Protein 5ZLR (pdb70)

Structure (mmCIF, N/CA/C/O backbone):
data_5ZLR
#
_entry.id   5ZLR
#
_cell.length_a   86.527
_cell.length_b   148.706
_cell.length_c   125.723
_cell.angle_alpha   90.00
_cell.angle_beta   90.00
_cell.angle_gamma   90.00
#
_symmetry.space_group_name_H-M   'C 2 2 21'
#
loop_
_entity.id
_entity.type
_entity.pdbx_description
1 polymer "GDP/UDP-N,N'-diacetylbacillosamine 2-epimerase (Hydrolyzing)"
2 non-polymer 'SULFATE ION'
3 non-polymer 'LITHIUM ION'
4 water water
#
loop_
_atom_site.group_PDB
_atom_site.id
_atom_site.type_symbol
_atom_site.label_atom_id
_atom_site.label_alt_id
_atom_site.label_comp_id
_atom_site.label_asym_id
_atom_site.label_entity_id
_atom_site.label_seq_id
_atom_site.pdbx_PDB_ins_code
_atom_site.Cartn_x
_atom_site.Cartn_y
_atom_site.Cartn_z
_atom_site.occupancy
_atom_site.B_iso_or_equiv
_atom_site.auth_seq_id
_atom_site.auth_comp_id
_atom_site.auth_asym_id
_atom_site.auth_atom_id
_atom_site.pdbx_PDB_model_num
ATOM 1 N N . MET A 1 1 ? 46.661 13.842 52.699 1.00 61.77 1 MET A N 1
ATOM 2 C CA . MET A 1 1 ? 45.834 12.656 52.490 1.00 63.19 1 MET A CA 1
ATOM 3 C C . MET A 1 1 ? 44.338 12.984 52.581 1.00 57.19 1 MET A C 1
ATOM 4 O O . MET A 1 1 ? 43.899 13.726 53.463 1.00 65.36 1 MET A O 1
ATOM 9 N N . LYS A 1 2 ? 43.557 12.428 51.661 1.00 49.63 2 LYS A N 1
ATOM 10 C CA . LYS A 1 2 ? 42.133 12.700 51.585 1.00 40.55 2 LYS A CA 1
ATOM 11 C C . LYS A 1 2 ? 41.393 11.376 51.476 1.00 35.02 2 LYS A C 1
ATOM 12 O O . LYS A 1 2 ? 41.747 10.524 50.656 1.00 34.05 2 LYS A O 1
ATOM 18 N N . LYS A 1 3 ? 40.368 11.209 52.293 1.00 26.70 3 LYS A N 1
ATOM 19 C CA . LYS A 1 3 ? 39.629 9.958 52.359 1.00 29.49 3 LYS A CA 1
ATOM 20 C C . LYS A 1 3 ? 38.441 10.053 51.415 1.00 24.25 3 LYS A C 1
ATOM 21 O O . LYS A 1 3 ? 37.503 10.824 51.661 1.00 27.40 3 LYS A O 1
ATOM 27 N N . ILE A 1 4 ? 38.482 9.274 50.342 1.00 27.20 4 ILE A N 1
ATOM 28 C CA . ILE A 1 4 ? 37.393 9.197 49.372 1.00 26.75 4 ILE A CA 1
ATOM 29 C C . ILE A 1 4 ? 36.654 7.888 49.620 1.00 26.74 4 ILE A C 1
ATOM 30 O O . ILE A 1 4 ? 37.190 6.812 49.339 1.00 24.53 4 ILE A O 1
ATOM 35 N N . ALA A 1 5 ? 35.427 7.964 50.130 1.00 22.84 5 ALA A N 1
ATOM 36 C CA . ALA A 1 5 ? 34.601 6.781 50.325 1.00 24.31 5 ALA A CA 1
ATOM 37 C C . ALA A 1 5 ? 33.742 6.569 49.082 1.00 25.04 5 ALA A C 1
ATOM 38 O O . ALA A 1 5 ? 33.102 7.508 48.597 1.00 27.28 5 ALA A O 1
ATOM 40 N N . VAL A 1 6 ? 33.726 5.344 48.565 1.00 23.90 6 VAL A N 1
ATOM 41 C CA . VAL A 1 6 ? 32.858 4.991 47.444 1.00 20.55 6 VAL A CA 1
ATOM 42 C C . VAL A 1 6 ? 31.734 4.109 47.975 1.00 25.21 6 VAL A C 1
ATOM 43 O O . VAL A 1 6 ? 31.982 3.133 48.692 1.00 26.82 6 VAL A O 1
ATOM 47 N N . PHE A 1 7 ? 30.504 4.469 47.635 1.00 23.68 7 PHE A N 1
ATOM 48 C CA . PHE A 1 7 ? 29.305 3.749 48.049 1.00 22.73 7 PHE A CA 1
ATOM 49 C C . PHE A 1 7 ? 28.910 2.804 46.933 1.00 25.49 7 PHE A C 1
ATOM 50 O O . PHE A 1 7 ? 28.959 3.186 45.764 1.00 23.47 7 PHE A O 1
ATOM 58 N N . THR A 1 8 ? 28.543 1.568 47.279 1.00 21.48 8 THR A N 1
ATOM 59 C CA . THR A 1 8 ? 28.044 0.668 46.250 1.00 26.00 8 THR A CA 1
ATOM 60 C C . THR A 1 8 ? 26.992 -0.263 46.827 1.00 23.84 8 THR A C 1
ATOM 61 O O . THR A 1 8 ? 27.181 -0.854 47.896 1.00 22.87 8 THR A O 1
ATOM 65 N N . GLY A 1 9 ? 25.892 -0.394 46.102 1.00 23.03 9 GLY A N 1
ATOM 66 C CA . GLY A 1 9 ? 24.794 -1.212 46.544 1.00 21.47 9 GLY A CA 1
ATOM 67 C C . GLY A 1 9 ? 24.464 -2.350 45.598 1.00 27.35 9 GLY A C 1
ATOM 68 O O . GLY A 1 9 ? 23.605 -3.178 45.919 1.00 26.96 9 GLY A O 1
ATOM 69 N N . THR A 1 10 ? 25.087 -2.397 44.420 1.00 24.68 10 THR A N 1
ATOM 70 C CA . THR A 1 10 ? 24.781 -3.476 43.485 1.00 22.71 10 THR A CA 1
ATOM 71 C C . THR A 1 10 ? 26.033 -3.834 42.703 1.00 27.57 10 THR A C 1
ATOM 72 O O . THR A 1 10 ? 26.928 -3.014 42.504 1.00 23.86 10 THR A O 1
ATOM 76 N N . ARG A 1 11 ? 26.060 -5.080 42.248 1.00 28.62 11 ARG A N 1
ATOM 77 C CA . ARG A 1 11 ? 27.162 -5.557 41.428 1.00 31.26 11 ARG A CA 1
ATOM 78 C C . ARG A 1 11 ? 27.324 -4.718 40.164 1.00 24.68 11 ARG A C 1
ATOM 79 O O . ARG A 1 11 ? 28.451 -4.413 39.741 1.00 28.02 11 ARG A O 1
ATOM 87 N N . ALA A 1 12 ? 26.210 -4.349 39.533 1.00 28.38 12 ALA A N 1
ATOM 88 C CA . ALA A 1 12 ? 26.301 -3.578 38.301 1.00 34.77 12 ALA A CA 1
ATOM 89 C C . ALA A 1 12 ? 26.894 -2.206 38.569 1.00 34.50 12 ALA A C 1
ATOM 90 O O . ALA A 1 12 ? 27.734 -1.718 37.801 1.00 30.15 12 ALA A O 1
ATOM 92 N N . GLU A 1 13 ? 26.488 -1.571 39.664 1.00 25.12 13 GLU A N 1
ATOM 93 C CA . GLU A 1 13 ? 26.997 -0.236 39.918 1.00 24.94 13 GLU A CA 1
ATOM 94 C C . GLU A 1 13 ? 28.436 -0.292 40.414 1.00 23.88 13 GLU A C 1
ATOM 95 O O . GLU A 1 13 ? 29.238 0.599 40.101 1.00 25.78 13 GLU A O 1
ATOM 101 N N . TYR A 1 14 ? 28.800 -1.362 41.121 1.00 26.22 14 TYR A N 1
ATOM 102 C CA . TYR A 1 14 ? 30.213 -1.606 41.407 1.00 25.38 14 TYR A CA 1
ATOM 103 C C . TYR A 1 14 ? 31.035 -1.685 40.110 1.00 28.90 14 TYR A C 1
ATOM 104 O O . TYR A 1 14 ? 32.110 -1.078 40.005 1.00 30.12 14 TYR A O 1
ATOM 113 N N . GLY A 1 15 ? 30.533 -2.397 39.102 1.00 28.45 15 GLY A N 1
ATOM 114 C CA . GLY A 1 15 ? 31.265 -2.489 37.837 1.00 28.70 15 GLY A CA 1
ATOM 115 C C . GLY A 1 15 ? 31.466 -1.135 37.182 1.00 27.29 15 GLY A C 1
ATOM 116 O O . GLY A 1 15 ? 32.537 -0.846 36.646 1.00 29.16 15 GLY A O 1
ATOM 117 N N . LEU A 1 16 ? 30.443 -0.278 37.236 1.00 23.33 16 LEU A N 1
ATOM 118 C CA . LEU A 1 16 ? 30.580 1.074 36.712 1.00 26.51 16 LEU A CA 1
ATOM 119 C C . LEU A 1 16 ? 31.632 1.854 37.474 1.00 33.56 16 LEU A C 1
ATOM 120 O O . LEU A 1 16 ? 32.378 2.635 36.873 1.00 31.47 16 LEU A O 1
ATOM 125 N N . LEU A 1 17 ? 31.691 1.675 38.814 1.00 27.74 17 LEU A N 1
ATOM 126 C CA . LEU A 1 17 ? 32.601 2.438 39.667 1.00 24.31 17 LEU A CA 1
ATOM 127 C C . LEU A 1 17 ? 34.017 1.885 39.663 1.00 25.24 17 LEU A C 1
ATOM 128 O O . LEU A 1 17 ? 34.923 2.555 40.168 1.00 27.56 17 LEU A O 1
ATOM 133 N N . TYR A 1 18 ? 34.208 0.682 39.118 1.00 22.49 18 TYR A N 1
ATOM 134 C CA . TYR A 1 18 ? 35.433 -0.095 39.340 1.00 24.99 18 TYR A CA 1
ATOM 135 C C . TYR A 1 18 ? 36.707 0.716 39.102 1.00 25.77 18 TYR A C 1
ATOM 136 O O . TYR A 1 18 ? 37.626 0.708 39.930 1.00 28.13 18 TYR A O 1
ATOM 145 N N . TRP A 1 19 ? 36.808 1.392 37.954 1.00 23.83 19 TRP A N 1
ATOM 146 C CA . TRP A 1 19 ? 38.095 2.016 37.648 1.00 27.55 19 TRP A CA 1
ATOM 147 C C . TRP A 1 19 ? 38.339 3.290 38.445 1.00 29.04 19 TRP A C 1
ATOM 148 O O . TRP A 1 19 ? 39.498 3.629 38.711 1.00 28.95 19 TRP A O 1
ATOM 159 N N . LEU A 1 20 ? 37.291 4.015 38.832 1.00 24.69 20 LEU A N 1
ATOM 160 C CA . LEU A 1 20 ? 37.506 5.080 39.811 1.00 23.70 20 LEU A CA 1
ATOM 161 C C . LEU A 1 20 ? 38.091 4.514 41.107 1.00 22.86 20 LEU A C 1
ATOM 162 O O . LEU A 1 20 ? 39.037 5.077 41.671 1.00 25.59 20 LEU A O 1
ATOM 167 N N . MET A 1 21 ? 37.551 3.383 41.582 1.00 26.71 21 MET A N 1
ATOM 168 C CA . MET A 1 21 ? 38.071 2.766 42.807 1.00 25.36 21 MET A CA 1
ATOM 169 C C . MET A 1 21 ? 39.524 2.334 42.635 1.00 25.66 21 MET A C 1
ATOM 170 O O . MET A 1 21 ? 40.355 2.555 43.524 1.00 24.27 21 MET A O 1
ATOM 175 N N . ARG A 1 22 ? 39.854 1.720 41.493 1.00 25.42 22 ARG A N 1
ATOM 176 C CA . ARG A 1 22 ? 41.240 1.331 41.233 1.00 25.39 22 ARG A CA 1
ATOM 177 C C . ARG A 1 22 ? 42.170 2.542 41.276 1.00 27.05 22 ARG A C 1
ATOM 178 O O . ARG A 1 22 ? 43.268 2.480 41.844 1.00 29.75 22 ARG A O 1
ATOM 186 N N . ASP A 1 23 ? 41.760 3.644 40.646 1.00 28.47 23 ASP A N 1
ATOM 187 C CA . ASP A 1 23 ? 42.614 4.823 40.588 1.00 32.83 23 ASP A CA 1
ATOM 188 C C . ASP A 1 23 ? 42.787 5.467 41.960 1.00 25.78 23 ASP A C 1
ATOM 189 O O . ASP A 1 23 ? 43.876 5.948 42.283 1.00 27.73 23 ASP A O 1
ATOM 194 N N . ILE A 1 24 ? 41.729 5.515 42.773 1.00 27.33 24 ILE A N 1
ATOM 195 C CA . ILE A 1 24 ? 41.876 6.053 44.129 1.00 23.01 24 ILE A CA 1
ATOM 196 C C . ILE A 1 24 ? 42.828 5.173 44.936 1.00 23.48 24 ILE A C 1
ATOM 197 O O . ILE A 1 24 ? 43.703 5.663 45.663 1.00 27.49 24 ILE A O 1
ATOM 202 N N . GLN A 1 25 ? 42.658 3.858 44.824 1.00 25.84 25 GLN A N 1
ATOM 203 C CA . GLN A 1 25 ? 43.535 2.920 45.512 1.00 29.81 25 GLN A CA 1
ATOM 204 C C . GLN A 1 25 ? 44.980 3.090 45.061 1.00 34.33 25 GLN A C 1
ATOM 205 O O . GLN A 1 25 ? 45.905 3.072 45.882 1.00 61.21 25 GLN A O 1
ATOM 211 N N . GLN A 1 26 ? 45.185 3.256 43.752 1.00 30.12 26 GLN A N 1
ATOM 212 C CA . GLN A 1 26 ? 46.543 3.404 43.229 1.00 30.65 26 GLN A CA 1
ATOM 213 C C . GLN A 1 26 ? 47.171 4.717 43.684 1.00 32.63 26 GLN A C 1
ATOM 214 O O . GLN A 1 26 ? 48.380 4.768 43.936 1.00 36.91 26 GLN A O 1
ATOM 220 N N . ASP A 1 27 ? 46.367 5.772 43.830 1.00 36.40 27 ASP A N 1
ATOM 221 C CA . ASP A 1 27 ? 46.886 7.130 44.100 1.00 32.35 27 ASP A CA 1
ATOM 222 C C . ASP A 1 27 ? 47.375 7.237 45.539 1.00 42.33 27 ASP A C 1
ATOM 223 O O . ASP A 1 27 ? 46.578 7.062 46.473 1.00 40.32 27 ASP A O 1
ATOM 228 N N . PRO A 1 28 ? 48.651 7.553 45.771 1.00 45.71 28 PRO A N 1
ATOM 229 C CA . PRO A 1 28 ? 49.147 7.601 47.151 1.00 44.22 28 PRO A CA 1
ATOM 230 C C . PRO A 1 28 ? 48.608 8.769 47.967 1.00 37.76 28 PRO A C 1
ATOM 231 O O . PRO A 1 28 ? 48.701 8.722 49.193 1.00 40.31 28 PRO A O 1
ATOM 235 N N . GLU A 1 29 ? 48.067 9.819 47.347 1.00 38.62 29 GLU A N 1
ATOM 236 C CA . GLU A 1 29 ? 47.512 10.913 48.139 1.00 44.82 29 GLU A CA 1
ATOM 237 C C . GLU A 1 29 ? 46.011 10.757 48.378 1.00 42.04 29 GLU A C 1
ATOM 238 O O . GLU A 1 29 ? 45.398 11.644 48.977 1.00 33.77 29 GLU A O 1
ATOM 244 N N . LEU A 1 30 ? 45.401 9.655 47.935 1.00 36.25 30 LEU A N 1
ATOM 245 C CA . LEU A 1 30 ? 43.982 9.403 48.171 1.00 30.08 30 LEU A CA 1
ATOM 246 C C . LEU A 1 30 ? 43.810 8.068 48.872 1.00 28.52 30 LEU A C 1
ATOM 247 O O . LEU A 1 30 ? 44.342 7.046 48.422 1.00 32.18 30 LEU A O 1
ATOM 252 N N . GLU A 1 31 ? 43.077 8.074 49.967 1.00 29.63 31 GLU A N 1
ATOM 253 C CA . GLU A 1 31 ? 42.773 6.843 50.687 1.00 30.91 31 GLU A CA 1
ATOM 254 C C . GLU A 1 31 ? 41.366 6.386 50.309 1.00 28.14 31 GLU A C 1
ATOM 255 O O . GLU A 1 31 ? 40.389 7.092 50.587 1.00 28.44 31 GLU A O 1
ATOM 261 N N . LEU A 1 32 ? 41.268 5.209 49.685 1.00 25.54 32 LEU A N 1
ATOM 262 C CA . LEU A 1 32 ? 39.976 4.650 49.304 1.00 25.73 32 LEU A CA 1
ATOM 263 C C . LEU A 1 32 ? 39.280 4.081 50.536 1.00 28.72 32 LEU A C 1
ATOM 264 O O . LEU A 1 32 ? 39.888 3.347 51.317 1.00 26.61 32 LEU A O 1
ATOM 269 N N . GLN A 1 33 ? 38.018 4.428 50.720 1.00 23.47 33 GLN A N 1
ATOM 270 C CA . GLN A 1 33 ? 37.149 3.686 51.628 1.00 25.14 33 GLN A CA 1
ATOM 271 C C . GLN A 1 33 ? 35.992 3.145 50.801 1.00 25.37 33 GLN A C 1
ATOM 272 O O . GLN A 1 33 ? 35.648 3.702 49.761 1.00 26.76 33 GLN A O 1
ATOM 278 N N . ILE A 1 34 ? 35.403 2.049 51.247 1.00 21.32 34 ILE A N 1
ATOM 279 C CA . ILE A 1 34 ? 34.282 1.453 50.536 1.00 22.48 34 ILE A CA 1
ATOM 280 C C . ILE A 1 34 ? 33.165 1.167 51.531 1.00 26.06 34 ILE A C 1
ATOM 281 O O . ILE A 1 34 ? 33.399 0.520 52.557 1.00 22.31 34 ILE A O 1
ATOM 286 N N . LEU A 1 35 ? 31.959 1.649 51.227 1.00 20.86 35 LEU A N 1
ATOM 287 C CA . LEU A 1 35 ? 30.747 1.312 51.979 1.00 20.52 35 LEU A CA 1
ATOM 288 C C . LEU A 1 35 ? 29.872 0.461 51.067 1.00 23.37 35 LEU A C 1
ATOM 289 O O . LEU A 1 35 ? 29.305 0.960 50.088 1.00 22.62 35 LEU A O 1
ATOM 294 N N . ALA A 1 36 ? 29.802 -0.832 51.353 1.00 21.06 36 ALA A N 1
ATOM 295 C CA . ALA A 1 36 ? 29.046 -1.745 50.514 1.00 24.35 36 ALA A CA 1
ATOM 296 C C . ALA A 1 36 ? 27.775 -2.149 51.241 1.00 24.93 36 ALA A C 1
ATOM 297 O O . ALA A 1 36 ? 27.783 -2.328 52.463 1.00 21.26 36 ALA A O 1
ATOM 299 N N . THR A 1 37 ? 26.686 -2.319 50.495 1.00 20.57 37 THR A N 1
ATOM 300 C CA . THR A 1 37 ? 25.404 -2.503 51.163 1.00 16.96 37 THR A CA 1
ATOM 301 C C . THR A 1 37 ? 24.395 -3.109 50.180 1.00 23.46 37 THR A C 1
ATOM 302 O O . THR A 1 37 ? 24.752 -3.557 49.083 1.00 21.73 37 THR A O 1
ATOM 306 N N . ALA A 1 38 ? 23.125 -3.114 50.595 1.00 18.13 38 ALA A N 1
ATOM 307 C CA . ALA A 1 38 ? 21.980 -3.498 49.770 1.00 22.77 38 ALA A CA 1
ATOM 308 C C . ALA A 1 38 ? 22.224 -4.817 49.052 1.00 24.96 38 ALA A C 1
ATOM 309 O O . ALA A 1 38 ? 22.419 -5.854 49.702 1.00 23.57 38 ALA A O 1
ATOM 311 N N . MET A 1 39 ? 22.234 -4.802 47.714 1.00 20.99 39 MET A N 1
ATOM 312 C CA . MET A 1 39 ? 22.208 -6.065 46.984 1.00 22.49 39 MET A CA 1
ATOM 313 C C . MET A 1 39 ? 23.513 -6.853 47.073 1.00 25.62 39 MET A C 1
ATOM 314 O O . MET A 1 39 ? 23.512 -8.045 46.747 1.00 25.95 39 MET A O 1
ATOM 319 N N . HIS A 1 40 ? 24.614 -6.238 47.513 1.00 25.75 40 HIS A N 1
ATOM 320 C CA . HIS A 1 40 ? 25.841 -7.017 47.710 1.00 21.60 40 HIS A CA 1
ATOM 321 C C . HIS A 1 40 ? 25.719 -8.082 48.795 1.00 24.92 40 HIS A C 1
ATOM 322 O O . HIS A 1 40 ? 26.571 -8.981 48.849 1.00 23.16 40 HIS A O 1
ATOM 329 N N . TYR A 1 41 ? 24.720 -7.989 49.684 1.00 20.19 41 TYR A N 1
ATOM 330 C CA . TYR A 1 41 ? 24.530 -8.976 50.739 1.00 26.00 41 TYR A CA 1
ATOM 331 C C . TYR A 1 41 ? 23.290 -9.834 50.506 1.00 30.50 41 TYR A C 1
ATOM 332 O O . TYR A 1 41 ? 22.798 -10.461 51.436 1.00 39.63 41 TYR A O 1
ATOM 341 N N . SER A 1 42 ? 22.777 -9.884 49.255 1.00 28.48 42 SER A N 1
ATOM 342 C CA . SER A 1 42 ? 21.575 -10.663 48.962 1.00 29.89 42 SER A CA 1
ATOM 343 C C . SER A 1 42 ? 21.957 -12.045 48.450 1.00 30.04 42 SER A C 1
ATOM 344 O O . SER A 1 42 ? 22.748 -12.147 47.506 1.00 31.01 42 SER A O 1
ATOM 347 N N . PRO A 1 43 ? 21.410 -13.120 49.023 1.00 31.79 43 PRO A N 1
ATOM 348 C CA . PRO A 1 43 ? 21.770 -14.461 48.531 1.00 36.36 43 PRO A CA 1
ATOM 349 C C . PRO A 1 43 ? 21.311 -14.719 47.109 1.00 38.16 43 PRO A C 1
ATOM 350 O O . PRO A 1 43 ? 21.991 -15.441 46.377 1.00 38.85 43 PRO A O 1
ATOM 354 N N . GLU A 1 44 ? 20.179 -14.153 46.690 1.00 30.62 44 GLU A N 1
ATOM 355 C CA . GLU A 1 44 ? 19.697 -14.400 45.338 1.00 44.97 44 GLU A CA 1
ATOM 356 C C . GLU A 1 44 ? 20.652 -13.881 44.273 1.00 46.79 44 GLU A C 1
ATOM 357 O O . GLU A 1 44 ? 20.550 -14.304 43.117 1.00 49.17 44 GLU A O 1
ATOM 363 N N . HIS A 1 45 ? 21.574 -12.982 44.622 1.00 45.82 45 HIS A N 1
ATOM 364 C CA . HIS A 1 45 ? 22.565 -12.501 43.671 1.00 40.89 45 HIS A CA 1
ATOM 365 C C . HIS A 1 45 ? 23.952 -13.060 43.935 1.00 40.16 45 HIS A C 1
ATOM 366 O O . HIS A 1 45 ? 24.913 -12.653 43.277 1.00 42.53 45 HIS A O 1
ATOM 373 N N . GLY A 1 46 ? 24.074 -13.987 44.875 1.00 37.35 46 GLY A N 1
ATOM 374 C CA . GLY A 1 46 ? 25.322 -14.687 45.097 1.00 43.86 46 GLY A CA 1
ATOM 375 C C . GLY A 1 46 ? 26.312 -13.973 45.983 1.00 45.81 46 GLY A C 1
ATOM 376 O O . GLY A 1 46 ? 27.512 -14.249 45.891 1.00 39.94 46 GLY A O 1
ATOM 377 N N . GLU A 1 47 ? 25.848 -13.067 46.845 1.00 40.65 47 GLU A N 1
ATOM 378 C CA . GLU A 1 47 ? 26.710 -12.317 47.754 1.00 31.13 47 GLU A CA 1
ATOM 379 C C . GLU A 1 47 ? 27.857 -11.646 46.992 1.00 24.52 47 GLU A C 1
ATOM 380 O O . GLU A 1 47 ? 29.030 -11.966 47.175 1.00 26.03 47 GLU A O 1
ATOM 386 N N . THR A 1 48 ? 27.493 -10.671 46.151 1.00 24.09 48 THR A N 1
ATOM 387 C CA . THR A 1 48 ? 28.523 -10.058 45.304 1.00 31.50 48 THR A CA 1
ATOM 388 C C . THR A 1 48 ? 29.501 -9.167 46.072 1.00 29.55 48 THR A C 1
ATOM 389 O O . THR A 1 48 ? 30.455 -8.656 45.459 1.00 22.89 48 THR A O 1
ATOM 393 N N . TRP A 1 49 ? 29.321 -8.967 47.385 1.00 28.21 49 TRP A N 1
ATOM 394 C CA . TRP A 1 49 ? 30.390 -8.322 48.142 1.00 21.06 49 TRP A CA 1
ATOM 395 C C . TRP A 1 49 ? 31.699 -9.098 48.023 1.00 27.58 49 TRP A C 1
ATOM 396 O O . TRP A 1 49 ? 32.776 -8.504 48.010 1.00 24.78 49 TRP A O 1
ATOM 407 N N . LYS A 1 50 ? 31.625 -10.424 47.904 1.00 24.13 50 LYS A N 1
ATOM 408 C CA . LYS A 1 50 ? 32.838 -11.219 47.760 1.00 26.98 50 LYS A CA 1
ATOM 409 C C . LYS A 1 50 ? 33.610 -10.863 46.495 1.00 29.53 50 LYS A C 1
ATOM 410 O O . LYS A 1 50 ? 34.845 -10.921 46.496 1.00 29.70 50 LYS A O 1
ATOM 416 N N . THR A 1 51 ? 32.912 -10.483 45.417 1.00 27.72 51 THR A N 1
ATOM 417 C CA . THR A 1 51 ? 33.608 -10.051 44.201 1.00 28.17 51 THR A CA 1
ATOM 418 C C . THR A 1 51 ? 34.479 -8.827 44.459 1.00 32.95 51 THR A C 1
ATOM 419 O O . THR A 1 51 ? 35.577 -8.693 43.887 1.00 28.65 51 THR A O 1
ATOM 423 N N . ILE A 1 52 ? 33.983 -7.898 45.284 1.00 27.97 52 ILE A N 1
ATOM 424 C CA . ILE A 1 52 ? 34.740 -6.693 45.607 1.00 27.51 52 ILE A CA 1
ATOM 425 C C . ILE A 1 52 ? 36.045 -7.072 46.287 1.00 28.16 52 ILE A C 1
ATOM 426 O O . ILE A 1 52 ? 37.127 -6.576 45.947 1.00 24.74 52 ILE A O 1
ATOM 431 N N . VAL A 1 53 ? 35.958 -7.972 47.259 1.00 26.82 53 VAL A N 1
ATOM 432 C CA . VAL A 1 53 ? 37.146 -8.394 47.982 1.00 25.74 53 VAL A CA 1
ATOM 433 C C . VAL A 1 53 ? 38.081 -9.172 47.061 1.00 34.39 53 VAL A C 1
ATOM 434 O O . VAL A 1 53 ? 39.304 -8.980 47.091 1.00 35.08 53 VAL A O 1
ATOM 438 N N . LYS A 1 54 ? 37.531 -10.044 46.212 1.00 32.54 54 LYS A N 1
ATOM 439 C CA . LYS A 1 54 ? 38.410 -10.819 45.328 1.00 32.93 54 LYS A CA 1
ATOM 440 C C . LYS A 1 54 ? 39.075 -9.939 44.283 1.00 33.22 54 LYS A C 1
ATOM 441 O O . LYS A 1 54 ? 40.204 -10.223 43.867 1.00 35.64 54 LYS A O 1
ATOM 447 N N . ASP A 1 55 ? 38.408 -8.866 43.859 1.00 29.16 55 ASP A N 1
ATOM 448 C CA . ASP A 1 55 ? 39.027 -7.915 42.947 1.00 30.63 55 ASP A CA 1
ATOM 449 C C . ASP A 1 55 ? 40.132 -7.112 43.605 1.00 30.18 55 ASP A C 1
ATOM 450 O O . ASP A 1 55 ? 40.731 -6.253 42.944 1.00 34.92 55 ASP A O 1
ATOM 455 N N . GLY A 1 56 ? 40.414 -7.359 44.876 1.00 30.04 56 GLY A N 1
ATOM 456 C CA . GLY A 1 56 ? 41.524 -6.724 45.544 1.00 30.68 56 GLY A CA 1
ATOM 457 C C . GLY A 1 56 ? 41.185 -5.501 46.365 1.00 31.63 56 GLY A C 1
ATOM 458 O O . GLY A 1 56 ? 42.101 -4.751 46.717 1.00 34.51 56 GLY A O 1
ATOM 459 N N . PHE A 1 57 ? 39.913 -5.271 46.680 1.00 28.68 57 PHE A N 1
ATOM 460 C CA . PHE A 1 57 ? 39.530 -4.132 47.499 1.00 28.63 57 PHE A CA 1
ATOM 461 C C . PHE A 1 57 ? 39.226 -4.570 48.935 1.00 34.85 57 PHE A C 1
ATOM 462 O O . PHE A 1 57 ? 38.871 -5.716 49.192 1.00 28.07 57 PHE A O 1
ATOM 470 N N . GLU A 1 58 ? 39.337 -3.625 49.866 1.00 27.86 58 GLU A N 1
ATOM 471 C CA . GLU A 1 58 ? 38.921 -3.839 51.246 1.00 31.62 58 GLU A CA 1
ATOM 472 C C . GLU A 1 58 ? 37.608 -3.112 51.507 1.00 27.83 58 GLU A C 1
ATOM 473 O O . GLU A 1 58 ? 37.484 -1.913 51.242 1.00 29.75 58 GLU A O 1
ATOM 479 N N . ILE A 1 59 ? 36.615 -3.843 51.991 1.00 25.83 59 ILE A N 1
ATOM 480 C CA . ILE A 1 59 ? 35.346 -3.211 52.319 1.00 26.75 59 ILE A CA 1
ATOM 481 C C . ILE A 1 59 ? 35.505 -2.584 53.700 1.00 30.04 59 ILE A C 1
ATOM 482 O O . ILE A 1 59 ? 35.660 -3.293 54.690 1.00 26.26 59 ILE A O 1
ATOM 487 N N . THR A 1 60 ? 35.518 -1.250 53.754 1.00 24.88 60 THR A N 1
ATOM 488 C CA . THR A 1 60 ? 35.694 -0.538 55.021 1.00 25.61 60 THR A CA 1
ATOM 489 C C . THR A 1 60 ? 34.520 -0.745 55.963 1.00 28.72 60 THR A C 1
ATOM 490 O O . THR A 1 60 ? 34.705 -0.948 57.168 1.00 25.93 60 THR A O 1
ATOM 494 N N . GLU A 1 61 ? 33.304 -0.629 55.445 1.00 21.91 61 GLU A N 1
ATOM 495 C CA . GLU A 1 61 ? 32.091 -0.794 56.237 1.00 26.36 61 GLU A CA 1
ATOM 496 C C . GLU A 1 61 ? 31.081 -1.546 55.391 1.00 26.39 61 GLU A C 1
ATOM 497 O O . GLU A 1 61 ? 30.926 -1.253 54.203 1.00 22.45 61 GLU A O 1
ATOM 503 N N . SER A 1 62 ? 30.388 -2.498 55.993 1.00 22.74 62 SER A N 1
ATOM 504 C CA . SER A 1 62 ? 29.331 -3.208 55.289 1.00 30.68 62 SER A CA 1
ATOM 505 C C . SER A 1 62 ? 28.048 -3.042 56.074 1.00 27.29 62 SER A C 1
ATOM 506 O O . SER A 1 62 ? 28.066 -3.061 57.312 1.00 26.29 62 SER A O 1
ATOM 509 N N . VAL A 1 63 ? 26.942 -2.848 55.361 1.00 21.15 63 VAL A N 1
ATOM 510 C CA . VAL A 1 63 ? 25.636 -2.693 55.995 1.00 25.80 63 VAL A CA 1
ATOM 511 C C . VAL A 1 63 ? 24.630 -3.588 55.286 1.00 26.72 63 VAL A C 1
ATOM 512 O O . VAL A 1 63 ? 24.206 -3.283 54.163 1.00 20.96 63 VAL A O 1
ATOM 516 N N . GLU A 1 64 ? 24.230 -4.677 55.943 1.00 21.54 64 GLU A N 1
ATOM 517 C CA . GLU A 1 64 ? 23.097 -5.472 55.470 1.00 23.26 64 GLU A CA 1
ATOM 518 C C . GLU A 1 64 ? 21.820 -4.700 55.733 1.00 22.30 64 GLU A C 1
ATOM 519 O O . GLU A 1 64 ? 21.653 -4.149 56.821 1.00 19.90 64 GLU A O 1
ATOM 525 N N . MET A 1 65 ? 20.917 -4.640 54.745 1.00 20.44 65 MET A N 1
ATOM 526 C CA . MET A 1 65 ? 19.713 -3.834 54.947 1.00 17.70 65 MET A CA 1
ATOM 527 C C . MET A 1 65 ? 18.464 -4.385 54.272 1.00 19.87 65 MET A C 1
ATOM 528 O O . MET A 1 65 ? 17.357 -4.049 54.688 1.00 21.41 65 MET A O 1
ATOM 533 N N . LEU A 1 66 ? 18.599 -5.190 53.219 1.00 25.19 66 LEU A N 1
ATOM 534 C CA . LEU A 1 66 ? 17.428 -5.519 52.407 1.00 22.54 66 LEU A CA 1
ATOM 535 C C . LEU A 1 66 ? 16.577 -6.571 53.100 1.00 24.21 66 LEU A C 1
ATOM 536 O O . LEU A 1 66 ? 17.080 -7.630 53.492 1.00 21.71 66 LEU A O 1
ATOM 541 N N . LEU A 1 67 ? 15.281 -6.293 53.230 1.00 19.12 67 LEU A N 1
ATOM 542 C CA . LEU A 1 67 ? 14.336 -7.301 53.709 1.00 22.24 67 LEU A CA 1
ATOM 543 C C . LEU A 1 67 ? 13.974 -8.301 52.614 1.00 27.69 67 LEU A C 1
ATOM 544 O O . LEU A 1 67 ? 13.951 -7.979 51.425 1.00 25.97 67 LEU A O 1
ATOM 549 N N . SER A 1 68 ? 13.663 -9.522 53.044 1.00 21.92 68 SER A N 1
ATOM 550 C CA . SER A 1 68 ? 13.253 -10.623 52.172 1.00 28.51 68 SER A CA 1
ATOM 551 C C . SER A 1 68 ? 11.756 -10.482 51.929 1.00 31.00 68 SER A C 1
ATOM 552 O O . SER A 1 68 ? 10.930 -10.989 52.682 1.00 32.95 68 SER A O 1
ATOM 555 N N . SER A 1 69 ? 11.399 -9.810 50.848 1.00 30.88 69 SER A N 1
ATOM 556 C CA . SER A 1 69 ? 10.011 -9.435 50.600 1.00 41.70 69 SER A CA 1
ATOM 557 C C . SER A 1 69 ? 9.985 -8.701 49.277 1.00 39.25 69 SER A C 1
ATOM 558 O O . SER A 1 69 ? 10.986 -8.115 48.855 1.00 32.28 69 SER A O 1
ATOM 561 N N . ASP A 1 70 ? 8.833 -8.731 48.627 1.00 32.63 70 ASP A N 1
ATOM 562 C CA . ASP A 1 70 ? 8.665 -7.976 47.400 1.00 32.32 70 ASP A CA 1
ATOM 563 C C . ASP A 1 70 ? 7.801 -6.735 47.588 1.00 33.33 70 ASP A C 1
ATOM 564 O O . ASP A 1 70 ? 7.495 -6.060 46.604 1.00 37.63 70 ASP A O 1
ATOM 569 N N . THR A 1 71 ? 7.396 -6.407 48.809 1.00 27.56 71 THR A N 1
ATOM 570 C CA . THR A 1 71 ? 6.440 -5.309 48.959 1.00 25.86 71 THR A CA 1
ATOM 571 C C . THR A 1 71 ? 7.137 -3.952 48.972 1.00 27.93 71 THR A C 1
ATOM 572 O O . THR A 1 71 ? 8.322 -3.824 49.310 1.00 24.37 71 THR A O 1
ATOM 576 N N . SER A 1 72 ? 6.385 -2.919 48.596 1.00 23.37 72 SER A N 1
ATOM 577 C CA . SER A 1 72 ? 6.942 -1.578 48.681 1.00 26.85 72 SER A CA 1
ATOM 578 C C . SER A 1 72 ? 7.126 -1.155 50.136 1.00 22.85 72 SER A C 1
ATOM 579 O O . SER A 1 72 ? 8.079 -0.443 50.452 1.00 25.12 72 SER A O 1
ATOM 582 N N . SER A 1 73 ? 6.231 -1.582 51.030 1.00 22.77 73 SER A N 1
ATOM 583 C CA . SER A 1 73 ? 6.433 -1.342 52.459 1.00 26.14 73 SER A CA 1
ATOM 584 C C . SER A 1 73 ? 7.794 -1.860 52.923 1.00 25.54 73 SER A C 1
ATOM 585 O O . SER A 1 73 ? 8.522 -1.176 53.665 1.00 21.56 73 SER A O 1
ATOM 588 N N . ALA A 1 74 ? 8.167 -3.063 52.480 1.00 18.26 74 ALA A N 1
ATOM 589 C CA . ALA A 1 74 ? 9.447 -3.629 52.903 1.00 20.21 74 ALA A CA 1
ATOM 590 C C . ALA A 1 74 ? 10.637 -2.885 52.304 1.00 23.32 74 ALA A C 1
ATOM 591 O O . ALA A 1 74 ? 11.716 -2.863 52.917 1.00 24.85 74 ALA A O 1
ATOM 593 N N . VAL A 1 75 ? 10.481 -2.311 51.101 1.00 22.06 75 VAL A N 1
ATOM 594 C CA . VAL A 1 75 ? 11.515 -1.418 50.570 1.00 19.20 75 VAL A CA 1
ATOM 595 C C . VAL A 1 75 ? 11.745 -0.244 51.510 1.00 22.32 75 VAL A C 1
ATOM 596 O O . VAL A 1 75 ? 12.897 0.167 51.740 1.00 20.91 75 VAL A O 1
ATOM 600 N N . VAL A 1 76 ? 10.655 0.373 52.000 1.00 18.65 76 VAL A N 1
ATOM 601 C CA . VAL A 1 76 ? 10.794 1.495 52.948 1.00 16.62 76 VAL A CA 1
ATOM 602 C C . VAL A 1 76 ? 11.476 1.025 54.236 1.00 19.59 76 VAL A C 1
ATOM 603 O O . VAL A 1 76 ? 12.353 1.715 54.794 1.00 20.38 76 VAL A O 1
ATOM 607 N N . LYS A 1 77 ? 11.101 -0.162 54.726 1.00 17.73 77 LYS A N 1
ATOM 608 C CA . LYS A 1 77 ? 11.781 -0.692 55.912 1.00 19.83 77 LYS A CA 1
ATOM 609 C C . LYS A 1 77 ? 13.252 -0.916 55.633 1.00 21.61 77 LYS A C 1
ATOM 610 O O . LYS A 1 77 ? 14.109 -0.603 56.475 1.00 21.06 77 LYS A O 1
ATOM 616 N N . SER A 1 78 ? 13.568 -1.470 54.462 1.00 17.36 78 SER A N 1
ATOM 617 C CA . SER A 1 78 ? 14.966 -1.684 54.119 1.00 22.90 78 SER A CA 1
ATOM 618 C C . SER A 1 78 ? 15.724 -0.373 54.170 1.00 21.03 78 SER A C 1
ATOM 619 O O . SER A 1 78 ? 16.847 -0.303 54.685 1.00 19.95 78 SER A O 1
ATOM 622 N N . MET A 1 79 ? 15.103 0.687 53.672 1.00 19.20 79 MET A N 1
ATOM 623 C CA . MET A 1 79 ? 15.759 1.981 53.633 1.00 20.45 79 MET A CA 1
ATOM 624 C C . MET A 1 79 ? 16.018 2.489 55.043 1.00 21.06 79 MET A C 1
ATOM 625 O O . MET A 1 79 ? 17.068 3.078 55.307 1.00 19.60 79 MET A O 1
ATOM 630 N N . GLY A 1 80 ? 15.072 2.252 55.956 1.00 18.93 80 GLY A N 1
ATOM 631 C CA . GLY A 1 80 ? 15.279 2.603 57.362 1.00 18.20 80 GLY A CA 1
ATOM 632 C C . GLY A 1 80 ? 16.415 1.830 58.022 1.00 21.39 80 GLY A C 1
ATOM 633 O O . GLY A 1 80 ? 17.201 2.398 58.787 1.00 17.62 80 GLY A O 1
ATOM 634 N N . VAL A 1 81 ? 16.514 0.526 57.747 1.00 16.00 81 VAL A N 1
ATOM 635 C CA . VAL A 1 81 ? 17.664 -0.249 58.230 1.00 19.94 81 VAL A CA 1
ATOM 636 C C . VAL A 1 81 ? 18.953 0.313 57.663 1.00 27.04 81 VAL A C 1
ATOM 637 O O . VAL A 1 81 ? 19.968 0.412 58.369 1.00 24.49 81 VAL A O 1
ATOM 641 N N . GLY A 1 82 ? 18.936 0.668 56.374 1.00 20.36 82 GLY A N 1
ATOM 642 C CA . GLY A 1 82 ? 20.088 1.315 55.768 1.00 17.57 82 GLY A CA 1
ATOM 643 C C . GLY A 1 82 ? 20.514 2.573 56.513 1.00 21.68 82 GLY A C 1
ATOM 644 O O . GLY A 1 82 ? 21.686 2.721 56.885 1.00 22.56 82 GLY A O 1
ATOM 645 N N . LEU A 1 83 ? 19.567 3.501 56.729 1.00 19.76 83 LEU A N 1
ATOM 646 C CA . LEU A 1 83 ? 19.889 4.746 57.438 1.00 20.93 83 LEU A CA 1
ATOM 647 C C . LEU A 1 83 ? 20.485 4.468 58.811 1.00 21.83 83 LEU A C 1
ATOM 648 O O . LEU A 1 83 ? 21.445 5.130 59.225 1.00 20.84 83 LEU A O 1
ATOM 653 N N . LEU A 1 84 ? 19.888 3.525 59.565 1.00 18.69 84 LEU A N 1
ATOM 654 C CA . LEU A 1 84 ? 20.431 3.202 60.884 1.00 25.30 84 LEU A CA 1
ATOM 655 C C . LEU A 1 84 ? 21.875 2.721 60.790 1.00 26.77 84 LEU A C 1
ATOM 656 O O . LEU A 1 84 ? 22.717 3.080 61.630 1.00 22.42 84 LEU A O 1
ATOM 661 N N . GLY A 1 85 ? 22.188 1.913 59.777 1.00 19.82 85 GLY A N 1
ATOM 662 C CA . GLY A 1 85 ? 23.548 1.422 59.617 1.00 23.92 85 GLY A CA 1
ATOM 663 C C . GLY A 1 85 ? 24.485 2.469 59.042 1.00 22.03 85 GLY A C 1
ATOM 664 O O . GLY A 1 85 ? 25.666 2.540 59.415 1.00 21.77 85 GLY A O 1
ATOM 665 N N . PHE A 1 86 ? 23.972 3.291 58.124 1.00 18.50 86 PHE A N 1
ATOM 666 C CA . PHE A 1 86 ? 24.816 4.323 57.529 1.00 19.71 86 PHE A CA 1
ATOM 667 C C . PHE A 1 86 ? 25.201 5.364 58.556 1.00 21.24 86 PHE A C 1
ATOM 668 O O . PHE A 1 86 ? 26.289 5.947 58.462 1.00 23.49 86 PHE A O 1
ATOM 676 N N . ALA A 1 87 ? 24.315 5.639 59.523 1.00 19.75 87 ALA A N 1
ATOM 677 C CA . ALA A 1 87 ? 24.657 6.588 60.582 1.00 24.15 87 ALA A CA 1
ATOM 678 C C . ALA A 1 87 ? 25.935 6.169 61.301 1.00 25.48 87 ALA A C 1
ATOM 679 O O . ALA A 1 87 ? 26.854 6.980 61.485 1.00 28.24 87 ALA A O 1
ATOM 681 N N . ASP A 1 88 ? 26.002 4.910 61.746 1.00 22.91 88 ASP A N 1
ATOM 682 C CA . ASP A 1 88 ? 27.205 4.440 62.431 1.00 17.88 88 ASP A CA 1
ATOM 683 C C . ASP A 1 88 ? 28.364 4.213 61.458 1.00 21.26 88 ASP A C 1
ATOM 684 O O . ASP A 1 88 ? 29.526 4.382 61.842 1.00 25.59 88 ASP A O 1
ATOM 689 N N . ALA A 1 89 ? 28.096 3.834 60.205 1.00 19.42 89 ALA A N 1
ATOM 690 C CA . ALA A 1 89 ? 29.219 3.611 59.288 1.00 23.71 89 ALA A CA 1
ATOM 691 C C . ALA A 1 89 ? 29.923 4.928 58.962 1.00 27.16 89 ALA A C 1
ATOM 692 O O . ALA A 1 89 ? 31.158 5.020 59.012 1.00 21.48 89 ALA A O 1
ATOM 694 N N . LEU A 1 90 ? 29.145 5.970 58.652 1.00 20.88 90 LEU A N 1
ATOM 695 C CA . LEU A 1 90 ? 29.736 7.260 58.313 1.00 22.39 90 LEU A CA 1
ATOM 696 C C . LEU A 1 90 ? 30.403 7.877 59.527 1.00 25.93 90 LEU A C 1
ATOM 697 O O . LEU A 1 90 ? 31.438 8.537 59.400 1.00 24.57 90 LEU A O 1
ATOM 702 N N . LYS A 1 91 ? 29.816 7.664 60.703 1.00 24.50 91 LYS A N 1
ATOM 703 C CA . LYS A 1 91 ? 30.413 8.116 61.951 1.00 24.14 91 LYS A CA 1
ATOM 704 C C . LYS A 1 91 ? 31.809 7.534 62.135 1.00 30.54 91 LYS A C 1
ATOM 705 O O . LYS A 1 91 ? 32.741 8.256 62.504 1.00 26.10 91 LYS A O 1
ATOM 711 N N . ARG A 1 92 ? 31.978 6.240 61.857 1.00 25.34 92 ARG A N 1
ATOM 712 C CA . ARG A 1 92 ? 33.295 5.615 61.992 1.00 25.88 92 ARG A CA 1
ATOM 713 C C . ARG A 1 92 ? 34.241 6.004 60.858 1.00 30.25 92 ARG A C 1
ATOM 714 O O . ARG A 1 92 ? 35.436 6.241 61.094 1.00 28.81 92 ARG A O 1
ATOM 722 N N . MET A 1 93 ? 33.760 5.996 59.615 1.00 24.03 93 MET A N 1
ATOM 723 C CA . MET A 1 93 ? 34.605 6.366 58.489 1.00 24.19 93 MET A CA 1
ATOM 724 C C . MET A 1 93 ? 34.732 7.873 58.522 1.00 36.51 93 MET A C 1
ATOM 725 O O . MET A 1 93 ? 33.767 8.576 58.800 1.00 50.32 93 MET A O 1
ATOM 730 N N . GLN A 1 94 ? 35.871 8.388 58.292 1.00 40.30 94 GLN A N 1
ATOM 731 C CA . GLN A 1 94 ? 35.467 9.791 58.483 1.00 54.02 94 GLN A CA 1
ATOM 732 C C . GLN A 1 94 ? 35.637 10.462 57.146 1.00 17.46 94 GLN A C 1
ATOM 733 O O . GLN A 1 94 ? 36.576 11.238 57.017 1.00 32.01 94 GLN A O 1
ATOM 739 N N . PRO A 1 95 ? 34.821 10.132 56.119 1.00 24.44 95 PRO A N 1
ATOM 740 C CA . PRO A 1 95 ? 35.255 10.446 54.750 1.00 22.91 95 PRO A CA 1
ATOM 741 C C . PRO A 1 95 ? 35.279 11.939 54.528 1.00 27.16 95 PRO A C 1
ATOM 742 O O . PRO A 1 95 ? 34.447 12.678 55.063 1.00 31.59 95 PRO A O 1
ATOM 746 N N . ASP A 1 96 ? 36.238 12.374 53.717 1.00 26.10 96 ASP A N 1
ATOM 747 C CA . ASP A 1 96 ? 36.239 13.737 53.225 1.00 27.11 96 ASP A CA 1
ATOM 748 C C . ASP A 1 96 ? 35.271 13.897 52.063 1.00 25.14 96 ASP A C 1
ATOM 749 O O . ASP A 1 96 ? 34.778 15.003 51.825 1.00 27.00 96 ASP A O 1
ATOM 754 N N . VAL A 1 97 ? 34.983 12.810 51.350 1.00 22.17 97 VAL A N 1
ATOM 755 C CA . VAL A 1 97 ? 34.060 12.808 50.217 1.00 27.89 97 VAL A CA 1
ATOM 756 C C . VAL A 1 97 ? 33.377 11.457 50.193 1.00 28.19 97 VAL A C 1
ATOM 757 O O . VAL A 1 97 ? 34.022 10.434 50.424 1.00 25.32 97 VAL A O 1
ATOM 761 N N . LEU A 1 98 ? 32.080 11.452 49.905 1.00 25.84 98 LEU A N 1
ATOM 762 C CA . LEU A 1 98 ? 31.347 10.228 49.590 1.00 26.80 98 LEU A CA 1
ATOM 763 C C . LEU A 1 98 ? 30.935 10.266 48.123 1.00 25.03 98 LEU A C 1
ATOM 764 O O . LEU A 1 98 ? 30.205 11.175 47.712 1.00 22.49 98 LEU A O 1
ATOM 769 N N . VAL A 1 99 ? 31.378 9.263 47.353 1.00 19.11 99 VAL A N 1
ATOM 770 C CA . VAL A 1 99 ? 31.013 9.111 45.953 1.00 22.50 99 VAL A CA 1
ATOM 771 C C . VAL A 1 99 ? 29.785 8.219 45.870 1.00 22.38 99 VAL A C 1
ATOM 772 O O . VAL A 1 99 ? 29.795 7.091 46.375 1.00 23.03 99 VAL A O 1
ATOM 776 N N . VAL A 1 100 ? 28.744 8.705 45.197 1.00 21.51 100 VAL A N 1
ATOM 777 C CA . VAL A 1 100 ? 27.459 8.022 45.090 1.00 21.37 100 VAL A CA 1
ATOM 778 C C . VAL A 1 100 ? 27.054 8.033 43.621 1.00 26.97 100 VAL A C 1
ATOM 779 O O . VAL A 1 100 ? 27.076 9.090 42.986 1.00 27.58 100 VAL A O 1
ATOM 783 N N . LEU A 1 101 ? 26.686 6.877 43.075 1.00 22.08 101 LEU A N 1
ATOM 784 C CA . LEU A 1 101 ? 26.328 6.783 41.664 1.00 23.88 101 LEU A CA 1
ATOM 785 C C . LEU A 1 101 ? 24.856 6.414 41.506 1.00 23.82 101 LEU A C 1
ATOM 786 O O . LEU A 1 101 ? 24.377 5.483 42.164 1.00 29.87 101 LEU A O 1
ATOM 791 N N . GLY A 1 102 ? 24.153 7.110 40.607 1.00 26.89 102 GLY A N 1
ATOM 792 C CA . GLY A 1 102 ? 22.846 6.648 40.142 1.00 24.16 102 GLY A CA 1
ATOM 793 C C . GLY A 1 102 ? 21.616 7.040 40.957 1.00 24.94 102 GLY A C 1
ATOM 794 O O . GLY A 1 102 ? 21.535 8.153 41.470 1.00 27.84 102 GLY A O 1
ATOM 795 N N . ASP A 1 103 ? 20.637 6.136 41.068 1.00 25.11 103 ASP A N 1
ATOM 796 C CA . ASP A 1 103 ? 19.330 6.543 41.573 1.00 27.67 103 ASP A CA 1
ATOM 797 C C . ASP A 1 103 ? 18.612 5.462 42.383 1.00 27.81 103 ASP A C 1
ATOM 798 O O . ASP A 1 103 ? 17.386 5.524 42.496 1.00 29.86 103 ASP A O 1
ATOM 803 N N . ARG A 1 104 ? 19.312 4.484 42.947 1.00 26.99 104 ARG A N 1
ATOM 804 C CA . ARG A 1 104 ? 18.604 3.473 43.733 1.00 22.27 104 ARG A CA 1
ATOM 805 C C . ARG A 1 104 ? 18.241 4.025 45.107 1.00 23.29 104 ARG A C 1
ATOM 806 O O . ARG A 1 104 ? 18.821 5.010 45.585 1.00 25.70 104 ARG A O 1
ATOM 814 N N . PHE A 1 105 ? 17.241 3.401 45.746 1.00 22.40 105 PHE A N 1
ATOM 815 C CA . PHE A 1 105 ? 16.778 3.965 47.008 1.00 21.50 105 PHE A CA 1
ATOM 816 C C . PHE A 1 105 ? 17.851 3.934 48.078 1.00 21.19 105 PHE A C 1
ATOM 817 O O . PHE A 1 105 ? 17.846 4.809 48.947 1.00 24.18 105 PHE A O 1
ATOM 825 N N . GLU A 1 106 ? 18.772 2.946 48.059 1.00 19.50 106 GLU A N 1
ATOM 826 C CA . GLU A 1 106 ? 19.812 2.970 49.094 1.00 22.68 106 GLU A CA 1
ATOM 827 C C . GLU A 1 106 ? 20.780 4.128 48.871 1.00 21.16 106 GLU A C 1
ATOM 828 O O . GLU A 1 106 ? 21.374 4.642 49.832 1.00 21.72 106 GLU A O 1
ATOM 834 N N . ALA A 1 107 ? 20.907 4.582 47.622 1.00 20.55 107 ALA A N 1
ATOM 835 C CA . ALA A 1 107 ? 21.758 5.728 47.333 1.00 21.45 107 ALA A CA 1
ATOM 836 C C . ALA A 1 107 ? 21.112 7.019 47.826 1.00 24.28 107 ALA A C 1
ATOM 837 O O . ALA A 1 107 ? 21.796 7.913 48.338 1.00 23.97 107 ALA A O 1
ATOM 839 N N . LEU A 1 108 ? 19.789 7.117 47.701 1.00 21.28 108 LEU A N 1
ATOM 840 C CA . LEU A 1 108 ? 19.049 8.213 48.321 1.00 21.31 108 LEU A CA 1
ATOM 841 C C . LEU A 1 108 ? 19.256 8.229 49.834 1.00 25.29 108 LEU A C 1
ATOM 842 O O . LEU A 1 108 ? 19.434 9.298 50.445 1.00 19.53 108 LEU A O 1
ATOM 847 N N . ALA A 1 109 ? 19.187 7.057 50.463 1.00 20.30 109 ALA A N 1
ATOM 848 C CA . ALA A 1 109 ? 19.370 7.001 51.917 1.00 19.78 109 ALA A CA 1
ATOM 849 C C . ALA A 1 109 ? 20.775 7.447 52.327 1.00 19.02 109 ALA A C 1
ATOM 850 O O . ALA A 1 109 ? 20.938 8.273 53.237 1.00 20.63 109 ALA A O 1
ATOM 852 N N . VAL A 1 110 ? 21.815 6.920 51.678 1.00 17.29 110 VAL A N 1
ATOM 853 C CA . VAL A 1 110 ? 23.145 7.298 52.164 1.00 17.98 110 VAL A CA 1
ATOM 854 C C . VAL A 1 110 ? 23.422 8.774 51.889 1.00 17.91 110 VAL A C 1
ATOM 855 O O . VAL A 1 110 ? 24.167 9.414 52.621 1.00 19.39 110 VAL A O 1
ATOM 859 N N . THR A 1 111 ? 22.826 9.338 50.836 1.00 19.97 111 THR A N 1
ATOM 860 C CA . THR A 1 111 ? 23.081 10.736 50.512 1.00 22.35 111 THR A CA 1
ATOM 861 C C . THR A 1 111 ? 22.488 11.655 51.573 1.00 22.55 111 THR A C 1
ATOM 862 O O . THR A 1 111 ? 23.133 12.618 52.001 1.00 23.48 111 THR A O 1
ATOM 866 N N . GLN A 1 112 ? 21.255 11.378 52.015 1.00 19.48 112 GLN A N 1
ATOM 867 C CA . GLN A 1 112 ? 20.684 12.217 53.060 1.00 22.54 112 GLN A CA 1
ATOM 868 C C . GLN A 1 112 ? 21.390 11.999 54.397 1.00 21.04 112 GLN A C 1
ATOM 869 O O . GLN A 1 112 ? 21.501 12.931 55.195 1.00 18.96 112 GLN A O 1
ATOM 875 N N . ALA A 1 113 ? 21.886 10.793 54.659 1.00 19.28 113 ALA A N 1
ATOM 876 C CA . ALA A 1 113 ? 22.693 10.603 55.857 1.00 20.72 113 ALA A CA 1
ATOM 877 C C . ALA A 1 113 ? 23.939 11.470 55.800 1.00 19.71 113 ALA A C 1
ATOM 878 O O . ALA A 1 113 ? 24.312 12.106 56.787 1.00 20.11 113 ALA A O 1
ATOM 880 N N . ALA A 1 114 ? 24.613 11.489 54.642 1.00 18.38 114 ALA A N 1
ATOM 881 C CA . ALA A 1 114 ? 25.826 12.295 54.501 1.00 20.05 114 ALA A CA 1
ATOM 882 C C . ALA A 1 114 ? 25.510 13.795 54.593 1.00 21.38 114 ALA A C 1
ATOM 883 O O . ALA A 1 114 ? 26.255 14.564 55.218 1.00 22.18 114 ALA A O 1
ATOM 885 N N . LEU A 1 115 ? 24.392 14.225 54.004 1.00 21.04 115 LEU A N 1
ATOM 886 C CA . LEU A 1 115 ? 23.959 15.617 54.143 1.00 21.01 115 LEU A CA 1
ATOM 887 C C . LEU A 1 115 ? 23.831 16.019 55.611 1.00 21.61 115 LEU A C 1
ATOM 888 O O . LEU A 1 115 ? 24.353 17.057 56.039 1.00 24.39 115 LEU A O 1
ATOM 893 N N . ILE A 1 116 ? 23.073 15.238 56.378 1.00 20.22 116 ILE A N 1
ATOM 894 C CA . ILE A 1 116 ? 22.830 15.556 57.785 1.00 20.52 116 ILE A CA 1
ATOM 895 C C . ILE A 1 116 ? 24.137 15.552 58.550 1.00 21.57 116 ILE A C 1
ATOM 896 O O . ILE A 1 116 ? 24.337 16.332 59.486 1.00 19.59 116 ILE A O 1
ATOM 901 N N . MET A 1 117 ? 25.036 14.647 58.184 1.00 18.48 117 MET A N 1
ATOM 902 C CA . MET A 1 117 ? 26.283 14.500 58.918 1.00 22.05 117 MET A CA 1
ATOM 903 C C . MET A 1 117 ? 27.429 15.302 58.301 1.00 25.69 117 MET A C 1
ATOM 904 O O . MET A 1 117 ? 28.565 15.168 58.756 1.00 20.48 117 MET A O 1
ATOM 909 N N . HIS A 1 118 ? 27.149 16.139 57.293 1.00 16.57 118 HIS A N 1
ATOM 910 C CA . HIS A 1 118 ? 28.151 17.043 56.694 1.00 25.81 118 HIS A CA 1
ATOM 911 C C . HIS A 1 118 ? 29.319 16.311 56.023 1.00 27.38 118 HIS A C 1
ATOM 912 O O . HIS A 1 118 ? 30.462 16.780 56.038 1.00 26.66 118 HIS A O 1
ATOM 919 N N . VAL A 1 119 ? 29.033 15.169 55.412 1.00 23.86 119 VAL A N 1
ATOM 920 C CA . VAL A 1 119 ? 29.978 14.487 54.530 1.00 21.09 119 VAL A CA 1
ATOM 921 C C . VAL A 1 119 ? 29.658 14.929 53.109 1.00 25.53 119 VAL A C 1
ATOM 922 O O . VAL A 1 119 ? 28.540 14.685 52.639 1.00 24.18 119 VAL A O 1
ATOM 926 N N . PRO A 1 120 ? 30.578 15.587 52.401 1.00 27.58 120 PRO A N 1
ATOM 927 C CA . PRO A 1 120 ? 30.243 16.087 51.057 1.00 27.13 120 PRO A CA 1
ATOM 928 C C . PRO A 1 120 ? 30.020 14.921 50.107 1.00 29.27 120 PRO A C 1
ATOM 929 O O . PRO A 1 120 ? 30.780 13.951 50.110 1.00 23.63 120 PRO A O 1
ATOM 933 N N . VAL A 1 121 ? 28.955 15.004 49.315 1.00 21.39 121 VAL A N 1
ATOM 934 C CA . VAL A 1 121 ? 28.601 13.952 48.366 1.00 22.63 121 VAL A CA 1
ATOM 935 C C . VAL A 1 121 ? 28.955 14.398 46.956 1.00 23.96 121 VAL A C 1
ATOM 936 O O . VAL A 1 121 ? 28.590 15.505 46.541 1.00 22.59 121 VAL A O 1
ATOM 940 N N . ALA A 1 122 ? 29.668 13.537 46.233 1.00 20.96 122 ALA A N 1
ATOM 941 C CA . ALA A 1 122 ? 29.893 13.657 44.797 1.00 23.05 122 ALA A CA 1
ATOM 942 C C . ALA A 1 122 ? 28.994 12.649 44.090 1.00 24.25 122 ALA A C 1
ATOM 943 O O . ALA A 1 122 ? 29.153 11.430 44.272 1.00 26.22 122 ALA A O 1
ATOM 945 N N . HIS A 1 123 ? 28.062 13.151 43.280 1.00 25.81 123 HIS A N 1
ATOM 946 C CA . HIS A 1 123 ? 27.038 12.327 42.650 1.00 23.24 123 HIS A CA 1
ATOM 947 C C . HIS A 1 123 ? 27.395 12.097 41.189 1.00 29.65 123 HIS A C 1
ATOM 948 O O . HIS A 1 123 ? 27.684 13.055 40.457 1.00 26.90 123 HIS A O 1
ATOM 955 N N . LEU A 1 124 ? 27.362 10.837 40.763 1.00 26.83 124 LEU A N 1
ATOM 956 C CA . LEU A 1 124 ? 27.609 10.479 39.366 1.00 29.46 124 LEU A CA 1
ATOM 957 C C . LEU A 1 124 ? 26.301 10.112 38.674 1.00 26.22 124 LEU A C 1
ATOM 958 O O . LEU A 1 124 ? 25.480 9.381 39.240 1.00 28.12 124 LEU A O 1
ATOM 963 N N . HIS A 1 125 ? 26.128 10.614 37.448 1.00 25.31 125 HIS A N 1
ATOM 964 C CA . HIS A 1 125 ? 25.005 10.324 36.552 1.00 23.08 125 HIS A CA 1
ATOM 965 C C . HIS A 1 125 ? 23.727 11.072 36.906 1.00 25.96 125 HIS A C 1
ATOM 966 O O . HIS A 1 125 ? 22.633 10.567 36.641 1.00 30.09 125 HIS A O 1
ATOM 973 N N . GLY A 1 126 ? 23.848 12.261 37.495 1.00 26.73 126 GLY A N 1
ATOM 974 C CA . GLY A 1 126 ? 22.692 13.109 37.694 1.00 26.38 126 GLY A CA 1
ATOM 975 C C . GLY A 1 126 ? 22.180 13.649 36.367 1.00 31.62 126 GLY A C 1
ATOM 976 O O . GLY A 1 126 ? 22.829 13.537 35.326 1.00 32.33 126 GLY A O 1
ATOM 977 N N . GLY A 1 127 ? 20.975 14.221 36.405 1.00 28.59 127 GLY A N 1
ATOM 978 C CA . GLY A 1 127 ? 20.441 14.931 35.247 1.00 31.39 127 GLY A CA 1
ATOM 979 C C . GLY A 1 127 ? 19.901 14.052 34.139 1.00 30.58 127 GLY A C 1
ATOM 980 O O . GLY A 1 127 ? 19.522 14.571 33.076 1.00 30.48 127 GLY A O 1
ATOM 981 N N . GLU A 1 128 ? 19.850 12.745 34.348 1.00 31.19 128 GLU A N 1
ATOM 982 C CA . GLU A 1 128 ? 19.381 11.835 33.319 1.00 33.98 128 GLU A CA 1
ATOM 983 C C . GLU A 1 128 ? 17.898 11.550 33.515 1.00 34.92 128 GLU A C 1
ATOM 984 O O . GLU A 1 128 ? 17.326 11.786 34.586 1.00 30.39 128 GLU A O 1
ATOM 990 N N . ILE A 1 129 ? 17.282 11.055 32.447 1.00 37.00 129 ILE A N 1
ATOM 991 C CA . ILE A 1 129 ? 15.849 10.809 32.359 1.00 46.66 129 ILE A CA 1
ATOM 992 C C . ILE A 1 129 ? 15.642 9.346 31.999 1.00 50.30 129 ILE A C 1
ATOM 993 O O . ILE A 1 129 ? 16.188 8.872 30.996 1.00 56.28 129 ILE A O 1
ATOM 998 N N . THR A 1 130 ? 14.849 8.643 32.808 1.00 52.70 130 THR A N 1
ATOM 999 C CA . THR A 1 130 ? 14.520 7.230 32.604 1.00 68.42 130 THR A CA 1
ATOM 1000 C C . THR A 1 130 ? 13.322 6.955 33.497 1.00 92.74 130 THR A C 1
ATOM 1001 O O . THR A 1 130 ? 13.479 6.860 34.719 1.00 97.21 130 THR A O 1
ATOM 1005 N N . GLU A 1 131 ? 12.139 6.833 32.902 1.00 80.56 131 GLU A N 1
ATOM 1006 C CA . GLU A 1 131 ? 10.917 6.687 33.690 1.00 88.71 131 GLU A CA 1
ATOM 1007 C C . GLU A 1 131 ? 10.772 5.233 34.127 1.00 83.69 131 GLU A C 1
ATOM 1008 O O . GLU A 1 131 ? 10.424 4.356 33.330 1.00 85.77 131 GLU A O 1
ATOM 1014 N N . GLY A 1 132 ? 11.078 4.978 35.394 1.00 97.58 132 GLY A N 1
ATOM 1015 C CA . GLY A 1 132 ? 10.630 3.799 36.088 1.00 80.16 132 GLY A CA 1
ATOM 1016 C C . GLY A 1 132 ? 9.472 4.128 37.007 1.00 70.85 132 GLY A C 1
ATOM 1017 O O . GLY A 1 132 ? 8.751 5.114 36.815 1.00 66.08 132 GLY A O 1
ATOM 1018 N N . ALA A 1 133 ? 9.299 3.292 38.033 1.00 70.29 133 ALA A N 1
ATOM 1019 C CA . ALA A 1 133 ? 8.256 3.544 39.026 1.00 70.74 133 ALA A CA 1
ATOM 1020 C C . ALA A 1 133 ? 8.420 4.925 39.656 1.00 65.07 133 ALA A C 1
ATOM 1021 O O . ALA A 1 133 ? 7.454 5.692 39.772 1.00 57.11 133 ALA A O 1
ATOM 1023 N N . TYR A 1 134 ? 9.650 5.263 40.051 1.00 65.32 134 TYR A N 1
ATOM 1024 C CA . TYR A 1 134 ? 9.954 6.529 40.710 1.00 54.46 134 TYR A CA 1
ATOM 1025 C C . TYR A 1 134 ? 11.446 6.816 40.636 1.00 53.24 134 TYR A C 1
ATOM 1026 O O . TYR A 1 134 ? 11.949 7.696 41.342 1.00 56.39 134 TYR A O 1
ATOM 1035 N N . ASP A 1 135 ? 12.160 6.061 39.796 1.00 54.07 135 ASP A N 1
ATOM 1036 C CA . ASP A 1 135 ? 13.616 6.172 39.741 1.00 57.15 135 ASP A CA 1
ATOM 1037 C C . ASP A 1 135 ? 14.048 7.583 39.351 1.00 53.96 135 ASP A C 1
ATOM 1038 O O . ASP A 1 135 ? 15.064 8.103 39.839 1.00 31.92 135 ASP A O 1
ATOM 1043 N N . GLU A 1 136 ? 13.281 8.212 38.465 1.00 50.63 136 GLU A N 1
ATOM 1044 C CA . GLU A 1 136 ? 13.584 9.567 38.029 1.00 43.16 136 GLU A CA 1
ATOM 1045 C C . GLU A 1 136 ? 13.561 10.551 39.198 1.00 42.53 136 GLU A C 1
ATOM 1046 O O . GLU A 1 136 ? 14.528 11.298 39.419 1.00 41.67 136 GLU A O 1
ATOM 1052 N N . SER A 1 137 ? 12.455 10.581 39.946 1.00 34.83 137 SER A N 1
ATOM 1053 C CA . SER A 1 137 ? 12.361 11.502 41.073 1.00 32.88 137 SER A CA 1
ATOM 1054 C C . SER A 1 137 ? 13.510 11.302 42.041 1.00 27.81 137 SER A C 1
ATOM 1055 O O . SER A 1 137 ? 14.099 12.279 42.530 1.00 30.19 137 SER A O 1
ATOM 1058 N N . ILE A 1 138 ? 13.834 10.043 42.342 1.00 23.95 138 ILE A N 1
ATOM 1059 C CA . ILE A 1 138 ? 14.906 9.763 43.303 1.00 27.31 138 ILE A CA 1
ATOM 1060 C C . ILE A 1 138 ? 16.233 10.336 42.814 1.00 24.34 138 ILE A C 1
ATOM 1061 O O . ILE A 1 138 ? 16.980 10.965 43.582 1.00 23.98 138 ILE A O 1
ATOM 1066 N N . ARG A 1 139 ? 16.543 10.131 41.530 1.00 23.11 139 ARG A N 1
ATOM 1067 C CA . ARG A 1 139 ? 17.788 10.649 40.973 1.00 27.70 139 ARG A CA 1
ATOM 1068 C C . ARG A 1 139 ? 17.908 12.145 41.213 1.00 27.76 139 ARG A C 1
ATOM 1069 O O . ARG A 1 139 ? 18.966 12.632 41.608 1.00 23.39 139 ARG A O 1
ATOM 1077 N N . HIS A 1 140 ? 16.827 12.891 40.983 1.00 23.04 140 HIS A N 1
ATOM 1078 C CA . HIS A 1 140 ? 16.896 14.337 41.145 1.00 24.81 140 HIS A CA 1
ATOM 1079 C C . HIS A 1 140 ? 16.915 14.748 42.612 1.00 26.21 140 HIS A C 1
ATOM 1080 O O . HIS A 1 140 ? 17.502 15.781 42.952 1.00 26.23 140 HIS A O 1
ATOM 1087 N N . ALA A 1 141 ? 16.257 13.982 43.487 1.00 22.51 141 ALA A N 1
ATOM 1088 C CA . ALA A 1 141 ? 16.394 14.265 44.913 1.00 23.75 141 ALA A CA 1
ATOM 1089 C C . ALA A 1 141 ? 17.844 14.112 45.334 1.00 23.89 141 ALA A C 1
ATOM 1090 O O . ALA A 1 141 ? 18.368 14.915 46.117 1.00 23.57 141 ALA A O 1
ATOM 1092 N N . ILE A 1 142 ? 18.508 13.071 44.832 1.00 23.49 142 ILE A N 1
ATOM 1093 C CA . ILE A 1 142 ? 19.914 12.864 45.170 1.00 24.54 142 ILE A CA 1
ATOM 1094 C C . ILE A 1 142 ? 20.753 14.051 44.700 1.00 23.11 142 ILE A C 1
ATOM 1095 O O . ILE A 1 142 ? 21.582 14.574 45.453 1.00 20.33 142 ILE A O 1
ATOM 1100 N N . THR A 1 143 ? 20.535 14.508 43.451 1.00 21.08 143 THR A N 1
ATOM 1101 C CA . THR A 1 143 ? 21.219 15.719 42.973 1.00 20.38 143 THR A CA 1
ATOM 1102 C C . THR A 1 143 ? 21.075 16.873 43.972 1.00 21.48 143 THR A C 1
ATOM 1103 O O . THR A 1 143 ? 22.061 17.519 44.346 1.00 26.30 143 THR A O 1
ATOM 1107 N N . LYS A 1 144 ? 19.843 17.148 44.411 1.00 22.81 144 LYS A N 1
ATOM 1108 C CA . LYS A 1 144 ? 19.611 18.288 45.304 1.00 23.33 144 LYS A CA 1
ATOM 1109 C C . LYS A 1 144 ? 20.306 18.144 46.657 1.00 21.57 144 LYS A C 1
ATOM 1110 O O . LYS A 1 144 ? 20.514 19.148 47.354 1.00 23.59 144 LYS A O 1
ATOM 1116 N N . MET A 1 145 ? 20.678 16.934 47.049 1.00 22.38 145 MET A N 1
ATOM 1117 C CA . MET A 1 145 ? 21.382 16.755 48.312 1.00 21.16 145 MET A CA 1
ATOM 1118 C C . MET A 1 145 ? 22.871 16.500 48.127 1.00 27.53 145 MET A C 1
ATOM 1119 O O . MET A 1 145 ? 23.547 16.191 49.102 1.00 23.50 145 MET A O 1
ATOM 1124 N N . SER A 1 146 ? 23.414 16.715 46.922 1.00 22.14 146 SER A N 1
ATOM 1125 C CA . SER A 1 146 ? 24.825 16.481 46.637 1.00 26.86 146 SER A CA 1
ATOM 1126 C C . SER A 1 146 ? 25.542 17.812 46.446 1.00 26.52 146 SER A C 1
ATOM 1127 O O . SER A 1 146 ? 24.928 18.807 46.057 1.00 25.60 146 SER A O 1
ATOM 1130 N N . ASN A 1 147 ? 26.852 17.827 46.732 1.00 24.26 147 ASN A N 1
ATOM 1131 C CA . ASN A 1 147 ? 27.636 19.068 46.668 1.00 21.89 147 ASN A CA 1
ATOM 1132 C C . ASN A 1 147 ? 28.348 19.281 45.337 1.00 22.81 147 ASN A C 1
ATOM 1133 O O . ASN A 1 147 ? 28.641 20.430 44.976 1.00 25.20 147 ASN A O 1
ATOM 1138 N N . ILE A 1 148 ? 28.676 18.209 44.630 1.00 26.94 148 ILE A N 1
ATOM 1139 C CA . ILE A 1 148 ? 29.360 18.309 43.346 1.00 28.16 148 ILE A CA 1
ATOM 1140 C C . ILE A 1 148 ? 28.830 17.183 42.468 1.00 26.67 148 ILE A C 1
ATOM 1141 O O . ILE A 1 148 ? 28.387 16.149 42.975 1.00 26.58 148 ILE A O 1
ATOM 1146 N N . HIS A 1 149 ? 28.872 17.382 41.146 1.00 22.50 149 HIS A N 1
ATOM 1147 C CA . HIS A 1 149 ? 28.086 16.583 40.206 1.00 24.02 149 HIS A CA 1
ATOM 1148 C C . HIS A 1 149 ? 28.924 16.219 38.993 1.00 26.81 149 HIS A C 1
ATOM 1149 O O . HIS A 1 149 ? 29.456 17.101 38.307 1.00 29.41 149 HIS A O 1
ATOM 1156 N N . PHE A 1 150 ? 29.030 14.933 38.726 1.00 22.47 150 PHE A N 1
ATOM 1157 C CA . PHE A 1 150 ? 29.824 14.411 37.612 1.00 27.58 150 PHE A CA 1
ATOM 1158 C C . PHE A 1 150 ? 28.858 13.777 36.614 1.00 28.66 150 PHE A C 1
ATOM 1159 O O . PHE A 1 150 ? 28.416 12.635 36.792 1.00 27.53 150 PHE A O 1
ATOM 1167 N N . ALA A 1 151 ? 28.511 14.541 35.587 1.00 25.22 151 ALA A N 1
ATOM 1168 C CA . ALA A 1 151 ? 27.525 14.145 34.597 1.00 27.74 151 ALA A CA 1
ATOM 1169 C C . ALA A 1 151 ? 28.198 13.429 33.427 1.00 25.17 151 ALA A C 1
ATOM 1170 O O . ALA A 1 151 ? 29.383 13.618 33.141 1.00 34.90 151 ALA A O 1
ATOM 1172 N N . ALA A 1 152 ? 27.421 12.597 32.753 1.00 27.70 152 ALA A N 1
ATOM 1173 C CA . ALA A 1 152 ? 27.971 11.801 31.680 1.00 28.27 152 ALA A CA 1
ATOM 1174 C C . ALA A 1 152 ? 27.888 12.479 30.305 1.00 31.97 152 ALA A C 1
ATOM 1175 O O . ALA A 1 152 ? 28.487 11.964 29.359 1.00 33.31 152 ALA A O 1
ATOM 1177 N N . ALA A 1 153 ? 27.188 13.610 30.175 1.00 35.70 153 ALA A N 1
ATOM 1178 C CA . ALA A 1 153 ? 26.997 14.266 28.879 1.00 42.64 153 ALA A CA 1
ATOM 1179 C C . ALA A 1 153 ? 26.553 15.706 29.107 1.00 36.82 153 ALA A C 1
ATOM 1180 O O . ALA A 1 153 ? 26.135 16.078 30.202 1.00 33.57 153 ALA A O 1
ATOM 1182 N N . GLU A 1 154 ? 26.597 16.511 28.038 1.00 33.50 154 GLU A N 1
ATOM 1183 C CA . GLU A 1 154 ? 26.306 17.937 28.201 1.00 38.86 154 GLU A CA 1
ATOM 1184 C C . GLU A 1 154 ? 24.839 18.182 28.522 1.00 38.89 154 GLU A C 1
ATOM 1185 O O . GLU A 1 154 ? 24.516 19.059 29.331 1.00 40.96 154 GLU A O 1
ATOM 1191 N N . GLU A 1 155 ? 23.931 17.451 27.873 1.00 36.16 155 GLU A N 1
ATOM 1192 C CA . GLU A 1 155 ? 22.513 17.650 28.149 1.00 37.52 155 GLU A CA 1
ATOM 1193 C C . GLU A 1 155 ? 22.180 17.300 29.588 1.00 32.89 155 GLU A C 1
ATOM 1194 O O . GLU A 1 155 ? 21.294 17.915 30.187 1.00 31.26 155 GLU A O 1
ATOM 1200 N N . TYR A 1 156 ? 22.868 16.311 30.158 1.00 33.06 156 TYR A N 1
ATOM 1201 C CA . TYR A 1 156 ? 22.625 15.987 31.561 1.00 32.86 156 TYR A CA 1
ATOM 1202 C C . TYR A 1 156 ? 23.187 17.070 32.466 1.00 29.59 156 TYR A C 1
ATOM 1203 O O . TYR A 1 156 ? 22.571 17.423 33.478 1.00 32.59 156 TYR A O 1
ATOM 1212 N N . LYS A 1 157 ? 24.386 17.568 32.151 1.00 30.63 157 LYS A N 1
ATOM 1213 C CA . LYS A 1 157 ? 24.932 18.686 32.910 1.00 33.97 157 LYS A CA 1
ATOM 1214 C C . LYS A 1 157 ? 23.995 19.887 32.860 1.00 32.26 157 LYS A C 1
ATOM 1215 O O . LYS A 1 157 ? 23.801 20.570 33.866 1.00 31.94 157 LYS A O 1
ATOM 1221 N N . LYS A 1 158 ? 23.398 20.161 31.695 1.00 30.88 158 LYS A N 1
ATOM 1222 C CA . LYS A 1 158 ? 22.495 21.301 31.608 1.00 33.08 158 LYS A CA 1
ATOM 1223 C C . LYS A 1 158 ? 21.261 21.100 32.482 1.00 30.49 158 LYS A C 1
ATOM 1224 O O . LYS A 1 158 ? 20.752 22.061 33.066 1.00 32.35 158 LYS A O 1
ATOM 1230 N N . ARG A 1 159 ? 20.776 19.862 32.608 1.00 29.78 159 ARG A N 1
ATOM 1231 C CA . ARG A 1 159 ? 19.601 19.637 33.443 1.00 32.15 159 ARG A CA 1
ATOM 1232 C C . ARG A 1 159 ? 19.944 19.735 34.923 1.00 31.57 159 ARG A C 1
ATOM 1233 O O . ARG A 1 159 ? 19.118 20.185 35.728 1.00 30.77 159 ARG A O 1
ATOM 1241 N N . ILE A 1 160 ? 21.137 19.284 35.309 1.00 31.15 160 ILE A N 1
ATOM 1242 C CA . ILE A 1 160 ? 21.569 19.455 36.700 1.00 28.85 160 ILE A CA 1
ATOM 1243 C C . ILE A 1 160 ? 21.633 20.934 37.050 1.00 27.37 160 ILE A C 1
ATOM 1244 O O . ILE A 1 160 ? 21.159 21.361 38.114 1.00 27.14 160 ILE A O 1
ATOM 1249 N N . ILE A 1 161 ? 22.186 21.750 36.143 1.00 29.48 161 ILE A N 1
ATOM 1250 C CA . ILE A 1 161 ? 22.215 23.196 36.376 1.00 29.15 161 ILE A CA 1
ATOM 1251 C C . ILE A 1 161 ? 20.803 23.759 36.473 1.00 30.79 161 ILE A C 1
ATOM 1252 O O . ILE A 1 161 ? 20.530 24.648 37.292 1.00 32.42 161 ILE A O 1
ATOM 1257 N N . GLN A 1 162 ? 19.885 23.276 35.626 1.00 30.64 162 GLN A N 1
ATOM 1258 C CA . GLN A 1 162 ? 18.495 23.717 35.745 1.00 29.49 162 GLN A CA 1
ATOM 1259 C C . GLN A 1 162 ? 17.925 23.378 37.119 1.00 32.00 162 GLN A C 1
ATOM 1260 O O . GLN A 1 162 ? 17.140 24.153 37.683 1.00 29.08 162 GLN A O 1
ATOM 1266 N N . LEU A 1 163 ? 18.293 22.214 37.669 1.00 25.14 163 LEU A N 1
ATOM 1267 C CA . LEU A 1 163 ? 17.835 21.830 39.000 1.00 28.31 163 LEU A CA 1
ATOM 1268 C C . LEU A 1 163 ? 18.396 22.738 40.089 1.00 30.54 163 LEU A C 1
ATOM 1269 O O . LEU A 1 163 ? 18.077 22.557 41.272 1.00 28.13 163 LEU A O 1
ATOM 1274 N N . GLY A 1 164 ? 19.229 23.703 39.722 1.00 26.60 164 GLY A N 1
ATOM 1275 C CA . GLY A 1 164 ? 19.631 24.722 40.655 1.00 25.89 164 GLY A CA 1
ATOM 1276 C C . GLY A 1 164 ? 21.017 24.532 41.204 1.00 31.80 164 GLY A C 1
ATOM 1277 O O . GLY A 1 164 ? 21.394 25.249 42.136 1.00 28.55 164 GLY A O 1
ATOM 1278 N N . GLU A 1 165 ? 21.794 23.603 40.646 1.00 26.79 165 GLU A N 1
ATOM 1279 C CA . GLU A 1 165 ? 23.181 23.444 41.035 1.00 30.56 165 GLU A CA 1
ATOM 1280 C C . GLU A 1 165 ? 24.030 24.506 40.337 1.00 31.46 165 GLU A C 1
ATOM 1281 O O . GLU A 1 165 ? 23.771 24.874 39.185 1.00 27.38 165 GLU A O 1
ATOM 1287 N N . GLN A 1 166 ? 25.018 25.030 41.052 1.00 28.13 166 GLN A N 1
ATOM 1288 C CA . GLN A 1 166 ? 25.914 26.024 40.455 1.00 38.22 166 GLN A CA 1
ATOM 1289 C C . GLN A 1 166 ? 26.688 25.417 39.283 1.00 32.42 166 GLN A C 1
ATOM 1290 O O . GLN A 1 166 ? 27.205 24.299 39.394 1.00 28.81 166 GLN A O 1
ATOM 1296 N N . PRO A 1 167 ? 26.794 26.126 38.148 1.00 31.63 167 PRO A N 1
ATOM 1297 C CA . PRO A 1 167 ? 27.617 25.621 37.033 1.00 30.52 167 PRO A CA 1
ATOM 1298 C C . PRO A 1 167 ? 29.021 25.194 37.437 1.00 29.54 167 PRO A C 1
ATOM 1299 O O . PRO A 1 167 ? 29.535 24.190 36.921 1.00 31.45 167 PRO A O 1
ATOM 1303 N N . GLU A 1 168 ? 29.648 25.900 38.373 1.00 28.22 168 GLU A N 1
ATOM 1304 C CA . GLU A 1 168 ? 30.992 25.529 38.805 1.00 38.41 168 GLU A CA 1
ATOM 1305 C C . GLU A 1 168 ? 31.025 24.295 39.698 1.00 30.88 168 GLU A C 1
ATOM 1306 O O . GLU A 1 168 ? 32.111 23.911 40.141 1.00 32.53 168 GLU A O 1
ATOM 1312 N N . ARG A 1 169 ? 29.874 23.701 40.018 1.00 32.22 169 ARG A N 1
ATOM 1313 C CA . ARG A 1 169 ? 29.849 22.424 40.725 1.00 28.08 169 ARG A CA 1
ATOM 1314 C C . ARG A 1 169 ? 29.436 21.268 39.824 1.00 30.14 169 ARG A C 1
ATOM 1315 O O . ARG A 1 169 ? 29.305 20.136 40.306 1.00 29.68 169 ARG A O 1
ATOM 1323 N N . VAL A 1 170 ? 29.240 21.505 38.528 1.00 27.06 170 VAL A N 1
ATOM 1324 C CA . VAL A 1 170 ? 28.736 20.473 37.635 1.00 30.06 170 VAL A CA 1
ATOM 1325 C C . VAL A 1 170 ? 29.761 20.257 36.531 1.00 32.09 170 VAL A C 1
ATOM 1326 O O . VAL A 1 170 ? 30.265 21.223 35.954 1.00 31.88 170 VAL A O 1
ATOM 1330 N N . PHE A 1 171 ? 30.092 18.997 36.265 1.00 32.64 171 PHE A N 1
ATOM 1331 C CA . PHE A 1 171 ? 31.193 18.664 35.360 1.00 34.74 171 PHE A CA 1
ATOM 1332 C C . PHE A 1 171 ? 30.752 17.543 34.448 1.00 30.37 171 PHE A C 1
ATOM 1333 O O . PHE A 1 171 ? 30.372 16.472 34.924 1.00 27.29 171 PHE A O 1
ATOM 1341 N N . ASN A 1 172 ? 30.832 17.780 33.143 1.00 28.41 172 ASN A N 1
ATOM 1342 C CA . ASN A 1 172 ? 30.617 16.729 32.154 1.00 37.38 172 ASN A CA 1
ATOM 1343 C C . ASN A 1 172 ? 31.930 15.960 32.028 1.00 36.90 172 ASN A C 1
ATOM 1344 O O . ASN A 1 172 ? 32.891 16.450 31.440 1.00 29.82 172 ASN A O 1
ATOM 1349 N N . VAL A 1 173 ? 31.992 14.760 32.607 1.00 36.20 173 VAL A N 1
ATOM 1350 C CA . VAL A 1 173 ? 33.205 13.945 32.574 1.00 32.07 173 VAL A CA 1
ATOM 1351 C C . VAL A 1 173 ? 33.042 12.692 31.730 1.00 31.77 173 VAL A C 1
ATOM 1352 O O . VAL A 1 173 ? 33.990 11.891 31.635 1.00 35.99 173 VAL A O 1
ATOM 1356 N N . GLY A 1 174 ? 31.872 12.484 31.119 1.00 28.68 174 GLY A N 1
ATOM 1357 C CA . GLY A 1 174 ? 31.586 11.230 30.456 1.00 29.39 174 GLY A CA 1
ATOM 1358 C C . GLY A 1 174 ? 31.131 10.145 31.436 1.00 33.98 174 GLY A C 1
ATOM 1359 O O . GLY A 1 174 ? 31.035 10.346 32.647 1.00 30.14 174 GLY A O 1
ATOM 1360 N N . ALA A 1 175 ? 30.870 8.965 30.879 1.00 29.95 175 ALA A N 1
ATOM 1361 C CA . ALA A 1 175 ? 30.365 7.819 31.634 1.00 31.36 175 ALA A CA 1
ATOM 1362 C C . ALA A 1 175 ? 31.523 6.981 32.156 1.00 29.94 175 ALA A C 1
ATOM 1363 O O . ALA A 1 175 ? 32.268 6.381 31.373 1.00 30.30 175 ALA A O 1
ATOM 1365 N N . LEU A 1 176 ? 31.617 6.875 33.478 1.00 27.80 176 LEU A N 1
ATOM 1366 C CA . LEU A 1 176 ? 32.741 6.190 34.098 1.00 26.55 176 LEU A CA 1
ATOM 1367 C C . LEU A 1 176 ? 32.815 4.736 33.669 1.00 34.10 176 LEU A C 1
ATOM 1368 O O . LEU A 1 176 ? 33.914 4.172 33.556 1.00 33.84 176 LEU A O 1
ATOM 1373 N N . GLY A 1 177 ? 31.669 4.116 33.407 1.00 28.23 177 GLY A N 1
ATOM 1374 C CA . GLY A 1 177 ? 31.683 2.718 33.026 1.00 28.69 177 GLY A CA 1
ATOM 1375 C C . GLY A 1 177 ? 32.439 2.479 31.737 1.00 36.97 177 GLY A C 1
ATOM 1376 O O . GLY A 1 177 ? 32.961 1.379 31.509 1.00 32.78 177 GLY A O 1
ATOM 1377 N N . LEU A 1 178 ? 32.528 3.503 30.886 1.00 34.11 178 LEU A N 1
ATOM 1378 C CA . LEU A 1 178 ? 33.200 3.320 29.609 1.00 35.95 178 LEU A CA 1
ATOM 1379 C C . LEU A 1 178 ? 34.708 3.276 29.742 1.00 35.45 178 LEU A C 1
ATOM 1380 O O . LEU A 1 178 ? 35.380 2.928 28.763 1.00 35.80 178 LEU A O 1
ATOM 1385 N N . ASP A 1 179 ? 35.254 3.598 30.921 1.00 27.73 179 ASP A N 1
ATOM 1386 C CA . ASP A 1 179 ? 36.678 3.366 31.163 1.00 34.31 179 ASP A CA 1
ATOM 1387 C C . ASP A 1 179 ? 37.065 1.906 30.931 1.00 33.28 179 ASP A C 1
ATOM 1388 O O . ASP A 1 179 ? 38.227 1.620 30.589 1.00 31.05 179 ASP A O 1
ATOM 1393 N N . HIS A 1 180 ? 36.112 0.973 31.092 1.00 26.57 180 HIS A N 1
ATOM 1394 C CA . HIS A 1 180 ? 36.367 -0.436 30.771 1.00 26.66 180 HIS A CA 1
ATOM 1395 C C . HIS A 1 180 ? 36.716 -0.628 29.288 1.00 37.18 180 HIS A C 1
ATOM 1396 O O . HIS A 1 180 ? 37.513 -1.507 28.936 1.00 35.54 180 HIS A O 1
ATOM 1403 N N . ILE A 1 181 ? 36.091 0.146 28.399 1.00 33.66 181 ILE A N 1
ATOM 1404 C CA . ILE A 1 181 ? 36.420 0.046 26.972 1.00 30.73 181 ILE A CA 1
ATOM 1405 C C . ILE A 1 181 ? 37.858 0.490 26.735 1.00 37.57 181 ILE A C 1
ATOM 1406 O O . ILE A 1 181 ? 38.600 -0.119 25.954 1.00 35.29 181 ILE A O 1
ATOM 1411 N N . GLN A 1 182 ? 38.272 1.558 27.413 1.00 32.17 182 GLN A N 1
ATOM 1412 C CA . GLN A 1 182 ? 39.591 2.125 27.177 1.00 31.53 182 GLN A CA 1
ATOM 1413 C C . GLN A 1 182 ? 40.687 1.293 27.828 1.00 34.18 182 GLN A C 1
ATOM 1414 O O . GLN A 1 182 ? 41.825 1.297 27.351 1.00 30.03 182 GLN A O 1
ATOM 1420 N N . ARG A 1 183 ? 40.368 0.536 28.881 1.00 29.42 183 ARG A N 1
ATOM 1421 C CA . ARG A 1 183 ? 41.399 -0.104 29.682 1.00 31.45 183 ARG A CA 1
ATOM 1422 C C . ARG A 1 183 ? 41.430 -1.614 29.537 1.00 30.67 183 ARG A C 1
ATOM 1423 O O . ARG A 1 183 ? 42.329 -2.257 30.093 1.00 34.76 183 ARG A O 1
ATOM 1431 N N . THR A 1 184 ? 40.487 -2.204 28.813 1.00 33.53 184 THR A N 1
ATOM 1432 C CA . THR A 1 184 ? 40.448 -3.655 28.724 1.00 34.71 184 THR A CA 1
ATOM 1433 C C . THR A 1 184 ? 41.406 -4.148 27.648 1.00 37.42 184 THR A C 1
ATOM 1434 O O . THR A 1 184 ? 41.561 -3.526 26.591 1.00 35.05 184 THR A O 1
ATOM 1438 N N . THR A 1 185 ? 42.073 -5.254 27.948 1.00 28.88 185 THR A N 1
ATOM 1439 C CA . THR A 1 185 ? 42.761 -6.058 26.949 1.00 32.06 185 THR A CA 1
ATOM 1440 C C . THR A 1 185 ? 41.773 -7.120 26.483 1.00 39.15 185 THR A C 1
ATOM 1441 O O . THR A 1 185 ? 41.441 -8.044 27.236 1.00 37.10 185 THR A O 1
ATOM 1445 N N . PHE A 1 186 ? 41.272 -6.975 25.257 1.00 31.26 186 PHE A N 1
ATOM 1446 C CA . PHE A 1 186 ? 40.203 -7.855 24.810 1.00 38.58 186 PHE A CA 1
ATOM 1447 C C . PHE A 1 186 ? 40.740 -9.246 24.484 1.00 46.68 186 PHE A C 1
ATOM 1448 O O . PHE A 1 186 ? 41.888 -9.406 24.065 1.00 47.54 186 PHE A O 1
ATOM 1456 N N . LYS A 1 187 ? 39.911 -10.264 24.732 1.00 43.97 187 LYS A N 1
ATOM 1457 C CA . LYS A 1 187 ? 40.231 -11.606 24.262 1.00 43.74 187 LYS A CA 1
ATOM 1458 C C . LYS A 1 187 ? 40.050 -11.676 22.749 1.00 47.43 187 LYS A C 1
ATOM 1459 O O . LYS A 1 187 ? 39.183 -11.009 22.177 1.00 49.03 187 LYS A O 1
ATOM 1465 N N . SER A 1 188 ? 40.889 -12.477 22.092 1.00 52.20 188 SER A N 1
ATOM 1466 C CA . SER A 1 188 ? 40.753 -12.649 20.653 1.00 53.08 188 SER A CA 1
ATOM 1467 C C . SER A 1 188 ? 39.686 -13.697 20.334 1.00 45.38 188 SER A C 1
ATOM 1468 O O . SER A 1 188 ? 39.197 -14.415 21.211 1.00 46.65 188 SER A O 1
ATOM 1471 N N . ILE A 1 189 ? 39.341 -13.786 19.043 1.00 48.52 189 ILE A N 1
ATOM 1472 C CA . ILE A 1 189 ? 38.410 -14.813 18.572 1.00 56.15 189 ILE A CA 1
ATOM 1473 C C . ILE A 1 189 ? 38.866 -16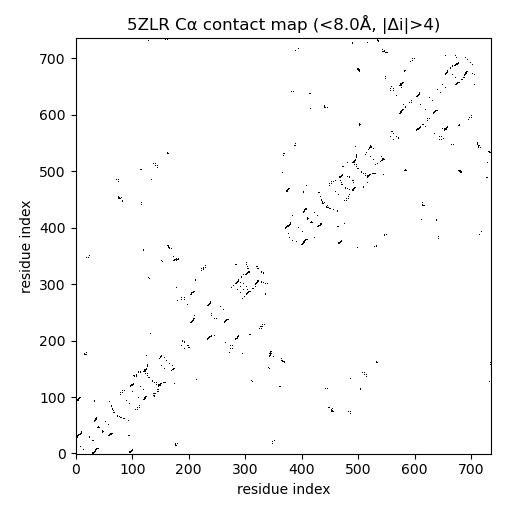.194 19.018 1.00 54.83 189 ILE A C 1
ATOM 1474 O O . ILE A 1 189 ? 38.069 -17.003 19.507 1.00 55.57 189 ILE A O 1
ATOM 1479 N N . SER A 1 190 ? 40.162 -16.480 18.854 1.00 54.06 190 SER A N 1
ATOM 1480 C CA . SER A 1 190 ? 40.694 -17.790 19.226 1.00 55.67 190 SER A CA 1
ATOM 1481 C C . SER A 1 190 ? 40.545 -18.039 20.719 1.00 50.61 190 SER A C 1
ATOM 1482 O O . SER A 1 190 ? 40.092 -19.108 21.136 1.00 49.06 190 SER A O 1
ATOM 1485 N N . GLU A 1 191 ? 40.940 -17.061 21.542 1.00 48.09 191 GLU A N 1
ATOM 1486 C CA . GLU A 1 191 ? 40.850 -17.232 22.986 1.00 55.26 191 GLU A CA 1
ATOM 1487 C C . GLU A 1 191 ? 39.403 -17.423 23.423 1.00 59.04 191 GLU A C 1
ATOM 1488 O O . GLU A 1 191 ? 39.108 -18.270 24.277 1.00 55.44 191 GLU A O 1
ATOM 1494 N N . LEU A 1 192 ? 38.484 -16.653 22.836 1.00 59.78 192 LEU A N 1
ATOM 1495 C CA . LEU A 1 192 ? 37.071 -16.821 23.152 1.00 57.65 192 LEU A CA 1
ATOM 1496 C C . LEU A 1 192 ? 36.566 -18.180 22.680 1.00 59.88 192 LEU A C 1
ATOM 1497 O O . LEU A 1 192 ? 35.832 -18.864 23.402 1.00 53.84 192 LEU A O 1
ATOM 1502 N N . SER A 1 193 ? 36.963 -18.595 21.476 1.00 57.65 193 SER A N 1
ATOM 1503 C CA . SER A 1 193 ? 36.516 -19.886 20.963 1.00 60.69 193 SER A CA 1
ATOM 1504 C C . SER A 1 193 ? 36.976 -21.030 21.859 1.00 60.05 193 SER A C 1
ATOM 1505 O O . SER A 1 193 ? 36.205 -21.953 22.142 1.00 62.22 193 SER A O 1
ATOM 1508 N N . GLU A 1 194 ? 38.217 -20.969 22.345 1.00 61.79 194 GLU A N 1
ATOM 1509 C CA . GLU A 1 194 ? 38.710 -22.006 23.244 1.00 60.52 194 GLU A CA 1
ATOM 1510 C C . GLU A 1 194 ? 38.014 -21.953 24.598 1.00 58.16 194 GLU A C 1
ATOM 1511 O O . GLU A 1 194 ? 37.714 -22.994 25.187 1.00 52.14 194 GLU A O 1
ATOM 1517 N N . LEU A 1 195 ? 37.754 -20.753 25.115 1.00 58.75 195 LEU A N 1
ATOM 1518 C CA . LEU A 1 195 ? 37.213 -20.644 26.465 1.00 66.32 195 LEU A CA 1
ATOM 1519 C C . LEU A 1 195 ? 35.762 -21.116 26.533 1.00 59.51 195 LEU A C 1
ATOM 1520 O O . LEU A 1 195 ? 35.346 -21.721 27.527 1.00 53.41 195 LEU A O 1
ATOM 1525 N N . TYR A 1 196 ? 34.975 -20.851 25.492 1.00 62.88 196 TYR A N 1
ATOM 1526 C CA . TYR A 1 196 ? 33.555 -21.180 25.505 1.00 69.29 196 TYR A CA 1
ATOM 1527 C C . TYR A 1 196 ? 33.186 -22.293 24.530 1.00 78.40 196 TYR A C 1
ATOM 1528 O O . TYR A 1 196 ? 31.992 -22.521 24.299 1.00 73.94 196 TYR A O 1
ATOM 1537 N N . ASP A 1 197 ? 34.174 -22.979 23.954 1.00 76.57 197 ASP A N 1
ATOM 1538 C CA . ASP A 1 197 ? 33.954 -24.118 23.064 1.00 73.70 197 ASP A CA 1
ATOM 1539 C C . ASP A 1 197 ? 32.863 -23.801 22.036 1.00 70.43 197 ASP A C 1
ATOM 1540 O O . ASP A 1 197 ? 31.758 -24.350 22.046 1.00 78.65 197 ASP A O 1
ATOM 1545 N N . PHE A 1 198 ? 33.212 -22.881 21.143 1.00 73.20 198 PHE A N 1
ATOM 1546 C CA . PHE A 1 198 ? 32.240 -22.283 20.241 1.00 67.90 198 PHE A CA 1
ATOM 1547 C C . PHE A 1 198 ? 33.009 -21.427 19.251 1.00 64.57 198 PHE A C 1
ATOM 1548 O O . PHE A 1 198 ? 33.937 -20.723 19.643 1.00 61.37 198 PHE A O 1
ATOM 1556 N N . ASP A 1 199 ? 32.633 -21.484 17.979 1.00 62.36 199 ASP A N 1
ATOM 1557 C CA . ASP A 1 199 ? 33.392 -20.762 16.960 1.00 67.85 199 ASP A CA 1
ATOM 1558 C C . ASP A 1 199 ? 32.869 -19.337 16.859 1.00 66.54 199 ASP A C 1
ATOM 1559 O O . ASP A 1 199 ? 31.846 -19.077 16.218 1.00 59.10 199 ASP A O 1
ATOM 1564 N N . PHE A 1 200 ? 33.593 -18.407 17.483 1.00 63.69 200 PHE A N 1
ATOM 1565 C CA . PHE A 1 200 ? 33.282 -16.992 17.360 1.00 63.66 200 PHE A CA 1
ATOM 1566 C C . PHE A 1 200 ? 33.692 -16.416 16.011 1.00 73.99 200 PHE A C 1
ATOM 1567 O O . PHE A 1 200 ? 33.279 -15.296 15.686 1.00 73.33 200 PHE A O 1
ATOM 1575 N N . SER A 1 201 ? 34.477 -17.154 15.213 1.00 72.66 201 SER A N 1
ATOM 1576 C CA . SER A 1 201 ? 34.905 -16.638 13.920 1.00 76.49 201 SER A CA 1
ATOM 1577 C C . SER A 1 201 ? 33.739 -16.457 12.962 1.00 78.20 201 SER A C 1
ATOM 1578 O O . SER A 1 201 ? 33.884 -15.761 11.950 1.00 75.84 201 SER A O 1
ATOM 1581 N N . LYS A 1 202 ? 32.599 -17.064 13.255 1.00 69.96 202 LYS A N 1
ATOM 1582 C CA . LYS A 1 202 ? 31.495 -16.842 12.339 1.00 81.44 202 LYS A CA 1
ATOM 1583 C C . LYS A 1 202 ? 30.509 -15.843 12.925 1.00 89.83 202 LYS A C 1
ATOM 1584 O O . LYS A 1 202 ? 30.242 -15.874 14.136 1.00 88.01 202 LYS A O 1
ATOM 1590 N N . PRO A 1 203 ? 29.990 -14.966 12.041 1.00 89.08 203 PRO A N 1
ATOM 1591 C CA . PRO A 1 203 ? 29.071 -13.898 12.461 1.00 87.20 203 PRO A CA 1
ATOM 1592 C C . PRO A 1 203 ? 28.103 -14.283 13.569 1.00 83.17 203 PRO A C 1
ATOM 1593 O O . PRO A 1 203 ? 27.560 -15.394 13.577 1.00 83.89 203 PRO A O 1
ATOM 1597 N N . TYR A 1 204 ? 27.876 -13.367 14.507 1.00 91.59 204 TYR A N 1
ATOM 1598 C CA . TYR A 1 204 ? 26.946 -13.643 15.590 1.00 78.07 204 TYR A CA 1
ATOM 1599 C C . TYR A 1 204 ? 26.385 -12.340 16.140 1.00 78.26 204 TYR A C 1
ATOM 1600 O O . TYR A 1 204 ? 26.989 -11.269 16.015 1.00 69.90 204 TYR A O 1
ATOM 1609 N N . PHE A 1 205 ? 25.220 -12.463 16.765 1.00 77.36 205 PHE A N 1
ATOM 1610 C CA . PHE A 1 205 ? 24.595 -11.395 17.528 1.00 82.73 205 PHE A CA 1
ATOM 1611 C C . PHE A 1 205 ? 24.809 -11.658 19.009 1.00 80.02 205 PHE A C 1
ATOM 1612 O O . PHE A 1 205 ? 24.720 -12.803 19.470 1.00 77.36 205 PHE A O 1
ATOM 1620 N N . LEU A 1 206 ? 25.101 -10.597 19.746 1.00 86.18 206 LEU A N 1
ATOM 1621 C CA . LEU A 1 206 ? 25.009 -10.608 21.195 1.00 78.10 206 LEU A CA 1
ATOM 1622 C C . LEU A 1 206 ? 23.742 -9.845 21.534 1.00 78.38 206 LEU A C 1
ATOM 1623 O O . LEU A 1 206 ? 23.675 -8.621 21.379 1.00 78.70 206 LEU A O 1
ATOM 1628 N N . ILE A 1 207 ? 22.727 -10.569 21.962 1.00 79.42 207 ILE A N 1
ATOM 1629 C CA . ILE A 1 207 ? 21.480 -9.979 22.453 1.00 83.54 207 ILE A CA 1
ATOM 1630 C C . ILE A 1 207 ? 21.557 -9.773 23.962 1.00 78.55 207 ILE A C 1
ATOM 1631 O O . ILE A 1 207 ? 22.334 -10.445 24.630 1.00 74.00 207 ILE A O 1
ATOM 1636 N N . THR A 1 208 ? 20.870 -8.766 24.490 1.00 78.87 208 THR A N 1
ATOM 1637 C CA . THR A 1 208 ? 20.642 -8.723 25.949 1.00 81.68 208 THR A CA 1
ATOM 1638 C C . THR A 1 208 ? 19.260 -8.141 26.136 1.00 87.89 208 THR A C 1
ATOM 1639 O O . THR A 1 208 ? 19.077 -6.931 26.048 1.00 88.43 208 THR A O 1
ATOM 1643 N N . TYR A 1 209 ? 18.288 -9.018 26.486 1.00 83.97 209 TYR A N 1
ATOM 1644 C CA . TYR A 1 209 ? 16.923 -8.618 26.774 1.00 90.77 209 TYR A CA 1
ATOM 1645 C C . TYR A 1 209 ? 16.676 -8.835 28.263 1.00 89.16 209 TYR A C 1
ATOM 1646 O O . TYR A 1 209 ? 16.528 -9.985 28.706 1.00 90.75 209 TYR A O 1
ATOM 1655 N N . HIS A 1 210 ? 16.581 -7.771 28.989 1.00 93.29 210 HIS A N 1
ATOM 1656 C CA . HIS A 1 210 ? 16.292 -7.895 30.402 1.00 96.34 210 HIS A CA 1
ATOM 1657 C C . HIS A 1 210 ? 14.786 -7.934 30.642 1.00 102.52 210 HIS A C 1
ATOM 1658 O O . HIS A 1 210 ? 14.013 -7.357 29.869 1.00 90.59 210 HIS A O 1
ATOM 1665 N N . PRO A 1 211 ? 14.346 -8.629 31.708 1.00 102.82 211 PRO A N 1
ATOM 1666 C CA . PRO A 1 211 ? 12.914 -8.645 32.040 1.00 118.12 211 PRO A CA 1
ATOM 1667 C C . PRO A 1 211 ? 12.363 -7.241 32.230 1.00 129.06 211 PRO A C 1
ATOM 1668 O O . PRO A 1 211 ? 12.432 -6.684 33.331 1.00 122.03 211 PRO A O 1
ATOM 1672 N N . GLU A 1 212 ? 11.838 -6.658 31.148 1.00 114.62 212 GLU A N 1
ATOM 1673 C CA . GLU A 1 212 ? 11.235 -5.330 31.192 1.00 122.23 212 GLU A CA 1
ATOM 1674 C C . GLU A 1 212 ? 10.080 -5.333 32.188 1.00 129.65 212 GLU A C 1
ATOM 1675 O O . GLU A 1 212 ? 8.958 -5.725 31.849 1.00 133.35 212 GLU A O 1
ATOM 1681 N N . THR A 1 213 ? 10.358 -4.904 33.425 1.00 139.47 213 THR A N 1
ATOM 1682 C CA . THR A 1 213 ? 9.398 -5.068 34.515 1.00 137.85 213 THR A CA 1
ATOM 1683 C C . THR A 1 213 ? 8.110 -4.293 34.265 1.00 140.21 213 THR A C 1
ATOM 1684 O O . THR A 1 213 ? 7.046 -4.683 34.763 1.00 141.93 213 THR A O 1
ATOM 1688 N N . ASN A 1 214 ? 8.181 -3.203 33.494 1.00 147.37 214 ASN A N 1
ATOM 1689 C CA . ASN A 1 214 ? 7.004 -2.380 33.234 1.00 142.45 214 ASN A CA 1
ATOM 1690 C C . ASN A 1 214 ? 6.056 -3.034 32.235 1.00 140.60 214 ASN A C 1
ATOM 1691 O O . ASN A 1 214 ? 4.835 -2.876 32.352 1.00 138.53 214 ASN A O 1
ATOM 1696 N N . LEU A 1 215 ? 6.591 -3.770 31.260 1.00 138.50 215 LEU A N 1
ATOM 1697 C CA . LEU A 1 215 ? 5.771 -4.432 30.244 1.00 139.95 215 LEU A CA 1
ATOM 1698 C C . LEU A 1 215 ? 5.358 -5.819 30.744 1.00 144.38 215 LEU A C 1
ATOM 1699 O O . LEU A 1 215 ? 5.868 -6.858 30.317 1.00 145.99 215 LEU A O 1
ATOM 1704 N N . LEU A 1 216 ? 4.409 -5.816 31.683 1.00 147.50 216 LEU A N 1
ATOM 1705 C CA . LEU A 1 216 ? 3.840 -7.056 32.190 1.00 147.84 216 LEU A CA 1
ATOM 1706 C C . LEU A 1 216 ? 3.002 -7.734 31.101 1.00 156.30 216 LEU A C 1
ATOM 1707 O O . LEU A 1 216 ? 2.677 -7.140 30.068 1.00 156.63 216 LEU A O 1
ATOM 1712 N N . GLU A 1 217 ? 2.640 -8.996 31.352 1.00 144.67 217 GLU A N 1
ATOM 1713 C CA . GLU A 1 217 ? 2.182 -9.914 30.302 1.00 148.03 217 GLU A CA 1
ATOM 1714 C C . GLU A 1 217 ? 3.205 -9.941 29.166 1.00 141.25 217 GLU A C 1
ATOM 1715 O O . GLU A 1 217 ? 2.875 -9.874 27.979 1.00 148.64 217 GLU A O 1
ATOM 1721 N N . GLU A 1 218 ? 4.469 -10.049 29.564 1.00 146.66 218 GLU A N 1
ATOM 1722 C CA . GLU A 1 218 ? 5.631 -9.864 28.699 1.00 131.59 218 GLU A CA 1
ATOM 1723 C C . GLU A 1 218 ? 5.690 -10.973 27.654 1.00 125.06 218 GLU A C 1
ATOM 1724 O O . GLU A 1 218 ? 6.148 -12.085 27.930 1.00 124.01 218 GLU A O 1
ATOM 1730 N N . ASN A 1 219 ? 5.229 -10.667 26.439 1.00 126.74 219 ASN A N 1
ATOM 1731 C CA . ASN A 1 219 ? 5.222 -11.612 25.322 1.00 121.45 219 ASN A CA 1
ATOM 1732 C C . ASN A 1 219 ? 6.382 -11.258 24.399 1.00 117.85 219 ASN A C 1
ATOM 1733 O O . ASN A 1 219 ? 6.319 -10.289 23.637 1.00 116.80 219 ASN A O 1
ATOM 1738 N N . VAL A 1 220 ? 7.444 -12.055 24.471 1.00 116.13 220 VAL A N 1
ATOM 1739 C CA . VAL A 1 220 ? 8.628 -11.849 23.651 1.00 113.18 220 VAL A CA 1
ATOM 1740 C C . VAL A 1 220 ? 8.537 -12.733 22.415 1.00 116.51 220 VAL A C 1
ATOM 1741 O O . VAL A 1 220 ? 9.557 -13.161 21.863 1.00 118.13 220 VAL A O 1
ATOM 1745 N N . ALA A 1 221 ? 7.317 -13.026 21.976 1.00 110.38 221 ALA A N 1
ATOM 1746 C CA . ALA A 1 221 ? 7.164 -13.783 20.735 1.00 116.25 221 ALA A CA 1
ATOM 1747 C C . ALA A 1 221 ? 7.737 -13.038 19.532 1.00 115.41 221 ALA A C 1
ATOM 1748 O O . ALA A 1 221 ? 8.544 -13.633 18.797 1.00 122.48 221 ALA A O 1
ATOM 1750 N N . PRO A 1 222 ? 7.404 -11.766 19.277 1.00 117.47 222 PRO A N 1
ATOM 1751 C CA . PRO A 1 222 ? 8.037 -11.069 18.149 1.00 113.49 222 PRO A CA 1
ATOM 1752 C C . PRO A 1 222 ? 9.536 -10.913 18.324 1.00 110.72 222 PRO A C 1
ATOM 1753 O O . PRO A 1 222 ? 10.241 -10.637 17.341 1.00 112.77 222 PRO A O 1
ATOM 1757 N N . LEU A 1 223 ? 10.038 -11.098 19.546 1.00 113.98 223 LEU A N 1
ATOM 1758 C CA . LEU A 1 223 ? 11.477 -11.072 19.822 1.00 109.80 223 LEU A CA 1
ATOM 1759 C C . LEU A 1 223 ? 12.206 -12.219 19.129 1.00 111.61 223 LEU A C 1
ATOM 1760 O O . LEU A 1 223 ? 13.047 -11.994 18.248 1.00 111.08 223 LEU A O 1
ATOM 1765 N N . PHE A 1 224 ? 11.898 -13.459 19.529 1.00 115.93 224 PHE A N 1
ATOM 1766 C CA . PHE A 1 224 ? 12.628 -14.639 19.085 1.00 114.37 224 PHE A CA 1
ATOM 1767 C C . PHE A 1 224 ? 12.216 -15.077 17.685 1.00 114.17 224 PHE A C 1
ATOM 1768 O O . PHE A 1 224 ? 13.035 -15.636 16.943 1.00 109.95 224 PHE A O 1
ATOM 1776 N N . ASP A 1 225 ? 10.953 -14.841 17.318 1.00 104.01 225 ASP A N 1
ATOM 1777 C CA . ASP A 1 225 ? 10.529 -15.060 15.938 1.00 113.76 225 ASP A CA 1
ATOM 1778 C C . ASP A 1 225 ? 11.323 -14.185 14.980 1.00 116.17 225 ASP A C 1
ATOM 1779 O O . ASP A 1 225 ? 11.548 -14.566 13.824 1.00 118.03 225 ASP A O 1
ATOM 1784 N N . ALA A 1 226 ? 11.773 -13.022 15.452 1.00 118.42 226 ALA A N 1
ATOM 1785 C CA . ALA A 1 226 ? 12.552 -12.114 14.628 1.00 112.40 226 ALA A CA 1
ATOM 1786 C C . ALA A 1 226 ? 13.972 -12.603 14.374 1.00 109.01 226 ALA A C 1
ATOM 1787 O O . ALA A 1 226 ? 14.673 -12.001 13.556 1.00 112.55 226 ALA A O 1
ATOM 1789 N N . LEU A 1 227 ? 14.413 -13.672 15.040 1.00 117.31 227 LEU A N 1
ATOM 1790 C CA . LEU A 1 227 ? 15.773 -14.170 14.865 1.00 111.36 227 LEU A CA 1
ATOM 1791 C C . LEU A 1 227 ? 15.853 -15.494 14.126 1.00 109.39 227 LEU A C 1
ATOM 1792 O O . LEU A 1 227 ? 16.843 -15.729 13.425 1.00 102.23 227 LEU A O 1
ATOM 1797 N N . LYS A 1 228 ? 14.848 -16.369 14.261 1.00 108.74 228 LYS A N 1
ATOM 1798 C CA . LYS A 1 228 ? 14.843 -17.611 13.494 1.00 111.15 228 LYS A CA 1
ATOM 1799 C C . LYS A 1 228 ? 14.718 -17.362 11.997 1.00 119.10 228 LYS A C 1
ATOM 1800 O O . LYS A 1 228 ? 15.014 -18.266 11.207 1.00 121.29 228 LYS A O 1
ATOM 1806 N N . GLN A 1 229 ? 14.299 -16.161 11.592 1.00 105.15 229 GLN A N 1
ATOM 1807 C CA . GLN A 1 229 ? 14.191 -15.815 10.179 1.00 110.56 229 GLN A CA 1
ATOM 1808 C C . GLN A 1 229 ? 15.510 -15.340 9.583 1.00 108.16 229 GLN A C 1
ATOM 1809 O O . GLN A 1 229 ? 15.720 -15.481 8.372 1.00 107.10 229 GLN A O 1
ATOM 1815 N N . ILE A 1 230 ? 16.403 -14.786 10.402 1.00 115.50 230 ILE A N 1
ATOM 1816 C CA . ILE A 1 230 ? 17.706 -14.346 9.919 1.00 108.97 230 ILE A CA 1
ATOM 1817 C C . ILE A 1 230 ? 18.589 -15.566 9.705 1.00 103.86 230 ILE A C 1
ATOM 1818 O O . ILE A 1 230 ? 18.875 -16.319 10.644 1.00 103.33 230 ILE A O 1
ATOM 1823 N N . ASN A 1 231 ? 19.020 -15.768 8.468 1.00 104.60 231 ASN A N 1
ATOM 1824 C CA . ASN A 1 231 ? 19.827 -16.921 8.118 1.00 98.39 231 ASN A CA 1
ATOM 1825 C C . ASN A 1 231 ? 21.299 -16.632 8.368 1.00 93.72 231 ASN A C 1
ATOM 1826 O O . ASN A 1 231 ? 21.739 -15.480 8.337 1.00 94.20 231 ASN A O 1
ATOM 1831 N N . ASP A 1 232 ? 22.053 -17.702 8.642 1.00 90.71 232 ASP A N 1
ATOM 1832 C CA . ASP A 1 232 ? 23.518 -17.678 8.638 1.00 93.35 232 ASP A CA 1
ATOM 1833 C C . ASP A 1 232 ? 24.096 -16.816 9.769 1.00 96.10 232 ASP A C 1
ATOM 1834 O O . ASP A 1 232 ? 25.058 -16.074 9.562 1.00 94.92 232 ASP A O 1
ATOM 1839 N N . VAL A 1 233 ? 23.532 -16.926 10.974 1.00 99.26 233 VAL A N 1
ATOM 1840 C CA . VAL A 1 233 ? 23.956 -16.108 12.115 1.00 94.99 233 VAL A CA 1
ATOM 1841 C C . VAL A 1 233 ? 23.827 -16.930 13.395 1.00 86.53 233 VAL A C 1
ATOM 1842 O O . VAL A 1 233 ? 22.798 -17.570 13.626 1.00 82.57 233 VAL A O 1
ATOM 1846 N N . ASN A 1 234 ? 24.865 -16.903 14.231 1.00 85.59 234 ASN A N 1
ATOM 1847 C CA . ASN A 1 234 ? 24.796 -17.503 15.557 1.00 83.06 234 ASN A CA 1
ATOM 1848 C C . ASN A 1 234 ? 24.264 -16.495 16.571 1.00 85.44 234 ASN A C 1
ATOM 1849 O O . ASN A 1 234 ? 24.277 -15.285 16.342 1.00 88.20 234 ASN A O 1
ATOM 1854 N N . PHE A 1 235 ? 23.809 -17.011 17.713 1.00 84.68 235 PHE A N 1
ATOM 1855 C CA . PHE A 1 235 ? 23.140 -16.198 18.728 1.00 85.71 235 PHE A CA 1
ATOM 1856 C C . PHE A 1 235 ? 23.791 -16.430 20.084 1.00 75.08 235 PHE A C 1
ATOM 1857 O O . PHE A 1 235 ? 23.689 -17.524 20.651 1.00 66.34 235 PHE A O 1
ATOM 1865 N N . ILE A 1 236 ? 24.440 -15.389 20.605 1.00 73.71 236 ILE A N 1
ATOM 1866 C CA . ILE A 1 236 ? 25.224 -15.454 21.830 1.00 73.36 236 ILE A CA 1
ATOM 1867 C C . ILE A 1 236 ? 24.570 -14.550 22.860 1.00 73.99 236 ILE A C 1
ATOM 1868 O O . ILE A 1 236 ? 24.209 -13.406 22.547 1.00 74.02 236 ILE A O 1
ATOM 1873 N N . PHE A 1 237 ? 24.426 -15.061 24.084 1.00 73.95 237 PHE A N 1
ATOM 1874 C CA . PHE A 1 237 ? 24.000 -14.216 25.191 1.00 83.15 237 PHE A CA 1
ATOM 1875 C C . PHE A 1 237 ? 24.164 -14.925 26.540 1.00 84.26 237 PHE A C 1
ATOM 1876 O O . PHE A 1 237 ? 24.114 -16.157 26.624 1.00 81.93 237 PHE A O 1
ATOM 1884 N N . SER A 1 238 ? 24.433 -14.101 27.581 1.00 86.37 238 SER A N 1
ATOM 1885 C CA . SER A 1 238 ? 24.334 -14.331 29.023 1.00 92.16 238 SER A CA 1
ATOM 1886 C C . SER A 1 238 ? 22.885 -14.472 29.499 1.00 106.69 238 SER A C 1
ATOM 1887 O O . SER A 1 238 ? 21.939 -14.582 28.718 1.00 110.40 238 SER A O 1
ATOM 1890 N N . TYR A 1 239 ? 22.704 -14.474 30.815 1.00 96.42 239 TYR A N 1
ATOM 1891 C CA . TYR A 1 239 ? 21.363 -14.599 31.361 1.00 104.57 239 TYR A CA 1
ATOM 1892 C C . TYR A 1 239 ? 20.807 -13.222 31.702 1.00 104.30 239 TYR A C 1
ATOM 1893 O O . TYR A 1 239 ? 21.559 -12.339 32.132 1.00 107.56 239 TYR A O 1
ATOM 1902 N N . PRO A 1 240 ? 19.513 -12.985 31.490 1.00 111.19 240 PRO A N 1
ATOM 1903 C CA . PRO A 1 240 ? 18.914 -11.726 31.954 1.00 110.15 240 PRO A CA 1
ATOM 1904 C C . PRO A 1 240 ? 18.842 -11.690 33.472 1.00 110.71 240 PRO A C 1
ATOM 1905 O O . PRO A 1 240 ? 18.492 -12.682 34.117 1.00 109.33 240 PRO A O 1
ATOM 1909 N N . ASN A 1 241 ? 19.174 -10.531 34.040 1.00 106.22 241 ASN A N 1
ATOM 1910 C CA . ASN A 1 241 ? 19.294 -10.408 35.486 1.00 112.92 241 ASN A CA 1
ATOM 1911 C C . ASN A 1 241 ? 17.948 -10.663 36.177 1.00 118.91 241 ASN A C 1
ATOM 1912 O O . ASN A 1 241 ? 16.896 -10.791 35.543 1.00 120.04 241 ASN A O 1
ATOM 1917 N N . ALA A 1 242 ? 18.000 -10.730 37.506 1.00 119.42 242 ALA A N 1
ATOM 1918 C CA . ALA A 1 242 ? 16.857 -11.138 38.323 1.00 126.16 242 ALA A CA 1
ATOM 1919 C C . ALA A 1 242 ? 15.862 -9.987 38.447 1.00 134.30 242 ALA A C 1
ATOM 1920 O O . ALA A 1 242 ? 16.062 -9.056 39.233 1.00 133.89 242 ALA A O 1
ATOM 1922 N N . ASP A 1 243 ? 14.782 -10.055 37.664 1.00 131.65 243 ASP A N 1
ATOM 1923 C CA . ASP A 1 243 ? 13.631 -9.164 37.802 1.00 133.73 243 ASP A CA 1
ATOM 1924 C C . ASP A 1 243 ? 12.351 -9.995 37.834 1.00 134.65 243 ASP A C 1
ATOM 1925 O O . ASP A 1 243 ? 12.415 -11.227 37.855 1.00 134.80 243 ASP A O 1
ATOM 1930 N N . ASN A 1 244 ? 11.185 -9.341 37.828 1.00 140.15 244 ASN A N 1
ATOM 1931 C CA . ASN A 1 244 ? 9.909 -10.060 37.882 1.00 136.32 244 ASN A CA 1
ATOM 1932 C C . ASN A 1 244 ? 9.551 -10.557 36.480 1.00 128.41 244 ASN A C 1
ATOM 1933 O O . ASN A 1 244 ? 8.736 -9.977 35.756 1.00 132.90 244 ASN A O 1
ATOM 1938 N N . GLY A 1 245 ? 10.178 -11.671 36.100 1.00 129.62 245 GLY A N 1
ATOM 1939 C CA . GLY A 1 245 ? 9.865 -12.326 34.845 1.00 127.91 245 GLY A CA 1
ATOM 1940 C C . GLY A 1 245 ? 11.071 -12.789 34.052 1.00 127.58 245 GLY A C 1
ATOM 1941 O O . GLY A 1 245 ? 11.073 -12.697 32.820 1.00 122.57 245 GLY A O 1
ATOM 1942 N N . ASN A 1 246 ? 12.101 -13.295 34.737 1.00 124.64 246 ASN A N 1
ATOM 1943 C CA . ASN A 1 246 ? 13.299 -13.777 34.054 1.00 127.92 246 ASN A CA 1
ATOM 1944 C C . ASN A 1 246 ? 13.174 -15.223 33.593 1.00 127.74 246 ASN A C 1
ATOM 1945 O O . ASN A 1 246 ? 13.855 -15.621 32.639 1.00 129.91 246 ASN A O 1
ATOM 1950 N N . THR A 1 247 ? 12.321 -16.017 34.249 1.00 136.55 247 THR A N 1
ATOM 1951 C CA . THR A 1 247 ? 12.137 -17.406 33.839 1.00 126.97 247 THR A CA 1
ATOM 1952 C C . THR A 1 247 ? 11.367 -17.507 32.529 1.00 114.19 247 THR A C 1
ATOM 1953 O O . THR A 1 247 ? 11.529 -18.485 31.789 1.00 116.77 247 THR A O 1
ATOM 1957 N N . ASN A 1 248 ? 10.532 -16.515 32.220 1.00 129.73 248 ASN A N 1
ATOM 1958 C CA . ASN A 1 248 ? 9.957 -16.431 30.886 1.00 120.97 248 ASN A CA 1
ATOM 1959 C C . ASN A 1 248 ? 11.013 -16.152 29.822 1.00 119.95 248 ASN A C 1
ATOM 1960 O O . ASN A 1 248 ? 10.723 -16.302 28.629 1.00 109.82 248 ASN A O 1
ATOM 1965 N N . ILE A 1 249 ? 12.227 -15.760 30.225 1.00 113.62 249 ILE A N 1
ATOM 1966 C CA . ILE A 1 249 ? 13.330 -15.545 29.296 1.00 115.52 249 ILE A CA 1
ATOM 1967 C C . ILE A 1 249 ? 14.333 -16.690 29.424 1.00 109.94 249 ILE A C 1
ATOM 1968 O O . ILE A 1 249 ? 14.984 -17.060 28.438 1.00 115.56 249 ILE A O 1
ATOM 1973 N N . VAL A 1 250 ? 14.463 -17.270 30.626 1.00 122.49 250 VAL A N 1
ATOM 1974 C CA . VAL A 1 250 ? 15.369 -18.410 30.798 1.00 113.35 250 VAL A CA 1
ATOM 1975 C C . VAL A 1 250 ? 14.967 -19.551 29.877 1.00 117.35 250 VAL A C 1
ATOM 1976 O O . VAL A 1 250 ? 15.824 -20.282 29.367 1.00 111.62 250 VAL A O 1
ATOM 1980 N N . LYS A 1 251 ? 13.668 -19.706 29.625 1.00 107.64 251 LYS A N 1
ATOM 1981 C CA . LYS A 1 251 ? 13.165 -20.788 28.796 1.00 113.90 251 LYS A CA 1
ATOM 1982 C C . LYS A 1 251 ? 13.011 -20.371 27.342 1.00 112.67 251 LYS A C 1
ATOM 1983 O O . LYS A 1 251 ? 13.214 -21.194 26.443 1.00 121.24 251 LYS A O 1
ATOM 1989 N N . ALA A 1 252 ? 12.667 -19.105 27.095 1.00 120.47 252 ALA A N 1
ATOM 1990 C CA . ALA A 1 252 ? 12.587 -18.615 25.725 1.00 108.25 252 ALA A CA 1
ATOM 1991 C C . ALA A 1 252 ? 13.943 -18.684 25.033 1.00 101.21 252 ALA A C 1
ATOM 1992 O O . ALA A 1 252 ? 14.010 -18.828 23.806 1.00 98.44 252 ALA A O 1
ATOM 1994 N N . MET A 1 253 ? 15.028 -18.590 25.801 1.00 99.68 253 MET A N 1
ATOM 1995 C CA . MET A 1 253 ? 16.356 -18.843 25.258 1.00 104.07 253 MET A CA 1
ATOM 1996 C C . MET A 1 253 ? 16.648 -20.338 25.198 1.00 110.23 253 MET A C 1
ATOM 1997 O O . MET A 1 253 ? 17.089 -20.850 24.162 1.00 115.96 253 MET A O 1
ATOM 2002 N N . LEU A 1 254 ? 16.413 -21.050 26.309 1.00 110.13 254 LEU A N 1
ATOM 2003 C CA . LEU A 1 254 ? 16.623 -22.495 26.329 1.00 109.02 254 LEU A CA 1
ATOM 2004 C C . LEU A 1 254 ? 15.820 -23.191 25.238 1.00 113.89 254 LEU A C 1
ATOM 2005 O O . LEU A 1 254 ? 16.245 -24.233 24.724 1.00 107.81 254 LEU A O 1
ATOM 2010 N N . ASP A 1 255 ? 14.662 -22.627 24.879 1.00 101.38 255 ASP A N 1
ATOM 2011 C CA . ASP A 1 255 ? 13.922 -23.078 23.704 1.00 110.73 255 ASP A CA 1
ATOM 2012 C C . ASP A 1 255 ? 14.816 -23.079 22.472 1.00 113.51 255 ASP A C 1
ATOM 2013 O O . ASP A 1 255 ? 14.898 -24.074 21.743 1.00 118.33 255 ASP A O 1
ATOM 2018 N N . LEU A 1 256 ? 15.503 -21.963 22.230 1.00 114.46 256 LEU A N 1
ATOM 2019 C CA . LEU A 1 256 ? 16.285 -21.832 21.012 1.00 110.12 256 LEU A CA 1
ATOM 2020 C C . LEU A 1 256 ? 17.568 -22.653 21.051 1.00 103.94 256 LEU A C 1
ATOM 2021 O O . LEU A 1 256 ? 18.110 -22.969 19.988 1.00 103.19 256 LEU A O 1
ATOM 2026 N N . LYS A 1 257 ? 18.061 -23.018 22.240 1.00 104.77 257 LYS A N 1
ATOM 2027 C CA . LYS A 1 257 ? 19.287 -23.811 22.295 1.00 105.00 257 LYS A CA 1
ATOM 2028 C C . LYS A 1 257 ? 19.025 -25.286 22.010 1.00 106.23 257 LYS A C 1
ATOM 2029 O O . LYS A 1 257 ? 19.802 -25.926 21.294 1.00 108.63 257 LYS A O 1
ATOM 2035 N N . ALA A 1 258 ? 17.958 -25.855 22.574 1.00 105.26 258 ALA A N 1
ATOM 2036 C CA . ALA A 1 258 ? 17.598 -27.219 22.201 1.00 104.84 258 ALA A CA 1
ATOM 2037 C C . ALA A 1 258 ? 17.158 -27.290 20.745 1.00 108.82 258 ALA A C 1
ATOM 2038 O O . ALA A 1 258 ? 17.314 -28.332 20.099 1.00 106.39 258 ALA A O 1
ATOM 2040 N N . GLN A 1 259 ? 16.629 -26.184 20.214 1.00 101.78 259 GLN A N 1
ATOM 2041 C CA . GLN A 1 259 ? 16.200 -26.144 18.821 1.00 109.53 259 GLN A CA 1
ATOM 2042 C C . GLN A 1 259 ? 17.389 -26.066 17.868 1.00 110.26 259 GLN A C 1
ATOM 2043 O O . GLN A 1 259 ? 17.410 -26.753 16.841 1.00 115.11 259 GLN A O 1
ATOM 2049 N N . LEU A 1 260 ? 18.385 -25.235 18.184 1.00 109.69 260 LEU A N 1
ATOM 2050 C CA . LEU A 1 260 ? 19.565 -25.045 17.337 1.00 108.82 260 LEU A CA 1
ATOM 2051 C C . LEU A 1 260 ? 20.819 -25.156 18.198 1.00 107.78 260 LEU A C 1
ATOM 2052 O O . LEU A 1 260 ? 21.463 -24.144 18.506 1.00 106.32 260 LEU A O 1
ATOM 2057 N N . PRO A 1 261 ? 21.214 -26.377 18.582 1.00 108.66 261 PRO A N 1
ATOM 2058 C CA . PRO A 1 261 ? 22.276 -26.511 19.600 1.00 108.71 261 PRO A CA 1
ATOM 2059 C C . PRO A 1 261 ? 23.659 -26.072 19.132 1.00 106.58 261 PRO A C 1
ATOM 2060 O O . PRO A 1 261 ? 24.462 -25.643 19.968 1.00 106.43 261 PRO A O 1
ATOM 2064 N N . ASP A 1 262 ? 23.969 -26.180 17.842 1.00 110.21 262 ASP A N 1
ATOM 2065 C CA . ASP A 1 262 ? 25.263 -25.739 17.332 1.00 104.08 262 ASP A CA 1
ATOM 2066 C C . ASP A 1 262 ? 25.151 -24.424 16.561 1.00 97.18 262 ASP A C 1
ATOM 2067 O O . ASP A 1 262 ? 25.824 -24.225 15.552 1.00 98.78 262 ASP A O 1
ATOM 2072 N N . ARG A 1 263 ? 24.305 -23.522 17.055 1.00 96.69 263 ARG A N 1
ATOM 2073 C CA . ARG A 1 263 ? 24.066 -22.225 16.436 1.00 93.02 263 ARG A CA 1
ATOM 2074 C C . ARG A 1 263 ? 23.815 -21.190 17.533 1.00 89.02 263 ARG A C 1
ATOM 2075 O O . ARG A 1 263 ? 23.872 -19.980 17.290 1.00 82.29 263 ARG A O 1
ATOM 2083 N N . VAL A 1 264 ? 23.570 -21.664 18.756 1.00 93.91 264 VAL A N 1
ATOM 2084 C CA . VAL A 1 264 ? 23.203 -20.821 19.888 1.00 91.42 264 VAL A CA 1
ATOM 2085 C C . VAL A 1 264 ? 24.107 -21.156 21.070 1.00 87.80 264 VAL A C 1
ATOM 2086 O O . VAL A 1 264 ? 24.322 -22.333 21.384 1.00 80.72 264 VAL A O 1
ATOM 2090 N N . LEU A 1 265 ? 24.629 -20.121 21.728 1.00 86.75 265 LEU A N 1
ATOM 2091 C CA . LEU A 1 265 ? 25.494 -20.272 22.890 1.00 82.37 265 LEU A CA 1
ATOM 2092 C C . LEU A 1 265 ? 24.893 -19.512 24.062 1.00 80.00 265 LEU A C 1
ATOM 2093 O O . LEU A 1 265 ? 24.716 -18.290 23.993 1.00 78.58 265 LEU A O 1
ATOM 2098 N N . LEU A 1 266 ? 24.584 -20.235 25.134 1.00 84.54 266 LEU A N 1
ATOM 2099 C CA . LEU A 1 266 ? 24.094 -19.638 26.367 1.00 87.34 266 LEU A CA 1
ATOM 2100 C C . LEU A 1 266 ? 25.247 -19.557 27.360 1.00 82.11 266 LEU A C 1
ATOM 2101 O O . LEU A 1 266 ? 26.067 -20.478 27.457 1.00 82.45 266 LEU A O 1
ATOM 2106 N N . VAL A 1 267 ? 25.332 -18.436 28.070 1.00 90.11 267 VAL A N 1
ATOM 2107 C CA . VAL A 1 267 ? 26.537 -18.081 28.806 1.00 87.27 267 VAL A CA 1
ATOM 2108 C C . VAL A 1 267 ? 26.174 -17.686 30.228 1.00 88.51 267 VAL A C 1
ATOM 2109 O O . VAL A 1 267 ? 25.449 -16.710 30.441 1.00 76.63 267 VAL A O 1
ATOM 2113 N N . LYS A 1 268 ? 26.632 -18.488 31.189 1.00 86.56 268 LYS A N 1
ATOM 2114 C CA . LYS A 1 268 ? 26.920 -18.142 32.579 1.00 88.22 268 LYS A CA 1
ATOM 2115 C C . LYS A 1 268 ? 26.758 -16.667 32.939 1.00 83.11 268 LYS A C 1
ATOM 2116 O O . LYS A 1 268 ? 25.656 -16.104 32.922 1.00 81.26 268 LYS A O 1
ATOM 2122 N N . SER A 1 269 ? 27.869 -16.067 33.351 1.00 87.21 269 SER A N 1
ATOM 2123 C CA . SER A 1 269 ? 28.066 -14.626 33.340 1.00 82.26 269 SER A CA 1
ATOM 2124 C C . SER A 1 269 ? 29.445 -14.405 32.742 1.00 68.69 269 SER A C 1
ATOM 2125 O O . SER A 1 269 ? 30.424 -14.998 33.206 1.00 64.15 269 SER A O 1
ATOM 2128 N N . PHE A 1 270 ? 29.513 -13.603 31.682 1.00 65.15 270 PHE A N 1
ATOM 2129 C CA . PHE A 1 270 ? 30.782 -13.403 30.989 1.00 61.13 270 PHE A CA 1
ATOM 2130 C C . PHE A 1 270 ? 31.858 -12.871 31.925 1.00 55.84 270 PHE A C 1
ATOM 2131 O O . PHE A 1 270 ? 33.008 -13.332 31.895 1.00 56.85 270 PHE A O 1
ATOM 2139 N N . GLY A 1 271 ? 31.510 -11.899 32.761 1.00 48.01 271 GLY A N 1
ATOM 2140 C CA . GLY A 1 271 ? 32.541 -11.084 33.371 1.00 48.38 271 GLY A CA 1
ATOM 2141 C C . GLY A 1 271 ? 32.936 -10.011 32.379 1.00 43.41 271 GLY A C 1
ATOM 2142 O O . GLY A 1 271 ? 32.868 -10.234 31.163 1.00 46.67 271 GLY A O 1
ATOM 2143 N N . ILE A 1 272 ? 33.363 -8.853 32.885 1.00 40.32 272 ILE A N 1
ATOM 2144 C CA . ILE A 1 272 ? 33.371 -7.645 32.066 1.00 41.81 272 ILE A CA 1
ATOM 2145 C C . ILE A 1 272 ? 34.329 -7.786 30.885 1.00 47.65 272 ILE A C 1
ATOM 2146 O O . ILE A 1 272 ? 33.991 -7.421 29.755 1.00 46.17 272 ILE A O 1
ATOM 2151 N N . GLN A 1 273 ? 35.523 -8.344 31.113 1.00 43.95 273 GLN A N 1
ATOM 2152 C CA . GLN A 1 273 ? 36.514 -8.417 30.038 1.00 44.20 273 GLN A CA 1
ATOM 2153 C C . GLN A 1 273 ? 36.063 -9.361 28.928 1.00 45.63 273 GLN A C 1
ATOM 2154 O O . GLN A 1 273 ? 36.163 -9.023 27.742 1.00 44.58 273 GLN A O 1
ATOM 2160 N N . ASN A 1 274 ? 35.553 -10.542 29.285 1.00 40.42 274 ASN A N 1
ATOM 2161 C CA . ASN A 1 274 ? 35.070 -11.458 28.256 1.00 42.63 274 ASN A CA 1
ATOM 2162 C C . ASN A 1 274 ? 33.809 -10.927 27.584 1.00 43.23 274 ASN A C 1
ATOM 2163 O O . ASN A 1 274 ? 33.615 -11.124 26.374 1.00 40.77 274 ASN A O 1
ATOM 2168 N N . TYR A 1 275 ? 32.960 -10.241 28.349 1.00 46.17 275 TYR A N 1
ATOM 2169 C CA . TYR A 1 275 ? 31.752 -9.637 27.792 1.00 50.08 275 TYR A CA 1
ATOM 2170 C C . TYR A 1 275 ? 32.100 -8.621 26.710 1.00 45.77 275 TYR A C 1
ATOM 2171 O O . TYR A 1 275 ? 31.580 -8.681 25.590 1.00 44.88 275 TYR A O 1
ATOM 2180 N N . LEU A 1 276 ? 32.981 -7.673 27.031 1.00 47.66 276 LEU A N 1
ATOM 2181 C CA . LEU A 1 276 ? 33.341 -6.664 26.043 1.00 43.10 276 LEU A CA 1
ATOM 2182 C C . LEU A 1 276 ? 34.034 -7.289 24.845 1.00 44.94 276 LEU A C 1
ATOM 2183 O O . LEU A 1 276 ? 33.853 -6.816 23.717 1.00 45.97 276 LEU A O 1
ATOM 2188 N N . SER A 1 277 ? 34.811 -8.361 25.064 1.00 45.52 277 SER A N 1
ATOM 2189 C CA . SER A 1 277 ? 35.454 -9.055 23.948 1.00 41.22 277 SER A CA 1
ATOM 2190 C C . SER A 1 277 ? 34.428 -9.729 23.049 1.00 45.44 277 SER A C 1
ATOM 2191 O O . SER A 1 277 ? 34.558 -9.704 21.818 1.00 48.64 277 SER A O 1
ATOM 2194 N N . VAL A 1 278 ? 33.411 -10.354 23.639 1.00 45.14 278 VAL A N 1
ATOM 2195 C CA . VAL A 1 278 ? 32.342 -10.911 22.820 1.00 49.54 278 VAL A CA 1
ATOM 2196 C C . VAL A 1 278 ? 31.584 -9.793 22.115 1.00 55.47 278 VAL A C 1
ATOM 2197 O O . VAL A 1 278 ? 31.322 -9.859 20.907 1.00 60.59 278 VAL A O 1
ATOM 2201 N N . LEU A 1 279 ? 31.249 -8.738 22.860 1.00 52.42 279 LEU A N 1
ATOM 2202 C CA . LEU A 1 279 ? 30.528 -7.598 22.302 1.00 52.83 279 LEU A CA 1
ATOM 2203 C C . LEU A 1 279 ? 31.283 -6.989 21.128 1.00 54.02 279 LEU A C 1
ATOM 2204 O O . LEU A 1 279 ? 30.688 -6.665 20.094 1.00 56.08 279 LEU A O 1
ATOM 2209 N N . LYS A 1 280 ? 32.598 -6.824 21.281 1.00 50.91 280 LYS A N 1
ATOM 2210 C CA . LYS A 1 280 ? 33.406 -6.102 20.301 1.00 52.89 280 LYS A CA 1
ATOM 2211 C C . LYS A 1 280 ? 33.289 -6.714 18.910 1.00 61.69 280 LYS A C 1
ATOM 2212 O O . LYS A 1 280 ? 33.256 -5.993 17.906 1.00 64.16 280 LYS A O 1
ATOM 2218 N N . ASN A 1 281 ? 33.200 -8.039 18.832 1.00 62.09 281 ASN A N 1
ATOM 2219 C CA . ASN A 1 281 ? 33.181 -8.753 17.561 1.00 61.01 281 ASN A CA 1
ATOM 2220 C C . ASN A 1 281 ? 31.784 -9.191 17.140 1.00 70.00 281 ASN A C 1
ATOM 2221 O O . ASN A 1 281 ? 31.658 -10.028 16.242 1.00 73.43 281 ASN A O 1
ATOM 2226 N N . ALA A 1 282 ? 30.737 -8.655 17.759 1.00 67.07 282 ALA A N 1
ATOM 2227 C CA . ALA A 1 282 ? 29.383 -9.015 17.364 1.00 76.01 282 ALA A CA 1
ATOM 2228 C C . ALA A 1 282 ? 28.926 -8.178 16.176 1.00 75.86 282 ALA A C 1
ATOM 2229 O O . ALA A 1 282 ? 29.390 -7.051 15.966 1.00 75.61 282 ALA A O 1
ATOM 2231 N N . LEU A 1 283 ? 28.012 -8.752 15.386 1.00 80.81 283 LEU A N 1
ATOM 2232 C CA . LEU A 1 283 ? 27.409 -8.010 14.282 1.00 80.77 283 LEU A CA 1
ATOM 2233 C C . LEU A 1 283 ? 26.643 -6.797 14.790 1.00 84.95 283 LEU A C 1
ATOM 2234 O O . LEU A 1 283 ? 26.736 -5.706 14.214 1.00 86.37 283 LEU A O 1
ATOM 2239 N N . ALA A 1 284 ? 25.868 -6.975 15.855 1.00 82.65 284 ALA A N 1
ATOM 2240 C CA . ALA A 1 284 ? 25.142 -5.883 16.480 1.00 82.08 284 ALA A CA 1
ATOM 2241 C C . ALA A 1 284 ? 24.684 -6.342 17.855 1.00 81.44 284 ALA A C 1
ATOM 2242 O O . ALA A 1 284 ? 24.541 -7.540 18.115 1.00 81.24 284 ALA A O 1
ATOM 2244 N N . MET A 1 285 ? 24.472 -5.373 18.736 1.00 83.14 285 MET A N 1
ATOM 2245 C CA . MET A 1 285 ? 23.961 -5.632 20.074 1.00 75.05 285 MET A CA 1
ATOM 2246 C C . MET A 1 285 ? 22.466 -5.356 20.069 1.00 73.17 285 MET A C 1
ATOM 2247 O O . MET A 1 285 ? 22.034 -4.241 19.766 1.00 72.20 285 MET A O 1
ATOM 2252 N N . VAL A 1 286 ? 21.677 -6.364 20.399 1.00 70.81 286 VAL A N 1
ATOM 2253 C CA . VAL A 1 286 ? 20.234 -6.246 20.308 1.00 77.56 286 VAL A CA 1
ATOM 2254 C C . VAL A 1 286 ? 19.649 -6.581 21.671 1.00 77.59 286 VAL A C 1
ATOM 2255 O O . VAL A 1 286 ? 20.301 -7.192 22.516 1.00 77.34 286 VAL A O 1
ATOM 2259 N N . GLY A 1 287 ? 18.419 -6.142 21.899 1.00 77.08 287 GLY A N 1
ATOM 2260 C CA . GLY A 1 287 ? 17.860 -6.290 23.225 1.00 81.57 287 GLY A CA 1
ATOM 2261 C C . GLY A 1 287 ? 17.573 -4.944 23.856 1.00 80.42 287 GLY A C 1
ATOM 2262 O O . GLY A 1 287 ? 17.392 -3.958 23.139 1.00 81.37 287 GLY A O 1
ATOM 2263 N N . ASN A 1 288 ? 17.508 -4.885 25.184 1.00 85.11 288 ASN A N 1
ATOM 2264 C CA . ASN A 1 288 ? 17.175 -3.639 25.863 1.00 77.36 288 ASN A CA 1
ATOM 2265 C C . ASN A 1 288 ? 18.128 -3.355 27.018 1.00 73.64 288 ASN A C 1
ATOM 2266 O O . ASN A 1 288 ? 17.748 -2.690 27.987 1.00 63.41 288 ASN A O 1
ATOM 2271 N N . SER A 1 289 ? 19.366 -3.846 26.934 1.00 71.61 289 SER A N 1
ATOM 2272 C CA . SER A 1 289 ? 20.327 -3.606 28.002 1.00 65.20 289 SER A CA 1
ATOM 2273 C C . SER A 1 289 ? 20.862 -2.183 27.941 1.00 63.15 289 SER A C 1
ATOM 2274 O O . SER A 1 289 ? 20.830 -1.519 26.902 1.00 57.78 289 SER A O 1
ATOM 2277 N N . SER A 1 290 ? 21.384 -1.714 29.079 1.00 62.71 290 SER A N 1
ATOM 2278 C CA . SER A 1 290 ? 22.064 -0.427 29.051 1.00 58.67 290 SER A CA 1
ATOM 2279 C C . SER A 1 290 ? 23.369 -0.520 28.278 1.00 52.28 290 SER A C 1
ATOM 2280 O O . SER A 1 290 ? 23.839 0.489 27.743 1.00 50.90 290 SER A O 1
ATOM 2283 N N . SER A 1 291 ? 23.958 -1.721 28.212 1.00 51.84 291 SER A N 1
ATOM 2284 C CA . SER A 1 291 ? 25.107 -1.960 27.339 1.00 63.67 291 SER A CA 1
ATOM 2285 C C . SER A 1 291 ? 24.844 -1.459 25.925 1.00 69.32 291 SER A C 1
ATOM 2286 O O . SER A 1 291 ? 25.742 -0.924 25.265 1.00 61.73 291 SER A O 1
ATOM 2289 N N . GLY A 1 292 ? 23.611 -1.626 25.444 1.00 68.32 292 GLY A N 1
ATOM 2290 C CA . GLY A 1 292 ? 23.296 -1.226 24.083 1.00 74.59 292 GLY A CA 1
ATOM 2291 C C . GLY A 1 292 ? 23.420 0.267 23.847 1.00 73.63 292 GLY A C 1
ATOM 2292 O O . GLY A 1 292 ? 23.670 0.702 22.718 1.00 76.26 292 GLY A O 1
ATOM 2293 N N . LEU A 1 293 ? 23.273 1.074 24.900 1.00 75.58 293 LEU A N 1
ATOM 2294 C CA . LEU A 1 293 ? 23.260 2.523 24.746 1.00 66.20 293 LEU A CA 1
ATOM 2295 C C . LEU A 1 293 ? 24.527 3.203 25.245 1.00 66.00 293 LEU A C 1
ATOM 2296 O O . LEU A 1 293 ? 24.544 4.431 25.375 1.00 70.55 293 LEU A O 1
ATOM 2301 N N . SER A 1 294 ? 25.596 2.449 25.505 1.00 59.09 294 SER A N 1
ATOM 2302 C CA . SER A 1 294 ? 26.870 3.081 25.819 1.00 58.70 294 SER A CA 1
ATOM 2303 C C . SER A 1 294 ? 28.034 2.218 25.344 1.00 57.32 294 SER A C 1
ATOM 2304 O O . SER A 1 294 ? 28.916 2.708 24.629 1.00 58.78 294 SER A O 1
ATOM 2307 N N . GLU A 1 295 ? 28.036 0.933 25.717 1.00 55.59 295 GLU A N 1
ATOM 2308 C CA . GLU A 1 295 ? 29.196 0.088 25.436 1.00 54.70 295 GLU A CA 1
ATOM 2309 C C . GLU A 1 295 ? 29.260 -0.302 23.966 1.00 49.93 295 GLU A C 1
ATOM 2310 O O . GLU A 1 295 ? 30.346 -0.344 23.376 1.00 53.74 295 GLU A O 1
ATOM 2316 N N . ALA A 1 296 ? 28.118 -0.592 23.361 1.00 52.58 296 ALA A N 1
ATOM 2317 C CA . ALA A 1 296 ? 28.136 -0.960 21.947 1.00 63.22 296 ALA A CA 1
ATOM 2318 C C . ALA A 1 296 ? 28.528 0.227 21.077 1.00 70.88 296 ALA A C 1
ATOM 2319 O O . ALA A 1 296 ? 29.456 0.086 20.259 1.00 70.66 296 ALA A O 1
ATOM 2321 N N . PRO A 1 297 ? 27.916 1.413 21.211 1.00 64.83 297 PRO A N 1
ATOM 2322 C CA . PRO A 1 297 ? 28.444 2.592 20.505 1.00 68.24 297 PRO A CA 1
ATOM 2323 C C . PRO A 1 297 ? 29.935 2.833 20.692 1.00 68.66 297 PRO A C 1
ATOM 2324 O O . PRO A 1 297 ? 30.615 3.216 19.729 1.00 62.67 297 PRO A O 1
ATOM 2328 N N . ALA A 1 298 ? 30.465 2.639 21.902 1.00 65.92 298 ALA A N 1
ATOM 2329 C CA . ALA A 1 298 ? 31.886 2.879 22.128 1.00 61.40 298 ALA A CA 1
ATOM 2330 C C . ALA A 1 298 ? 32.764 1.875 21.397 1.00 61.15 298 ALA A C 1
ATOM 2331 O O . ALA A 1 298 ? 33.956 2.136 21.201 1.00 64.78 298 ALA A O 1
ATOM 2333 N N . LEU A 1 299 ? 32.209 0.731 21.009 1.00 56.19 299 LEU A N 1
ATOM 2334 C CA . LEU A 1 299 ? 32.952 -0.296 20.300 1.00 61.66 299 LEU A CA 1
ATOM 2335 C C . LEU A 1 299 ? 32.619 -0.308 18.817 1.00 76.92 299 LEU A C 1
ATOM 2336 O O . LEU A 1 299 ? 32.990 -1.253 18.113 1.00 78.45 299 LEU A O 1
ATOM 2341 N N . GLN A 1 300 ? 31.927 0.729 18.339 1.00 72.92 300 GLN A N 1
ATOM 2342 C CA . GLN A 1 300 ? 31.505 0.848 16.946 1.00 75.70 300 GLN A CA 1
ATOM 2343 C C . GLN A 1 300 ? 30.695 -0.371 16.509 1.00 71.92 300 GLN A C 1
ATOM 2344 O O . GLN A 1 300 ? 30.777 -0.818 15.363 1.00 75.35 300 GLN A O 1
ATOM 2350 N N . VAL A 1 301 ? 29.906 -0.913 17.426 1.00 74.59 301 VAL A N 1
ATOM 2351 C CA . VAL A 1 301 ? 29.039 -2.051 17.143 1.00 71.40 301 VAL A CA 1
ATOM 2352 C C . VAL A 1 301 ? 27.603 -1.546 17.113 1.00 75.83 301 VAL A C 1
ATOM 2353 O O . VAL A 1 301 ? 27.151 -0.934 18.090 1.00 66.96 301 VAL A O 1
ATOM 2357 N N . PRO A 1 302 ? 26.861 -1.764 16.025 1.00 80.49 302 PRO A N 1
ATOM 2358 C CA . PRO A 1 302 ? 25.481 -1.269 15.952 1.00 82.74 302 PRO A CA 1
ATOM 2359 C C . PRO A 1 302 ? 24.609 -1.859 17.049 1.00 75.37 302 PRO A C 1
ATOM 2360 O O . PRO A 1 302 ? 24.864 -2.949 17.566 1.00 73.37 302 PRO A O 1
ATOM 2364 N N . THR A 1 303 ? 23.558 -1.116 17.393 1.00 78.35 303 THR A N 1
ATOM 2365 C CA . THR A 1 303 ? 22.636 -1.498 18.452 1.00 78.37 303 THR A CA 1
ATOM 2366 C C . THR A 1 303 ? 21.209 -1.426 17.941 1.00 77.78 303 THR A C 1
ATOM 2367 O O . THR A 1 303 ? 20.813 -0.415 17.353 1.00 72.42 303 THR A O 1
ATOM 2371 N N . VAL A 1 304 ? 20.432 -2.477 18.187 1.00 72.66 304 VAL A N 1
ATOM 2372 C CA . VAL A 1 304 ? 18.993 -2.450 17.966 1.00 80.62 304 VAL A CA 1
ATOM 2373 C C . VAL A 1 304 ? 18.335 -2.606 19.329 1.00 85.80 304 VAL A C 1
ATOM 2374 O O . VAL A 1 304 ? 18.237 -3.719 19.862 1.00 85.60 304 VAL A O 1
ATOM 2378 N N . ASN A 1 305 ? 17.884 -1.489 19.895 1.00 86.58 305 ASN A N 1
ATOM 2379 C CA . ASN A 1 305 ? 17.216 -1.504 21.185 1.00 86.63 305 ASN A CA 1
ATOM 2380 C C . ASN A 1 305 ? 15.743 -1.860 21.016 1.00 86.89 305 ASN A C 1
ATOM 2381 O O . ASN A 1 305 ? 15.082 -1.420 20.070 1.00 91.45 305 ASN A O 1
ATOM 2386 N N . ILE A 1 306 ? 15.238 -2.671 21.940 1.00 87.15 306 ILE A N 1
ATOM 2387 C CA . ILE A 1 306 ? 13.891 -3.215 21.880 1.00 90.19 306 ILE A CA 1
ATOM 2388 C C . ILE A 1 306 ? 13.108 -2.727 23.094 1.00 96.34 306 ILE A C 1
ATOM 2389 O O . ILE A 1 306 ? 13.662 -2.548 24.184 1.00 93.68 306 ILE A O 1
ATOM 2394 N N . GLY A 1 307 ? 11.807 -2.504 22.898 1.00 92.95 307 GLY A N 1
ATOM 2395 C CA . GLY A 1 307 ? 10.990 -2.025 23.989 1.00 96.70 307 GLY A CA 1
ATOM 2396 C C . GLY A 1 307 ? 11.405 -0.617 24.385 1.00 94.52 307 GLY A C 1
ATOM 2397 O O . GLY A 1 307 ? 12.081 0.105 23.646 1.00 91.58 307 GLY A O 1
ATOM 2398 N N . ASP A 1 308 ? 10.999 -0.232 25.587 1.00 87.16 308 ASP A N 1
ATOM 2399 C CA . ASP A 1 308 ? 11.314 1.095 26.100 1.00 91.87 308 ASP A CA 1
ATOM 2400 C C . ASP A 1 308 ? 11.956 1.013 27.477 1.00 83.85 308 ASP A C 1
ATOM 2401 O O . ASP A 1 308 ? 11.750 1.875 28.336 1.00 85.45 308 ASP A O 1
ATOM 2406 N N . ARG A 1 309 ? 12.769 -0.020 27.702 1.00 95.85 309 ARG A N 1
ATOM 2407 C CA . ARG A 1 309 ? 13.488 -0.105 28.966 1.00 81.31 309 ARG A CA 1
ATOM 2408 C C . ARG A 1 309 ? 14.597 0.933 29.045 1.00 66.10 309 ARG A C 1
ATOM 2409 O O . ARG A 1 309 ? 14.945 1.382 30.141 1.00 69.23 309 ARG A O 1
ATOM 2417 N N . GLN A 1 310 ? 15.150 1.336 27.900 1.00 59.34 310 GLN A N 1
ATOM 2418 C CA . GLN A 1 310 ? 16.241 2.299 27.850 1.00 67.17 310 GLN A CA 1
ATOM 2419 C C . GLN A 1 310 ? 15.791 3.681 27.390 1.00 66.43 310 GLN A C 1
ATOM 2420 O O . GLN A 1 310 ? 16.636 4.531 27.083 1.00 62.34 310 GLN A O 1
ATOM 2426 N N . LYS A 1 311 ? 14.481 3.930 27.365 1.00 65.11 311 LYS A N 1
ATOM 2427 C CA . LYS A 1 311 ? 13.941 5.220 26.951 1.00 70.54 311 LYS A CA 1
ATOM 2428 C C . LYS A 1 311 ? 14.538 6.362 27.769 1.00 69.17 311 LYS A C 1
ATOM 2429 O O . LYS A 1 311 ? 14.822 6.211 28.959 1.00 62.98 311 LYS A O 1
ATOM 2435 N N . GLY A 1 312 ? 14.737 7.510 27.115 1.00 69.66 312 GLY A N 1
ATOM 2436 C CA . GLY A 1 312 ? 15.317 8.674 27.745 1.00 66.68 312 GLY A CA 1
ATOM 2437 C C . GLY A 1 312 ? 16.826 8.761 27.659 1.00 61.72 312 GLY A C 1
ATOM 2438 O O . GLY A 1 312 ? 17.375 9.868 27.747 1.00 58.31 312 GLY A O 1
ATOM 2439 N N . ARG A 1 313 ? 17.514 7.630 27.505 1.00 61.90 313 ARG A N 1
ATOM 2440 C CA . ARG A 1 313 ? 18.951 7.660 27.272 1.00 69.85 313 ARG A CA 1
ATOM 2441 C C . ARG A 1 313 ? 19.251 8.348 25.946 1.00 65.98 313 ARG A C 1
ATOM 2442 O O . ARG A 1 313 ? 18.502 8.215 24.979 1.00 60.27 313 ARG A O 1
ATOM 2450 N N . LEU A 1 314 ? 20.349 9.101 25.913 1.00 67.62 314 LEU A N 1
ATOM 2451 C CA . LEU A 1 314 ? 20.753 9.797 24.700 1.00 69.94 314 LEU A CA 1
ATOM 2452 C C . LEU A 1 314 ? 20.933 8.829 23.549 1.00 71.32 314 LEU A C 1
ATOM 2453 O O . LEU A 1 314 ? 21.591 7.796 23.699 1.00 73.62 314 LEU A O 1
ATOM 2458 N N . ARG A 1 315 ? 20.380 9.183 22.392 1.00 78.02 315 ARG A N 1
ATOM 2459 C CA . ARG A 1 315 ? 20.538 8.407 21.168 1.00 83.20 315 ARG A CA 1
ATOM 2460 C C . ARG A 1 315 ? 21.602 9.033 20.273 1.00 94.10 315 ARG A C 1
ATOM 2461 O O . ARG A 1 315 ? 21.983 10.193 20.442 1.00 93.43 315 ARG A O 1
ATOM 2469 N N . CYS A 1 316 ? 22.081 8.248 19.315 1.00 84.62 316 CYS A N 1
ATOM 2470 C CA . CYS A 1 316 ? 23.117 8.725 18.401 1.00 96.70 316 CYS A CA 1
ATOM 2471 C C . CYS A 1 316 ? 23.028 7.929 17.102 1.00 99.42 316 CYS A C 1
ATOM 2472 O O . CYS A 1 316 ? 22.001 7.309 16.807 1.00 99.15 316 CYS A O 1
ATOM 2475 N N . GLU A 1 317 ? 24.116 7.948 16.323 1.00 99.35 317 GLU A N 1
ATOM 2476 C CA . GLU A 1 317 ? 24.128 7.308 15.006 1.00 102.00 317 GLU A CA 1
ATOM 2477 C C . GLU A 1 317 ? 24.042 5.791 15.117 1.00 98.46 317 GLU A C 1
ATOM 2478 O O . GLU A 1 317 ? 23.306 5.147 14.360 1.00 102.06 317 GLU A O 1
ATOM 2484 N N . SER A 1 318 ? 24.794 5.210 16.056 1.00 104.87 318 SER A N 1
ATOM 2485 C CA . SER A 1 318 ? 24.974 3.765 16.135 1.00 94.28 318 SER A CA 1
ATOM 2486 C C . SER A 1 318 ? 23.697 3.028 16.513 1.00 84.17 318 SER A C 1
ATOM 2487 O O . SER A 1 318 ? 23.616 1.809 16.322 1.00 79.77 318 SER A O 1
ATOM 2490 N N . ILE A 1 319 ? 22.711 3.736 17.028 1.00 86.50 319 ILE A N 1
ATOM 2491 C CA . ILE A 1 319 ? 21.563 3.131 17.682 1.00 86.39 319 ILE A CA 1
ATOM 2492 C C . ILE A 1 319 ? 20.383 3.152 16.730 1.00 85.84 319 ILE A C 1
ATOM 2493 O O . ILE A 1 319 ? 20.199 4.111 15.973 1.00 86.53 319 ILE A O 1
ATOM 2498 N N . LEU A 1 320 ? 19.579 2.092 16.766 1.00 88.28 320 LEU A N 1
ATOM 2499 C CA . LEU A 1 320 ? 18.312 2.058 16.044 1.00 89.06 320 LEU A CA 1
ATOM 2500 C C . LEU A 1 320 ? 17.288 1.357 16.923 1.00 86.30 320 LEU A C 1
ATOM 2501 O O . LEU A 1 320 ? 17.431 0.168 17.221 1.00 79.09 320 LEU A O 1
ATOM 2506 N N . ASP A 1 321 ? 16.268 2.096 17.346 1.00 83.78 321 ASP A N 1
ATOM 2507 C CA . ASP A 1 321 ? 15.243 1.563 18.226 1.00 92.87 321 ASP A CA 1
ATOM 2508 C C . ASP A 1 321 ? 14.151 0.883 17.419 1.00 97.20 321 ASP A C 1
ATOM 2509 O O . ASP A 1 321 ? 13.817 1.301 16.306 1.00 93.71 321 ASP A O 1
ATOM 2514 N N . VAL A 1 322 ? 13.600 -0.185 17.999 1.00 93.73 322 VAL A N 1
ATOM 2515 C CA . VAL A 1 322 ? 12.463 -0.893 17.433 1.00 102.93 322 VAL A CA 1
ATOM 2516 C C . VAL A 1 322 ? 11.485 -1.230 18.547 1.00 109.70 322 VAL A C 1
ATOM 2517 O O . VAL A 1 322 ? 11.846 -1.346 19.722 1.00 106.98 322 VAL A O 1
ATOM 2521 N N . ARG A 1 323 ? 10.231 -1.381 18.151 1.00 106.27 323 ARG A N 1
ATOM 2522 C CA . ARG A 1 323 ? 9.173 -1.913 18.986 1.00 111.15 323 ARG A CA 1
ATOM 2523 C C . ARG A 1 323 ? 9.389 -3.385 19.273 1.00 107.96 323 ARG A C 1
ATOM 2524 O O . ARG A 1 323 ? 10.109 -4.088 18.551 1.00 110.65 323 ARG A O 1
ATOM 2532 N N . LEU A 1 324 ? 8.671 -3.890 20.281 1.00 130.01 324 LEU A N 1
ATOM 2533 C CA . LEU A 1 324 ? 8.501 -5.332 20.388 1.00 113.13 324 LEU A CA 1
ATOM 2534 C C . LEU A 1 324 ? 7.520 -5.769 19.307 1.00 109.90 324 LEU A C 1
ATOM 2535 O O . LEU A 1 324 ? 6.380 -6.142 19.596 1.00 111.46 324 LEU A O 1
ATOM 2540 N N . ASP A 1 325 ? 7.971 -5.690 18.051 1.00 106.79 325 ASP A N 1
ATOM 2541 C CA . ASP A 1 325 ? 7.183 -5.999 16.867 1.00 108.15 325 ASP A CA 1
ATOM 2542 C C . ASP A 1 325 ? 8.042 -6.844 15.937 1.00 107.47 325 ASP A C 1
ATOM 2543 O O . ASP A 1 325 ? 9.166 -6.458 15.604 1.00 102.80 325 ASP A O 1
ATOM 2548 N N . GLU A 1 326 ? 7.498 -7.983 15.507 1.00 103.19 326 GLU A N 1
ATOM 2549 C CA . GLU A 1 326 ? 8.302 -9.002 14.835 1.00 101.86 326 GLU A CA 1
ATOM 2550 C C . GLU A 1 326 ? 8.979 -8.461 13.579 1.00 102.76 326 GLU A C 1
ATOM 2551 O O . GLU A 1 326 ? 10.167 -8.714 13.347 1.00 96.21 326 GLU A O 1
ATOM 2557 N N . ASN A 1 327 ? 8.241 -7.703 12.764 1.00 106.92 327 ASN A N 1
ATOM 2558 C CA . ASN A 1 327 ? 8.748 -7.257 11.470 1.00 109.94 327 ASN A CA 1
ATOM 2559 C C . ASN A 1 327 ? 9.726 -6.096 11.609 1.00 113.75 327 ASN A C 1
ATOM 2560 O O . ASN A 1 327 ? 10.761 -6.069 10.932 1.00 103.97 327 ASN A O 1
ATOM 2565 N N . GLU A 1 328 ? 9.412 -5.126 12.473 1.00 115.40 328 GLU A N 1
ATOM 2566 C CA . GLU A 1 328 ? 10.319 -4.002 12.690 1.00 116.66 328 GLU A CA 1
ATOM 2567 C C . GLU A 1 328 ? 11.672 -4.466 13.204 1.00 109.56 328 GLU A C 1
ATOM 2568 O O . GLU A 1 328 ? 12.699 -3.844 12.902 1.00 111.41 328 GLU A O 1
ATOM 2574 N N . ILE A 1 329 ? 11.697 -5.550 13.978 1.00 125.91 329 ILE A N 1
ATOM 2575 C CA . ILE A 1 329 ? 12.962 -6.050 14.502 1.00 112.92 329 ILE A CA 1
ATOM 2576 C C . ILE A 1 329 ? 13.829 -6.589 13.367 1.00 108.40 329 ILE A C 1
ATOM 2577 O O . ILE A 1 329 ? 14.961 -6.134 13.172 1.00 104.48 329 ILE A O 1
ATOM 2582 N N . VAL A 1 330 ? 13.290 -7.519 12.562 1.00 109.08 330 VAL A N 1
ATOM 2583 C CA . VAL A 1 330 ? 14.098 -8.189 11.538 1.00 107.70 330 VAL A CA 1
ATOM 2584 C C . VAL A 1 330 ? 14.691 -7.183 10.562 1.00 111.75 330 VAL A C 1
ATOM 2585 O O . VAL A 1 330 ? 15.855 -7.306 10.155 1.00 109.38 330 VAL A O 1
ATOM 2589 N N . GLU A 1 331 ? 13.898 -6.186 10.150 1.00 104.55 331 GLU A N 1
ATOM 2590 C CA . GLU A 1 331 ? 14.423 -5.143 9.274 1.00 115.64 331 GLU A CA 1
ATOM 2591 C C . GLU A 1 331 ? 15.670 -4.504 9.869 1.00 118.25 331 GLU A C 1
ATOM 2592 O O . GLU A 1 331 ? 16.583 -4.110 9.134 1.00 117.67 331 GLU A O 1
ATOM 2598 N N . ALA A 1 332 ? 15.739 -4.423 11.199 1.00 120.45 332 ALA A N 1
ATOM 2599 C CA . ALA A 1 332 ? 16.935 -3.902 11.850 1.00 117.33 332 ALA A CA 1
ATOM 2600 C C . ALA A 1 332 ? 18.073 -4.917 11.805 1.00 108.44 332 ALA A C 1
ATOM 2601 O O . ALA A 1 332 ? 19.202 -4.574 11.433 1.00 110.86 332 ALA A O 1
ATOM 2603 N N . LEU A 1 333 ? 17.795 -6.174 12.174 1.00 122.97 333 LEU A N 1
ATOM 2604 C CA . LEU A 1 333 ? 18.832 -7.203 12.143 1.00 110.75 333 LEU A CA 1
ATOM 2605 C C . LEU A 1 333 ? 19.528 -7.253 10.795 1.00 109.28 333 LEU A C 1
ATOM 2606 O O . LEU A 1 333 ? 20.763 -7.248 10.724 1.00 101.63 333 LEU A O 1
ATOM 2611 N N . GLN A 1 334 ? 18.746 -7.276 9.710 1.00 103.67 334 GLN A N 1
ATOM 2612 C CA . GLN A 1 334 ? 19.264 -7.811 8.451 1.00 117.29 334 GLN A CA 1
ATOM 2613 C C . GLN A 1 334 ? 20.404 -6.965 7.889 1.00 125.89 334 GLN A C 1
ATOM 2614 O O . GLN A 1 334 ? 21.466 -7.497 7.556 1.00 126.10 334 GLN A O 1
ATOM 2620 N N . LYS A 1 335 ? 20.220 -5.657 7.749 1.00 120.16 335 LYS A N 1
ATOM 2621 C CA . LYS A 1 335 ? 21.352 -4.830 7.358 1.00 124.74 335 LYS A CA 1
ATOM 2622 C C . LYS A 1 335 ? 21.649 -3.757 8.401 1.00 119.03 335 LYS A C 1
ATOM 2623 O O . LYS A 1 335 ? 21.913 -2.604 8.072 1.00 117.70 335 LYS A O 1
ATOM 2629 N N . ALA A 1 336 ? 21.543 -4.150 9.676 1.00 121.25 336 ALA A N 1
ATOM 2630 C CA . ALA A 1 336 ? 22.613 -3.844 10.613 1.00 117.41 336 ALA A CA 1
ATOM 2631 C C . ALA A 1 336 ? 23.865 -4.630 10.260 1.00 116.80 336 ALA A C 1
ATOM 2632 O O . ALA A 1 336 ? 24.931 -4.350 10.814 1.00 115.92 336 ALA A O 1
ATOM 2634 N N . ILE A 1 337 ? 23.748 -5.597 9.339 1.00 119.47 337 ILE A N 1
ATOM 2635 C CA . ILE A 1 337 ? 24.873 -6.419 8.894 1.00 120.13 337 ILE A CA 1
ATOM 2636 C C . ILE A 1 337 ? 25.693 -5.739 7.805 1.00 127.10 337 ILE A C 1
ATOM 2637 O O . ILE A 1 337 ? 26.768 -6.236 7.442 1.00 129.85 337 ILE A O 1
ATOM 2642 N N . ASN A 1 338 ? 25.233 -4.595 7.293 1.00 121.53 338 ASN A N 1
ATOM 2643 C CA . ASN A 1 338 ? 26.033 -3.784 6.377 1.00 123.16 338 ASN A CA 1
ATOM 2644 C C . ASN A 1 338 ? 27.144 -3.024 7.087 1.00 122.43 338 ASN A C 1
ATOM 2645 O O . ASN A 1 338 ? 28.242 -2.864 6.537 1.00 122.15 338 ASN A O 1
ATOM 2650 N N . PHE A 1 339 ? 26.872 -2.574 8.310 1.00 120.96 339 PHE A N 1
ATOM 2651 C CA . PHE A 1 339 ? 27.422 -1.340 8.858 1.00 118.03 339 PHE A CA 1
ATOM 2652 C C . PHE A 1 339 ? 28.910 -1.393 9.180 1.00 112.77 339 PHE A C 1
ATOM 2653 O O . PHE A 1 339 ? 29.641 -0.435 8.914 1.00 109.88 339 PHE A O 1
ATOM 2661 N N . PRO A 1 349 ? 31.501 9.230 21.256 1.00 66.21 349 PRO A N 1
ATOM 2662 C CA . PRO A 1 349 ? 32.069 10.508 21.708 1.00 70.61 349 PRO A CA 1
ATOM 2663 C C . PRO A 1 349 ? 31.288 11.298 22.791 1.00 70.80 349 PRO A C 1
ATOM 2664 O O . PRO A 1 349 ? 31.964 11.852 23.654 1.00 64.41 349 PRO A O 1
ATOM 2668 N N . PRO A 1 350 ? 29.944 11.379 22.751 1.00 71.19 350 PRO A N 1
ATOM 2669 C CA . PRO A 1 350 ? 29.255 12.225 23.754 1.00 69.41 350 PRO A CA 1
ATOM 2670 C C . PRO A 1 350 ? 29.405 11.733 25.188 1.00 62.55 350 PRO A C 1
ATOM 2671 O O . PRO A 1 350 ? 29.523 12.552 26.114 1.00 58.74 350 PRO A O 1
ATOM 2675 N N . LEU A 1 351 ? 29.372 10.415 25.407 1.00 65.64 351 LEU A N 1
ATOM 2676 C CA . LEU A 1 351 ? 29.654 9.847 26.717 1.00 61.81 351 LEU A CA 1
ATOM 2677 C C . LEU A 1 351 ? 31.148 9.639 26.944 1.00 49.73 351 LEU A C 1
ATOM 2678 O O . LEU A 1 351 ? 31.522 8.909 27.857 1.00 36.45 351 LEU A O 1
ATOM 2683 N N . GLY A 1 352 ? 32.007 10.260 26.136 1.00 54.86 352 GLY A N 1
ATOM 2684 C CA . GLY A 1 352 ? 33.438 10.185 26.350 1.00 57.14 352 GLY A CA 1
ATOM 2685 C C . GLY A 1 352 ? 34.041 8.910 25.786 1.00 60.39 352 GLY A C 1
ATOM 2686 O O . GLY A 1 352 ? 33.350 7.995 25.328 1.00 50.81 352 GLY A O 1
ATOM 2687 N N . LEU A 1 353 ? 35.376 8.848 25.831 1.00 57.39 353 LEU A N 1
ATOM 2688 C CA . LEU A 1 353 ? 36.106 7.705 25.299 1.00 53.87 353 LEU A CA 1
ATOM 2689 C C . LEU A 1 353 ? 36.603 6.757 26.384 1.00 57.12 353 LEU A C 1
ATOM 2690 O O . LEU A 1 353 ? 37.154 5.698 26.057 1.00 54.25 353 LEU A O 1
ATOM 2695 N N . GLY A 1 354 ? 36.424 7.104 27.660 1.00 50.64 354 GLY A N 1
ATOM 2696 C CA . GLY A 1 354 ? 36.827 6.218 28.727 1.00 42.64 354 GLY A CA 1
ATOM 2697 C C . GLY A 1 354 ? 37.979 6.743 29.571 1.00 49.33 354 GLY A C 1
ATOM 2698 O O . GLY A 1 354 ? 38.708 5.944 30.177 1.00 47.02 354 GLY A O 1
ATOM 2699 N N . ASN A 1 355 ? 38.179 8.064 29.636 1.00 44.81 355 ASN A N 1
ATOM 2700 C CA . ASN A 1 355 ? 39.111 8.608 30.623 1.00 34.61 355 ASN A CA 1
ATOM 2701 C C . ASN A 1 355 ? 38.384 9.318 31.768 1.00 33.00 355 ASN A C 1
ATOM 2702 O O . ASN A 1 355 ? 38.866 10.320 32.319 1.00 29.35 355 ASN A O 1
ATOM 2707 N N . THR A 1 356 ? 37.223 8.804 32.137 1.00 27.37 356 THR A N 1
ATOM 2708 C CA . THR A 1 356 ? 36.384 9.510 33.109 1.00 29.05 356 THR A CA 1
ATOM 2709 C C . THR A 1 356 ? 36.971 9.466 34.508 1.00 28.18 356 THR A C 1
ATOM 2710 O O . THR A 1 356 ? 36.901 10.456 35.252 1.00 30.29 356 THR A O 1
ATOM 2714 N N . SER A 1 357 ? 37.561 8.339 34.900 1.00 28.13 357 SER A N 1
ATOM 2715 C CA . SER A 1 357 ? 38.054 8.268 36.272 1.00 32.58 357 SER A CA 1
ATOM 2716 C C . SER A 1 357 ? 39.059 9.380 36.544 1.00 28.38 357 SER A C 1
ATOM 2717 O O . SER A 1 357 ? 38.987 10.085 37.563 1.00 28.47 357 SER A O 1
ATOM 2720 N N . GLN A 1 358 ? 40.001 9.571 35.630 1.00 28.29 358 GLN A N 1
ATOM 2721 C CA . GLN A 1 358 ? 41.032 10.572 35.870 1.00 23.89 358 GLN A CA 1
ATOM 2722 C C . GLN A 1 358 ? 40.468 11.990 35.859 1.00 25.48 358 GLN A C 1
ATOM 2723 O O . GLN A 1 358 ? 40.998 12.861 36.554 1.00 29.73 358 GLN A O 1
ATOM 2729 N N . LYS A 1 359 ? 39.430 12.252 35.063 1.00 26.66 359 LYS A N 1
ATOM 2730 C CA . LYS A 1 359 ? 38.822 13.584 35.075 1.00 27.49 359 LYS A CA 1
ATOM 2731 C C . LYS A 1 359 ? 38.145 13.852 36.413 1.00 26.77 359 LYS A C 1
ATOM 2732 O O . LYS A 1 359 ? 38.237 14.960 36.961 1.00 27.25 359 LYS A O 1
ATOM 2738 N N . ILE A 1 360 ? 37.475 12.831 36.963 1.00 28.05 360 ILE A N 1
ATOM 2739 C CA . ILE A 1 360 ? 36.831 12.967 38.268 1.00 30.22 360 ILE A CA 1
ATOM 2740 C C . ILE A 1 360 ? 37.867 13.259 39.344 1.00 31.18 360 ILE A C 1
ATOM 2741 O O . ILE A 1 360 ? 37.718 14.191 40.141 1.00 29.86 360 ILE A O 1
ATOM 2746 N N . ILE A 1 361 ? 38.933 12.456 39.389 1.00 27.09 361 ILE A N 1
ATOM 2747 C CA . ILE A 1 361 ? 39.936 12.627 40.431 1.00 29.78 361 ILE A CA 1
ATOM 2748 C C . ILE A 1 361 ? 40.596 13.984 40.314 1.00 34.20 361 ILE A C 1
ATOM 2749 O O . ILE A 1 361 ? 40.884 14.647 41.321 1.00 31.70 361 ILE A O 1
ATOM 2754 N N . GLU A 1 362 ? 40.869 14.407 39.079 1.00 30.54 362 GLU A N 1
ATOM 2755 C CA . GLU A 1 362 ? 41.400 15.742 38.853 1.00 31.13 362 GLU A CA 1
ATOM 2756 C C . GLU A 1 362 ? 40.490 16.792 39.477 1.00 33.23 362 GLU A C 1
ATOM 2757 O O . GLU A 1 362 ? 40.958 17.698 40.184 1.00 35.14 362 GLU A O 1
ATOM 2763 N N . VAL A 1 363 ? 39.186 16.706 39.214 1.00 30.65 363 VAL A N 1
ATOM 2764 C CA . VAL A 1 363 ? 38.297 17.731 39.756 1.00 34.22 363 VAL A CA 1
ATOM 2765 C C . VAL A 1 363 ? 38.264 17.659 41.276 1.00 30.96 363 VAL A C 1
ATOM 2766 O O . VAL A 1 363 ? 38.309 18.688 41.958 1.00 31.01 363 VAL A O 1
ATOM 2770 N N . ILE A 1 364 ? 38.208 16.448 41.831 1.00 29.93 364 ILE A N 1
ATOM 2771 C CA . ILE A 1 364 ? 38.107 16.299 43.285 1.00 35.99 364 ILE A CA 1
ATOM 2772 C C . ILE A 1 364 ? 39.329 16.882 43.985 1.00 40.90 364 ILE A C 1
ATOM 2773 O O . ILE A 1 364 ? 39.221 17.470 45.066 1.00 38.68 364 ILE A O 1
ATOM 2778 N N . LYS A 1 365 ? 40.514 16.729 43.391 1.00 33.88 365 LYS A N 1
ATOM 2779 C CA . LYS A 1 365 ? 41.713 17.191 44.074 1.00 32.51 365 LYS A CA 1
ATOM 2780 C C . LYS A 1 365 ? 41.848 18.705 44.048 1.00 40.43 365 LYS A C 1
ATOM 2781 O O . LYS A 1 365 ? 42.547 19.266 44.893 1.00 45.35 365 LYS A O 1
ATOM 2787 N N . THR A 1 366 ? 41.208 19.371 43.094 1.00 34.06 366 THR A N 1
ATOM 2788 C CA . THR A 1 366 ? 41.440 20.788 42.848 1.00 42.14 366 THR A CA 1
ATOM 2789 C C . THR A 1 366 ? 40.216 21.655 43.106 1.00 38.68 366 THR A C 1
ATOM 2790 O O . THR A 1 366 ? 40.247 22.849 42.800 1.00 44.72 366 THR A O 1
ATOM 2794 N N . THR A 1 367 ? 39.125 21.090 43.613 1.00 35.00 367 THR A N 1
ATOM 2795 C CA . THR A 1 367 ? 37.877 21.821 43.796 1.00 40.19 367 THR A CA 1
ATOM 2796 C C . THR A 1 367 ? 37.461 21.740 45.257 1.00 38.66 367 THR A C 1
ATOM 2797 O O . THR A 1 367 ? 37.497 20.660 45.856 1.00 36.26 367 THR A O 1
ATOM 2801 N N . ASP A 1 368 ? 37.053 22.872 45.816 1.00 34.04 368 ASP A N 1
ATOM 2802 C CA . ASP A 1 368 ? 36.530 22.904 47.173 1.00 40.40 368 ASP A CA 1
ATOM 2803 C C . ASP A 1 368 ? 35.027 22.695 47.096 1.00 31.67 368 ASP A C 1
ATOM 2804 O O . ASP A 1 368 ? 34.310 23.529 46.537 1.00 39.76 368 ASP A O 1
ATOM 2809 N N . PHE A 1 369 ? 34.546 21.593 47.660 1.00 28.83 369 PHE A N 1
ATOM 2810 C CA . PHE A 1 369 ? 33.100 21.406 47.660 1.00 32.73 369 PHE A CA 1
ATOM 2811 C C . PHE A 1 369 ? 32.609 20.953 49.024 1.00 34.51 369 PHE A C 1
ATOM 2812 O O . PHE A 1 369 ? 31.705 20.124 49.132 1.00 28.28 369 PHE A O 1
ATOM 2820 N N . LYS A 1 370 ? 33.163 21.532 50.088 1.00 31.33 370 LYS A N 1
ATOM 2821 C CA . LYS A 1 370 ? 32.799 21.080 51.429 1.00 38.23 370 LYS A CA 1
ATOM 2822 C C . LYS A 1 370 ? 31.379 21.493 51.787 1.00 30.97 370 LYS A C 1
ATOM 2823 O O . LYS A 1 370 ? 30.663 20.747 52.456 1.00 29.50 370 LYS A O 1
ATOM 2829 N N . LYS A 1 371 ? 30.957 22.676 51.362 1.00 24.79 371 LYS A N 1
ATOM 2830 C CA . LYS A 1 371 ? 29.600 23.148 51.613 1.00 33.82 371 LYS A CA 1
ATOM 2831 C C . LYS A 1 371 ? 28.770 23.069 50.339 1.00 36.24 371 LYS A C 1
ATOM 2832 O O . LYS A 1 371 ? 29.298 23.198 49.235 1.00 33.97 371 LYS A O 1
ATOM 2838 N N . LYS A 1 372 ? 27.467 22.834 50.498 1.00 28.39 372 LYS A N 1
ATOM 2839 C CA . LYS A 1 372 ? 26.529 23.012 49.399 1.00 29.41 372 LYS A CA 1
ATOM 2840 C C . LYS A 1 372 ? 26.583 24.452 48.898 1.00 27.12 372 LYS A C 1
ATOM 2841 O O . LYS A 1 372 ? 26.474 25.388 49.689 1.00 27.76 372 LYS A O 1
ATOM 2847 N N . ALA A 1 373 ? 26.753 24.633 47.582 1.00 27.41 373 ALA A N 1
ATOM 2848 C CA . ALA A 1 373 ? 26.742 25.978 46.999 1.00 31.41 373 ALA A CA 1
ATOM 2849 C C . ALA A 1 373 ? 25.338 26.602 47.062 1.00 34.22 373 ALA A C 1
ATOM 2850 O O . ALA A 1 373 ? 24.340 25.887 47.154 1.00 29.48 373 ALA A O 1
ATOM 2852 N N . PRO A 1 374 ? 25.235 27.937 46.944 1.00 34.66 374 PRO A N 1
ATOM 2853 C CA . PRO A 1 374 ? 23.909 28.581 46.906 1.00 30.02 374 PRO A CA 1
ATOM 2854 C C . PRO A 1 374 ? 23.061 28.094 45.739 1.00 27.21 374 PRO A C 1
ATOM 2855 O O . PRO A 1 374 ? 23.570 27.737 44.677 1.00 28.62 374 PRO A O 1
ATOM 2859 N N . PHE A 1 375 ? 21.742 28.093 45.939 1.00 29.19 375 PHE A N 1
ATOM 2860 C CA . PHE A 1 375 ? 20.845 27.711 44.853 1.00 29.93 375 PHE A CA 1
ATOM 2861 C C . PHE A 1 375 ? 21.076 28.619 43.643 1.00 28.87 375 PHE A C 1
ATOM 2862 O O . PHE A 1 375 ? 21.251 29.832 43.792 1.00 30.65 375 PHE A O 1
ATOM 2870 N N . TYR A 1 376 ? 21.075 28.030 42.449 1.00 27.53 376 TYR A N 1
ATOM 2871 C CA . TYR A 1 376 ? 21.368 28.755 41.213 1.00 31.87 376 TYR A CA 1
ATOM 2872 C C . TYR A 1 376 ? 20.066 29.040 40.466 1.00 30.01 376 TYR A C 1
ATOM 2873 O O . TYR A 1 376 ? 19.469 28.136 39.868 1.00 32.97 376 TYR A O 1
ATOM 2882 N N . ASP A 1 377 ? 19.624 30.296 40.515 1.00 31.82 377 ASP A N 1
ATOM 2883 C CA . ASP A 1 377 ? 18.487 30.752 39.718 1.00 31.39 377 ASP A CA 1
ATOM 2884 C C . ASP A 1 377 ? 18.935 31.057 38.290 1.00 39.80 377 ASP A C 1
ATOM 2885 O O . ASP A 1 377 ? 19.946 31.732 38.073 1.00 41.92 377 ASP A O 1
ATOM 2890 N N . LEU A 1 378 ? 18.207 30.525 37.315 1.00 43.02 378 LEU A N 1
ATOM 2891 C CA . LEU A 1 378 ? 18.476 30.848 35.926 1.00 51.03 378 LEU A CA 1
ATOM 2892 C C . LEU A 1 378 ? 17.975 32.254 35.636 1.00 60.51 378 LEU A C 1
ATOM 2893 O O . LEU A 1 378 ? 16.941 32.679 36.158 1.00 52.90 378 LEU A O 1
ATOM 2898 N N . LEU A 1 379 ? 18.710 32.983 34.808 1.00 69.20 379 LEU A N 1
ATOM 2899 C CA . LEU A 1 379 ? 18.292 34.344 34.502 1.00 69.20 379 LEU A CA 1
ATOM 2900 C C . LEU A 1 379 ? 17.696 34.418 33.103 1.00 69.20 379 LEU A C 1
ATOM 2901 O O . LEU A 1 379 ? 16.525 34.093 32.918 1.00 69.20 379 LEU A O 1
ATOM 2906 N N . MET B 1 1 ? -14.953 8.128 48.760 1.00 74.39 1 MET B N 1
ATOM 2907 C CA . MET B 1 1 ? -14.548 9.322 49.490 1.00 69.02 1 MET B CA 1
ATOM 2908 C C . MET B 1 1 ? -13.023 9.417 49.575 1.00 59.39 1 MET B C 1
ATOM 2909 O O . MET B 1 1 ? -12.339 8.429 49.856 1.00 64.41 1 MET B O 1
ATOM 2914 N N . LYS B 1 2 ? -12.497 10.613 49.335 1.00 55.43 2 LYS B N 1
ATOM 2915 C CA . LYS B 1 2 ? -11.060 10.800 49.222 1.00 51.46 2 LYS B CA 1
ATOM 2916 C C . LYS B 1 2 ? -10.415 10.903 50.607 1.00 50.05 2 LYS B C 1
ATOM 2917 O O . LYS B 1 2 ? -10.831 11.712 51.446 1.00 39.28 2 LYS B O 1
ATOM 2923 N N . LYS B 1 3 ? -9.403 10.071 50.845 1.00 44.79 3 LYS B N 1
ATOM 2924 C CA . LYS B 1 3 ? -8.679 10.050 52.112 1.00 40.09 3 LYS B CA 1
ATOM 2925 C C . LYS B 1 3 ? -7.452 10.945 51.983 1.00 34.43 3 LYS B C 1
ATOM 2926 O O . LYS B 1 3 ? -6.496 10.599 51.281 1.00 32.50 3 LYS B O 1
ATOM 2932 N N . ILE B 1 4 ? -7.504 12.111 52.633 1.00 33.64 4 ILE B N 1
ATOM 2933 C CA . ILE B 1 4 ? -6.410 13.076 52.653 1.00 33.67 4 ILE B CA 1
ATOM 2934 C C . ILE B 1 4 ? -5.672 12.911 53.975 1.00 28.72 4 ILE B C 1
ATOM 2935 O O . ILE B 1 4 ? -6.180 13.303 55.035 1.00 29.63 4 ILE B O 1
ATOM 2940 N N . ALA B 1 5 ? -4.482 12.329 53.919 1.00 27.13 5 ALA B N 1
ATOM 2941 C CA . ALA B 1 5 ? -3.631 12.222 55.090 1.00 29.84 5 ALA B CA 1
ATOM 2942 C C . ALA B 1 5 ? -2.806 13.490 55.246 1.00 28.32 5 ALA B C 1
ATOM 2943 O O . ALA B 1 5 ? -2.200 13.964 54.281 1.00 30.84 5 ALA B O 1
ATOM 2945 N N . VAL B 1 6 ? -2.744 14.017 56.468 1.00 26.10 6 VAL B N 1
ATOM 2946 C CA . VAL B 1 6 ? -1.892 15.159 56.774 1.00 24.02 6 VAL B CA 1
ATOM 2947 C C . VAL B 1 6 ? -0.783 14.697 57.718 1.00 29.82 6 VAL B C 1
ATOM 2948 O O . VAL B 1 6 ? -1.047 14.161 58.802 1.00 25.76 6 VAL B O 1
ATOM 2952 N N . PHE B 1 7 ? 0.455 14.924 57.302 1.00 26.21 7 PHE B N 1
ATOM 2953 C CA . PHE B 1 7 ? 1.640 14.653 58.098 1.00 20.93 7 PHE B CA 1
ATOM 2954 C C . PHE B 1 7 ? 1.967 15.830 58.992 1.00 25.91 7 PHE B C 1
ATOM 2955 O O . PHE B 1 7 ? 1.962 16.983 58.538 1.00 26.26 7 PHE B O 1
ATOM 2963 N N . THR B 1 8 ? 2.315 15.545 60.247 1.00 22.46 8 THR B N 1
ATOM 2964 C CA . THR B 1 8 ? 2.837 16.624 61.086 1.00 23.28 8 THR B CA 1
ATOM 2965 C C . THR B 1 8 ? 3.857 16.061 62.069 1.00 28.77 8 THR B C 1
ATOM 2966 O O . THR B 1 8 ? 3.629 15.026 62.704 1.00 25.07 8 THR B O 1
ATOM 2970 N N . GLY B 1 9 ? 4.982 16.756 62.185 1.00 28.51 9 GLY B N 1
ATOM 2971 C CA . GLY B 1 9 ? 6.059 16.324 63.060 1.00 28.55 9 GLY B CA 1
ATOM 2972 C C . GLY B 1 9 ? 6.472 17.335 64.116 1.00 26.38 9 GLY B C 1
ATOM 2973 O O . GLY B 1 9 ? 7.339 17.029 64.941 1.00 26.99 9 GLY B O 1
ATOM 2974 N N . THR B 1 10 ? 5.884 18.540 64.100 1.00 25.72 10 THR B N 1
ATOM 2975 C CA . THR B 1 10 ? 6.241 19.604 65.032 1.00 28.52 10 THR B CA 1
ATOM 2976 C C . THR B 1 10 ? 5.021 20.460 65.327 1.00 27.27 10 THR B C 1
ATOM 2977 O O . THR B 1 10 ? 4.133 20.625 64.484 1.00 25.28 10 THR B O 1
ATOM 2981 N N . ARG B 1 11 ? 5.028 21.052 66.528 1.00 30.62 11 ARG B N 1
ATOM 2982 C CA . ARG B 1 11 ? 3.938 21.929 66.948 1.00 34.20 11 ARG B CA 1
ATOM 2983 C C . ARG B 1 11 ? 3.730 23.063 65.969 1.00 38.48 11 ARG B C 1
ATOM 2984 O O . ARG B 1 11 ? 2.584 23.440 65.680 1.00 41.24 11 ARG B O 1
ATOM 2992 N N . ALA B 1 12 ? 4.818 23.617 65.458 1.00 31.57 12 ALA B N 1
ATOM 2993 C CA . ALA B 1 12 ? 4.682 24.839 64.689 1.00 39.45 12 ALA B CA 1
ATOM 2994 C C . ALA B 1 12 ? 4.092 24.534 63.331 1.00 33.97 12 ALA B C 1
ATOM 2995 O O . ALA B 1 12 ? 3.212 25.264 62.860 1.00 37.13 12 ALA B O 1
ATOM 2997 N N . GLU B 1 13 ? 4.566 23.444 62.697 1.00 30.04 13 GLU B N 1
ATOM 2998 C CA . GLU B 1 13 ? 3.989 22.988 61.440 1.00 26.97 13 GLU B CA 1
ATOM 2999 C C . GLU B 1 13 ? 2.540 22.534 61.624 1.00 26.27 13 GLU B C 1
ATOM 3000 O O . GLU B 1 13 ? 1.703 22.750 60.731 1.00 27.51 13 GLU B O 1
ATOM 3006 N N . TYR B 1 14 ? 2.217 21.903 62.764 1.00 30.06 14 TYR B N 1
ATOM 3007 C CA . TYR B 1 14 ? 0.815 21.609 63.056 1.00 26.50 14 TYR B CA 1
ATOM 3008 C C . TYR B 1 14 ? 0.004 22.898 63.082 1.00 26.47 14 TYR B C 1
ATOM 3009 O O . TYR B 1 14 ? -1.107 22.952 62.536 1.00 33.12 14 TYR B O 1
ATOM 3018 N N . GLY B 1 15 ? 0.561 23.951 63.688 1.00 30.07 15 GLY B N 1
ATOM 3019 C CA . GLY B 1 15 ? -0.121 25.238 63.687 1.00 29.28 15 GLY B CA 1
ATOM 3020 C C . GLY B 1 15 ? -0.355 25.776 62.284 1.00 29.22 15 GLY B C 1
ATOM 3021 O O . GLY B 1 15 ? -1.435 26.275 61.972 1.00 26.78 15 GLY B O 1
ATOM 3022 N N . LEU B 1 16 ? 0.654 25.681 61.418 1.00 24.27 16 LEU B N 1
ATOM 3023 C CA . LEU B 1 16 ? 0.488 26.162 60.047 1.00 25.91 16 LEU B CA 1
ATOM 3024 C C . LEU B 1 16 ? -0.584 25.376 59.304 1.00 30.44 16 LEU B C 1
ATOM 3025 O O . LEU B 1 16 ? -1.298 25.936 58.468 1.00 29.36 16 LEU B O 1
ATOM 3030 N N . LEU B 1 17 ? -0.666 24.068 59.557 1.00 28.24 17 LEU B N 1
ATOM 3031 C CA . LEU B 1 17 ? -1.586 23.157 58.880 1.00 27.61 17 LEU B CA 1
ATOM 3032 C C . LEU B 1 17 ? -3.010 23.208 59.434 1.00 30.21 17 LEU B C 1
ATOM 3033 O O . LEU B 1 17 ? -3.914 22.643 58.811 1.00 31.66 17 LEU B O 1
ATOM 3038 N N . TYR B 1 18 ? -3.223 23.870 60.576 1.00 25.17 18 TYR B N 1
ATOM 3039 C CA . TYR B 1 18 ? -4.452 23.685 61.359 1.00 30.59 18 TYR B CA 1
ATOM 3040 C C . TYR B 1 18 ? -5.721 23.889 60.524 1.00 30.33 18 TYR B C 1
ATOM 3041 O O . TYR B 1 18 ? -6.644 23.064 60.559 1.00 29.99 18 TYR B O 1
ATOM 3050 N N . TRP B 1 19 ? -5.805 24.998 59.786 1.00 28.69 19 TRP B N 1
ATOM 3051 C CA . TRP B 1 19 ? -7.084 25.290 59.122 1.00 31.29 19 TRP B CA 1
ATOM 3052 C C . TRP B 1 19 ? -7.350 24.351 57.947 1.00 29.52 19 TRP B C 1
ATOM 3053 O O . TRP B 1 19 ? -8.515 24.029 57.670 1.00 32.85 19 TRP B O 1
ATOM 3064 N N . LEU B 1 20 ? -6.300 23.872 57.267 1.00 27.02 20 LEU B N 1
ATOM 3065 C CA . LEU B 1 20 ? -6.504 22.828 56.261 1.00 30.19 20 LEU B CA 1
ATOM 3066 C C . LEU B 1 20 ? -7.067 21.558 56.894 1.00 31.49 20 LEU B C 1
ATOM 3067 O O . LEU B 1 20 ? -8.012 20.945 56.378 1.00 29.99 20 LEU B O 1
ATOM 3072 N N . MET B 1 21 ? -6.483 21.134 58.009 1.00 27.37 21 MET B N 1
ATOM 3073 C CA . MET B 1 21 ? -6.974 19.931 58.677 1.00 26.85 21 MET B 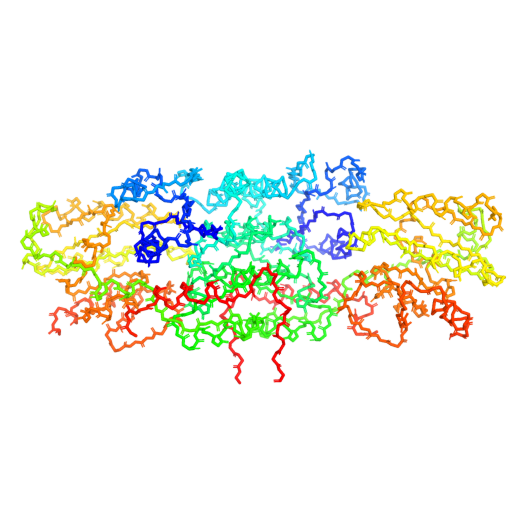CA 1
ATOM 3074 C C . MET B 1 21 ? -8.406 20.131 59.154 1.00 30.75 21 MET B C 1
ATOM 3075 O O . MET B 1 21 ? -9.264 19.254 58.981 1.00 32.18 21 MET B O 1
ATOM 3080 N N . ARG B 1 22 ? -8.697 21.299 59.717 1.00 25.93 22 ARG B N 1
ATOM 3081 C CA . ARG B 1 22 ? -10.053 21.552 60.202 1.00 31.71 22 ARG B CA 1
ATOM 3082 C C . ARG B 1 22 ? -11.059 21.524 59.055 1.00 32.20 22 ARG B C 1
ATOM 3083 O O . ARG B 1 22 ? -12.153 20.958 59.186 1.00 36.43 22 ARG B O 1
ATOM 3091 N N . ASP B 1 23 ? -10.698 22.111 57.916 1.00 34.20 23 ASP B N 1
ATOM 3092 C CA . ASP B 1 23 ? -11.616 22.157 56.781 1.00 36.59 23 ASP B CA 1
ATOM 3093 C C . ASP B 1 23 ? -11.765 20.792 56.106 1.00 36.89 23 ASP B C 1
ATOM 3094 O O . ASP B 1 23 ? -12.868 20.431 55.670 1.00 37.50 23 ASP B O 1
ATOM 3099 N N . ILE B 1 24 ? -10.674 20.032 55.968 1.00 29.29 24 ILE B N 1
ATOM 3100 C CA . ILE B 1 24 ? -10.813 18.654 55.494 1.00 34.79 24 ILE B CA 1
ATOM 3101 C C . ILE B 1 24 ? -11.739 17.871 56.417 1.00 34.35 24 ILE B C 1
ATOM 3102 O O . ILE B 1 24 ? -12.651 17.171 55.966 1.00 38.53 24 ILE B O 1
ATOM 3107 N N . GLN B 1 25 ? -11.512 17.971 57.728 1.00 30.48 25 GLN B N 1
ATOM 3108 C CA . GLN B 1 25 ? -12.366 17.272 58.684 1.00 30.49 25 GLN B CA 1
ATOM 3109 C C . GLN B 1 25 ? -13.827 17.688 58.520 1.00 45.47 25 GLN B C 1
ATOM 3110 O O . GLN B 1 25 ? -14.730 16.844 58.510 1.00 59.56 25 GLN B O 1
ATOM 3116 N N . GLN B 1 26 ? -14.070 18.994 58.377 1.00 39.34 26 GLN B N 1
ATOM 3117 C CA . GLN B 1 26 ? -15.441 19.490 58.275 1.00 41.93 26 GLN B CA 1
ATOM 3118 C C . GLN B 1 26 ? -16.070 19.143 56.925 1.00 40.39 26 GLN B C 1
ATOM 3119 O O . GLN B 1 26 ? -17.295 19.026 56.827 1.00 43.32 26 GLN B O 1
ATOM 3125 N N . ASP B 1 27 ? -15.264 18.960 55.891 1.00 40.47 27 ASP B N 1
ATOM 3126 C CA . ASP B 1 27 ? -15.789 18.668 54.559 1.00 45.13 27 ASP B CA 1
ATOM 3127 C C . ASP B 1 27 ? -16.374 17.258 54.502 1.00 42.19 27 ASP B C 1
ATOM 3128 O O . ASP B 1 27 ? -15.631 16.285 54.664 1.00 44.62 27 ASP B O 1
ATOM 3133 N N . PRO B 1 28 ? -17.673 17.097 54.240 1.00 45.11 28 PRO B N 1
ATOM 3134 C CA . PRO B 1 28 ? -18.264 15.746 54.239 1.00 43.06 28 PRO B CA 1
ATOM 3135 C C . PRO B 1 28 ? -17.803 14.862 53.090 1.00 42.11 28 PRO B C 1
ATOM 3136 O O . PRO B 1 28 ? -17.999 13.645 53.155 1.00 45.94 28 PRO B O 1
ATOM 3140 N N . GLU B 1 29 ? -17.180 15.410 52.056 1.00 39.74 29 GLU B N 1
ATOM 3141 C CA . GLU B 1 29 ? -16.708 14.585 50.953 1.00 42.94 29 GLU B CA 1
ATOM 3142 C C . GLU B 1 29 ? -15.258 14.150 51.113 1.00 47.85 29 GLU B C 1
ATOM 3143 O O . GLU B 1 29 ? -14.726 13.474 50.227 1.00 48.37 29 GLU B O 1
ATOM 3149 N N . LEU B 1 30 ? -14.611 14.507 52.217 1.00 44.39 30 LEU B N 1
ATOM 3150 C CA . LEU B 1 30 ? -13.210 14.184 52.434 1.00 34.75 30 LEU B CA 1
ATOM 3151 C C . LEU B 1 30 ? -13.049 13.539 53.798 1.00 42.62 30 LEU B C 1
ATOM 3152 O O . LEU B 1 30 ? -13.675 13.971 54.769 1.00 48.54 30 LEU B O 1
ATOM 3157 N N . GLU B 1 31 ? -12.188 12.525 53.874 1.00 42.98 31 GLU B N 1
ATOM 3158 C CA . GLU B 1 31 ? -11.852 11.879 55.138 1.00 33.82 31 GLU B CA 1
ATOM 3159 C C . GLU B 1 31 ? -10.441 12.310 55.543 1.00 35.37 31 GLU B C 1
ATOM 3160 O O . GLU B 1 31 ? -9.459 11.968 54.876 1.00 36.06 31 GLU B O 1
ATOM 3166 N N . LEU B 1 32 ? -10.348 13.038 56.644 1.00 34.07 32 LEU B N 1
ATOM 3167 C CA . LEU B 1 32 ? -9.056 13.425 57.179 1.00 34.52 32 LEU B CA 1
ATOM 3168 C C . LEU B 1 32 ? -8.367 12.223 57.822 1.00 33.82 32 LEU B C 1
ATOM 3169 O O . LEU B 1 32 ? -8.969 11.482 58.607 1.00 32.04 32 LEU B O 1
ATOM 3174 N N . GLN B 1 33 ? -7.111 12.011 57.467 1.00 28.93 33 GLN B N 1
ATOM 3175 C CA . GLN B 1 33 ? -6.226 11.190 58.270 1.00 25.59 33 GLN B CA 1
ATOM 3176 C C . GLN B 1 33 ? -5.076 12.059 58.753 1.00 25.68 33 GLN B C 1
ATOM 3177 O O . GLN B 1 33 ? -4.731 13.057 58.116 1.00 33.22 33 GLN B O 1
ATOM 3183 N N . ILE B 1 34 ? -4.472 11.663 59.870 1.00 27.51 34 ILE B N 1
ATOM 3184 C CA . ILE B 1 34 ? -3.332 12.367 60.445 1.00 25.26 34 ILE B CA 1
ATOM 3185 C C . ILE B 1 34 ? -2.261 11.346 60.785 1.00 24.23 34 ILE B C 1
ATOM 3186 O O . ILE B 1 34 ? -2.541 10.356 61.471 1.00 26.78 34 ILE B O 1
ATOM 3191 N N . LEU B 1 35 ? -1.046 11.588 60.311 1.00 22.47 35 LEU B N 1
ATOM 3192 C CA . LEU B 1 35 ? 0.141 10.855 60.728 1.00 20.33 35 LEU B CA 1
ATOM 3193 C C . LEU B 1 35 ? 1.009 11.805 61.554 1.00 25.66 35 LEU B C 1
ATOM 3194 O O . LEU B 1 35 ? 1.599 12.740 61.002 1.00 23.76 35 LEU B O 1
ATOM 3199 N N . ALA B 1 36 ? 1.077 11.585 62.869 1.00 20.78 36 ALA B N 1
ATOM 3200 C CA . ALA B 1 36 ? 1.812 12.465 63.768 1.00 26.24 36 ALA B CA 1
ATOM 3201 C C . ALA B 1 36 ? 3.079 11.767 64.253 1.00 24.40 36 ALA B C 1
ATOM 3202 O O . ALA B 1 36 ? 3.078 10.553 64.510 1.00 24.12 36 ALA B O 1
ATOM 3204 N N . THR B 1 37 ? 4.169 12.519 64.369 1.00 18.42 37 THR B N 1
ATOM 3205 C CA . THR B 1 37 ? 5.452 11.862 64.631 1.00 19.96 37 THR B CA 1
ATOM 3206 C C . THR B 1 37 ? 6.438 12.872 65.220 1.00 28.51 37 THR B C 1
ATOM 3207 O O . THR B 1 37 ? 6.076 14.005 65.562 1.00 22.64 37 THR B O 1
ATOM 3211 N N . ALA B 1 38 ? 7.704 12.447 65.314 1.00 27.11 38 ALA B N 1
ATOM 3212 C CA . ALA B 1 38 ? 8.848 13.304 65.634 1.00 24.26 38 ALA B CA 1
ATOM 3213 C C . ALA B 1 38 ? 8.645 14.098 66.925 1.00 22.20 38 ALA B C 1
ATOM 3214 O O . ALA B 1 38 ? 8.523 13.514 68.010 1.00 23.04 38 ALA B O 1
ATOM 3216 N N . MET B 1 39 ? 8.654 15.426 66.833 1.00 21.13 39 MET B N 1
ATOM 3217 C CA . MET B 1 39 ? 8.659 16.247 68.042 1.00 24.10 39 MET B CA 1
ATOM 3218 C C . MET B 1 39 ? 7.348 16.185 68.821 1.00 27.18 39 MET B C 1
ATOM 3219 O O . MET B 1 39 ? 7.351 16.508 70.016 1.00 25.77 39 MET B O 1
ATOM 3224 N N . HIS B 1 40 ? 6.235 15.783 68.188 1.00 22.04 40 HIS B N 1
ATOM 3225 C CA . HIS B 1 40 ? 4.967 15.695 68.909 1.00 21.85 40 HIS B CA 1
ATOM 3226 C C . HIS B 1 40 ? 5.014 14.669 70.033 1.00 25.49 40 HIS B C 1
ATOM 3227 O O . HIS B 1 40 ? 4.177 14.739 70.938 1.00 29.61 40 HIS B O 1
ATOM 3234 N N . TYR B 1 41 ? 5.952 13.712 70.010 1.00 23.99 41 TYR B N 1
ATOM 3235 C CA . TYR B 1 41 ? 5.987 12.678 71.043 1.00 20.55 41 TYR B CA 1
ATOM 3236 C C . TYR B 1 41 ? 7.157 12.817 72.001 1.00 25.91 41 TYR B C 1
ATOM 3237 O O . TYR B 1 41 ? 7.347 11.942 72.852 1.00 29.13 41 TYR B O 1
ATOM 3246 N N . SER B 1 42 ? 7.940 13.894 71.899 1.00 27.08 42 SER B N 1
ATOM 3247 C CA . SER B 1 42 ? 9.111 14.044 72.747 1.00 25.60 42 SER B CA 1
ATOM 3248 C C . SER B 1 42 ? 8.761 14.885 73.975 1.00 27.03 42 SER B C 1
ATOM 3249 O O . SER B 1 42 ? 8.320 16.026 73.819 1.00 28.47 42 SER B O 1
ATOM 3252 N N . PRO B 1 43 ? 8.963 14.381 75.194 1.00 32.27 43 PRO B N 1
ATOM 3253 C CA . PRO B 1 43 ? 8.787 15.239 76.383 1.00 34.51 43 PRO B CA 1
ATOM 3254 C C . PRO B 1 43 ? 9.650 16.489 76.352 1.00 36.25 43 PRO B C 1
ATOM 3255 O O . PRO B 1 43 ? 9.215 17.537 76.834 1.00 39.57 43 PRO B O 1
ATOM 3259 N N . GLU B 1 44 ? 10.845 16.425 75.764 1.00 32.68 44 GLU B N 1
ATOM 3260 C CA . GLU B 1 44 ? 11.710 17.599 75.684 1.00 37.42 44 GLU B CA 1
ATOM 3261 C C . GLU B 1 44 ? 11.148 18.691 74.782 1.00 40.75 44 GLU B C 1
ATOM 3262 O O . GLU B 1 44 ? 11.653 19.818 74.811 1.00 41.81 44 GLU B O 1
ATOM 3268 N N . HIS B 1 45 ? 10.138 18.389 73.974 1.00 34.52 45 HIS B N 1
ATOM 3269 C CA . HIS B 1 45 ? 9.516 19.391 73.122 1.00 37.86 45 HIS B CA 1
ATOM 3270 C C . HIS B 1 45 ? 8.053 19.616 73.471 1.00 36.45 45 HIS B C 1
ATOM 3271 O O . HIS B 1 45 ? 7.332 20.246 72.692 1.00 37.51 45 HIS B O 1
ATOM 3278 N N . GLY B 1 46 ? 7.599 19.143 74.633 1.00 37.26 46 GLY B N 1
ATOM 3279 C CA . GLY B 1 46 ? 6.269 19.462 75.105 1.00 37.67 46 GLY B CA 1
ATOM 3280 C C . GLY B 1 46 ? 5.194 18.409 74.896 1.00 35.90 46 GLY B C 1
ATOM 3281 O O . GLY B 1 46 ? 4.069 18.618 75.363 1.00 33.96 46 GLY B O 1
ATOM 3282 N N . GLU B 1 47 ? 5.497 17.282 74.235 1.00 29.06 47 GLU B N 1
ATOM 3283 C CA . GLU B 1 47 ? 4.502 16.228 73.971 1.00 32.47 47 GLU B CA 1
ATOM 3284 C C . GLU B 1 47 ? 3.258 16.811 73.312 1.00 33.68 47 GLU B C 1
ATOM 3285 O O . GLU B 1 47 ? 2.106 16.559 73.712 1.00 29.84 47 GLU B O 1
ATOM 3291 N N . THR B 1 48 ? 3.512 17.596 72.276 1.00 28.39 48 THR B N 1
ATOM 3292 C CA . THR B 1 48 ? 2.449 18.375 71.672 1.00 27.65 48 THR B CA 1
ATOM 3293 C C . THR B 1 48 ? 1.449 17.521 70.895 1.00 29.08 48 THR B C 1
ATOM 3294 O O . THR B 1 48 ? 0.463 18.079 70.417 1.00 26.69 48 THR B O 1
ATOM 3298 N N . TRP B 1 49 ? 1.630 16.195 70.771 1.00 30.09 49 TRP B N 1
ATOM 3299 C CA . TRP B 1 49 ? 0.504 15.390 70.276 1.00 25.76 49 TRP B CA 1
ATOM 3300 C C . TRP B 1 49 ? -0.768 15.646 71.090 1.00 27.95 49 TRP B C 1
ATOM 3301 O O . TRP B 1 49 ? -1.878 15.557 70.554 1.00 28.08 49 TRP B O 1
ATOM 3312 N N . LYS B 1 50 ? -0.628 15.945 72.388 1.00 29.82 50 LYS B N 1
ATOM 3313 C CA . LYS B 1 50 ? -1.808 16.196 73.224 1.00 33.94 50 LYS B CA 1
ATOM 3314 C C . LYS B 1 50 ? -2.626 17.380 72.717 1.00 36.03 50 LYS B C 1
ATOM 3315 O O . LYS B 1 50 ? -3.852 17.412 72.896 1.00 36.06 50 LYS B O 1
ATOM 3321 N N . THR B 1 51 ? -1.966 18.386 72.128 1.00 27.95 51 THR B N 1
ATOM 3322 C CA . THR B 1 51 ? -2.681 19.542 71.599 1.00 32.01 51 THR B CA 1
ATOM 3323 C C . THR B 1 51 ? -3.503 19.173 70.366 1.00 34.03 51 THR B C 1
ATOM 3324 O O . THR B 1 51 ? -4.601 19.709 70.159 1.00 34.22 51 THR B O 1
ATOM 3328 N N . ILE B 1 52 ? -2.973 18.283 69.518 1.00 32.03 52 ILE B N 1
ATOM 3329 C CA . ILE B 1 52 ? -3.730 17.811 68.360 1.00 27.34 52 ILE B CA 1
ATOM 3330 C C . ILE B 1 52 ? -5.039 17.181 68.811 1.00 31.00 52 ILE B C 1
ATOM 3331 O O . ILE B 1 52 ? -6.115 17.513 68.308 1.00 30.67 52 ILE B O 1
ATOM 3336 N N . VAL B 1 53 ? -4.964 16.266 69.778 1.00 34.56 53 VAL B N 1
ATOM 3337 C CA . VAL B 1 53 ? -6.166 15.598 70.264 1.00 30.55 53 VAL B CA 1
ATOM 3338 C C . VAL B 1 53 ? -7.100 16.602 70.919 1.00 34.47 53 VAL B C 1
ATOM 3339 O O . VAL B 1 53 ? -8.324 16.562 70.728 1.00 37.99 53 VAL B O 1
ATOM 3343 N N . LYS B 1 54 ? -6.544 17.522 71.702 1.00 38.44 54 LYS B N 1
ATOM 3344 C CA . LYS B 1 54 ? -7.412 18.431 72.433 1.00 36.69 54 LYS B CA 1
ATOM 3345 C C . LYS B 1 54 ? -8.120 19.381 71.483 1.00 41.12 54 LYS B C 1
ATOM 3346 O O . LYS B 1 54 ? -9.231 19.853 71.776 1.00 34.55 54 LYS B O 1
ATOM 3352 N N . ASP B 1 55 ? -7.520 19.649 70.322 1.00 31.96 55 ASP B N 1
ATOM 3353 C CA . ASP B 1 55 ? -8.179 20.469 69.317 1.00 34.96 55 ASP B CA 1
ATOM 3354 C C . ASP B 1 55 ? -9.296 19.737 68.608 1.00 38.58 55 ASP B C 1
ATOM 3355 O O . ASP B 1 55 ? -9.898 20.320 67.708 1.00 43.03 55 ASP B O 1
ATOM 3360 N N . GLY B 1 56 ? -9.558 18.476 68.946 1.00 37.50 56 GLY B N 1
ATOM 3361 C CA . GLY B 1 56 ? -10.643 17.746 68.335 1.00 32.50 56 GLY B CA 1
ATOM 3362 C C . GLY B 1 56 ? -10.273 16.868 67.156 1.00 36.77 56 GLY B C 1
ATOM 3363 O O . GLY B 1 56 ? -11.175 16.423 66.444 1.00 35.73 56 GLY B O 1
ATOM 3364 N N . PHE B 1 57 ? -8.986 16.604 66.920 1.00 30.50 57 PHE B N 1
ATOM 3365 C CA . PHE B 1 57 ? -8.582 15.746 65.813 1.00 31.43 57 PHE B CA 1
ATOM 3366 C C . PHE B 1 57 ? -8.265 14.340 66.306 1.00 29.75 57 PHE B C 1
ATOM 3367 O O . PHE B 1 57 ? -7.815 14.148 67.434 1.00 35.84 57 PHE B O 1
ATOM 3375 N N . GLU B 1 58 ? -8.444 13.361 65.426 1.00 32.68 58 GLU B N 1
ATOM 3376 C CA . GLU B 1 58 ? -8.059 11.985 65.718 1.00 27.25 58 GLU B CA 1
ATOM 3377 C C . GLU B 1 58 ? -6.719 11.696 65.042 1.00 26.33 58 GLU B C 1
ATOM 3378 O O . GLU B 1 58 ? -6.574 11.882 63.834 1.00 29.00 58 GLU B O 1
ATOM 3384 N N . ILE B 1 59 ? -5.740 11.257 65.824 1.00 26.23 59 ILE B N 1
ATOM 3385 C CA . ILE B 1 59 ? -4.435 10.900 65.273 1.00 27.03 59 ILE B CA 1
ATOM 3386 C C . ILE B 1 59 ? -4.570 9.476 64.737 1.00 32.62 59 ILE B C 1
ATOM 3387 O O . ILE B 1 59 ? -4.643 8.517 65.499 1.00 30.25 59 ILE B O 1
ATOM 3392 N N . THR B 1 60 ? -4.665 9.344 63.416 1.00 28.50 60 THR B N 1
ATOM 3393 C CA . THR B 1 60 ? -4.874 8.037 62.800 1.00 29.53 60 THR B CA 1
ATOM 3394 C C . THR B 1 60 ? -3.717 7.086 63.100 1.00 28.21 60 THR B C 1
ATOM 3395 O O . THR B 1 60 ? -3.928 5.914 63.442 1.00 28.26 60 THR B O 1
ATOM 3399 N N . GLU B 1 61 ? -2.481 7.577 62.957 1.00 23.75 61 GLU B N 1
ATOM 3400 C CA . GLU B 1 61 ? -1.279 6.788 63.197 1.00 25.78 61 GLU B CA 1
ATOM 3401 C C . GLU B 1 61 ? -0.256 7.685 63.881 1.00 27.13 61 GLU B C 1
ATOM 3402 O O . GLU B 1 61 ? -0.048 8.819 63.449 1.00 25.08 61 GLU B O 1
ATOM 3408 N N . SER B 1 62 ? 0.390 7.182 64.928 1.00 23.88 62 SER B N 1
ATOM 3409 C CA . SER B 1 62 ? 1.501 7.880 65.559 1.00 29.68 62 SER B CA 1
ATOM 3410 C C . SER B 1 62 ? 2.767 7.050 65.393 1.00 28.46 62 SER B C 1
ATOM 3411 O O . SER B 1 62 ? 2.724 5.814 65.481 1.00 25.35 62 SER B O 1
ATOM 3414 N N . VAL B 1 63 ? 3.893 7.726 65.171 1.00 23.13 63 VAL B N 1
ATOM 3415 C CA . VAL B 1 63 ? 5.184 7.062 65.050 1.00 22.25 63 VAL B CA 1
ATOM 3416 C C . VAL B 1 63 ? 6.198 7.837 65.900 1.00 23.85 63 VAL B C 1
ATOM 3417 O O . VAL B 1 63 ? 6.590 8.952 65.541 1.00 24.21 63 VAL B O 1
ATOM 3421 N N . GLU B 1 64 ? 6.617 7.252 67.014 1.00 21.15 64 GLU B N 1
ATOM 3422 C CA . GLU B 1 64 ? 7.707 7.817 67.805 1.00 22.66 64 GLU B CA 1
ATOM 3423 C C . GLU B 1 64 ? 9.009 7.477 67.103 1.00 22.31 64 GLU B C 1
ATOM 3424 O O . GLU B 1 64 ? 9.182 6.348 66.639 1.00 22.44 64 GLU B O 1
ATOM 3430 N N . MET B 1 65 ? 9.906 8.455 66.982 1.00 21.54 65 MET B N 1
ATOM 3431 C CA . MET B 1 65 ? 11.113 8.209 66.187 1.00 19.37 65 MET B CA 1
ATOM 3432 C C . MET B 1 65 ? 12.365 8.906 66.708 1.00 19.15 65 MET B C 1
ATOM 3433 O O . MET B 1 65 ? 13.481 8.484 66.374 1.00 22.13 65 MET B O 1
ATOM 3438 N N . LEU B 1 66 ? 12.227 9.968 67.514 1.00 21.50 66 LEU B N 1
ATOM 3439 C CA . LEU B 1 66 ? 13.406 10.779 67.842 1.00 26.22 66 LEU B CA 1
ATOM 3440 C C . LEU B 1 66 ? 14.261 10.088 68.902 1.00 23.72 66 LEU B C 1
ATOM 3441 O O . LEU B 1 66 ? 13.777 9.792 70.003 1.00 22.16 66 LEU B O 1
ATOM 3446 N N . LEU B 1 67 ? 15.539 9.888 68.591 1.00 16.58 67 LEU B N 1
ATOM 3447 C CA . LEU B 1 67 ? 16.536 9.498 69.578 1.00 20.45 67 LEU B CA 1
ATOM 3448 C C . LEU B 1 67 ? 16.912 10.692 70.446 1.00 25.07 67 LEU B C 1
ATOM 3449 O O . LEU B 1 67 ? 16.933 11.833 69.979 1.00 20.88 67 LEU B O 1
ATOM 3454 N N . SER B 1 68 ? 17.239 10.426 71.718 1.00 21.52 68 SER B N 1
ATOM 3455 C CA . SER B 1 68 ? 17.564 11.545 72.602 1.00 27.93 68 SER B CA 1
ATOM 3456 C C . SER B 1 68 ? 18.990 12.073 72.402 1.00 29.25 68 SER B C 1
ATOM 3457 O O . SER B 1 68 ? 19.255 13.235 72.699 1.00 29.50 68 SER B O 1
ATOM 3460 N N . SER B 1 69 ? 19.926 11.255 71.932 1.00 26.27 69 SER B N 1
ATOM 3461 C CA . SER B 1 69 ? 21.303 11.725 71.746 1.00 28.23 69 SER B CA 1
ATOM 3462 C C . SER B 1 69 ? 21.355 12.944 70.813 1.00 33.03 69 SER B C 1
ATOM 3463 O O . SER B 1 69 ? 20.780 12.921 69.726 1.00 26.26 69 SER B O 1
ATOM 3466 N N . ASP B 1 70 ? 22.035 14.020 71.236 1.00 27.98 70 ASP B N 1
ATOM 3467 C CA . ASP B 1 70 ? 22.040 15.273 70.466 1.00 26.81 70 ASP B CA 1
ATOM 3468 C C . ASP B 1 70 ? 23.235 15.283 69.514 1.00 33.48 70 ASP B C 1
ATOM 3469 O O . ASP B 1 70 ? 24.261 15.926 69.760 1.00 35.55 70 ASP B O 1
ATOM 3474 N N . THR B 1 71 ? 23.106 14.547 68.412 1.00 24.28 71 THR B N 1
ATOM 3475 C CA . THR B 1 71 ? 24.208 14.397 67.460 1.00 26.24 71 THR B CA 1
ATOM 3476 C C . THR B 1 71 ? 23.621 14.275 66.062 1.00 24.30 71 THR B C 1
ATOM 3477 O O . THR B 1 71 ? 22.458 13.898 65.886 1.00 22.89 71 THR B O 1
ATOM 3481 N N . SER B 1 72 ? 24.468 14.490 65.053 1.00 20.12 72 SER B N 1
ATOM 3482 C CA . SER B 1 72 ? 23.968 14.327 63.688 1.00 23.80 72 SER B CA 1
ATOM 3483 C C . SER B 1 72 ? 23.739 12.853 63.361 1.00 21.43 72 SER B C 1
ATOM 3484 O O . SER B 1 72 ? 22.803 12.523 62.624 1.00 21.67 72 SER B O 1
ATOM 3487 N N . SER B 1 73 ? 24.591 11.951 63.867 1.00 18.21 73 SER B N 1
ATOM 3488 C CA . SER B 1 73 ? 24.336 10.529 63.617 1.00 19.94 73 SER B CA 1
ATOM 3489 C C . SER B 1 73 ? 23.014 10.076 64.240 1.00 20.67 73 SER B C 1
ATOM 3490 O O . SER B 1 73 ? 22.298 9.266 63.649 1.00 20.03 73 SER B O 1
ATOM 3493 N N . ALA B 1 74 ? 22.647 10.623 65.412 1.00 19.19 74 ALA B N 1
ATOM 3494 C CA . ALA B 1 74 ? 21.354 10.275 66.004 1.00 20.90 74 ALA B CA 1
ATOM 3495 C C . ALA B 1 74 ? 20.173 10.823 65.203 1.00 19.58 74 ALA B C 1
ATOM 3496 O O . ALA B 1 74 ? 19.086 10.229 65.228 1.00 19.08 74 ALA B O 1
ATOM 3498 N N . VAL B 1 75 ? 20.334 11.975 64.548 1.00 18.43 75 VAL B N 1
ATOM 3499 C CA . VAL B 1 75 ? 19.269 12.480 63.675 1.00 19.38 75 VAL B CA 1
ATOM 3500 C C . VAL B 1 75 ? 19.026 11.504 62.529 1.00 21.00 75 VAL B C 1
ATOM 3501 O O . VAL B 1 75 ? 17.880 11.168 62.203 1.00 19.12 75 VAL B O 1
ATOM 3505 N N . VAL B 1 76 ? 20.109 10.994 61.933 1.00 19.73 76 VAL B N 1
ATOM 3506 C CA . VAL B 1 76 ? 19.965 10.026 60.845 1.00 16.20 76 VAL B CA 1
ATOM 3507 C C . VAL B 1 76 ? 19.315 8.747 61.349 1.00 20.73 76 VAL B C 1
ATOM 3508 O O . VAL B 1 76 ? 18.440 8.170 60.678 1.00 19.30 76 VAL B O 1
ATOM 3512 N N . LYS B 1 77 ? 19.727 8.273 62.535 1.00 15.51 77 LYS B N 1
ATOM 3513 C CA . LYS B 1 77 ? 19.055 7.102 63.108 1.00 24.25 77 LYS B CA 1
ATOM 3514 C C . LYS B 1 77 ? 17.571 7.362 63.327 1.00 22.20 77 LYS B C 1
ATOM 3515 O O . LYS B 1 77 ? 16.737 6.471 63.095 1.00 18.38 77 LYS B O 1
ATOM 3521 N N . SER B 1 78 ? 17.219 8.574 63.772 1.00 16.78 78 SER B N 1
ATOM 3522 C CA . SER B 1 78 ? 15.808 8.892 63.990 1.00 17.79 78 SER B CA 1
ATOM 3523 C C . SER B 1 78 ? 15.024 8.790 62.689 1.00 16.29 78 SER B C 1
ATOM 3524 O O . SER B 1 78 ? 13.889 8.289 62.655 1.00 20.88 78 SER B O 1
ATOM 3527 N N . MET B 1 79 ? 15.608 9.291 61.606 1.00 17.55 79 MET B N 1
ATOM 3528 C CA . MET B 1 79 ? 14.973 9.185 60.297 1.00 17.68 79 MET B CA 1
ATOM 3529 C C . MET B 1 79 ? 14.747 7.737 59.921 1.00 20.51 79 MET B C 1
ATOM 3530 O O . MET B 1 79 ? 13.742 7.416 59.280 1.00 22.17 79 MET B O 1
ATOM 3535 N N . GLY B 1 80 ? 15.706 6.865 60.262 1.00 18.63 80 GLY B N 1
ATOM 3536 C CA . GLY B 1 80 ? 15.541 5.440 59.995 1.00 20.15 80 GLY B CA 1
ATOM 3537 C C . GLY B 1 80 ? 14.415 4.821 60.807 1.00 21.48 80 GLY B C 1
ATOM 3538 O O . GLY B 1 80 ? 13.627 4.024 60.287 1.00 21.48 80 GLY B O 1
ATOM 3539 N N . VAL B 1 81 ? 14.345 5.146 62.103 1.00 18.69 81 VAL B N 1
ATOM 3540 C CA . VAL B 1 81 ? 13.226 4.684 62.922 1.00 20.06 81 VAL B CA 1
ATOM 3541 C C . VAL B 1 81 ? 11.909 5.174 62.330 1.00 20.47 81 VAL B C 1
ATOM 3542 O O . VAL B 1 81 ? 10.915 4.428 62.255 1.00 20.69 81 VAL B O 1
ATOM 3546 N N . GLY B 1 82 ? 11.889 6.428 61.891 1.00 20.11 82 GLY B N 1
ATOM 3547 C CA . GLY B 1 82 ? 10.711 6.968 61.231 1.00 23.94 82 GLY B CA 1
ATOM 3548 C C . GLY B 1 82 ? 10.308 6.169 60.000 1.00 23.74 82 GLY B C 1
ATOM 3549 O O . GLY B 1 82 ? 9.147 5.783 59.858 1.00 21.80 82 GLY B O 1
ATOM 3550 N N . LEU B 1 83 ? 11.265 5.906 59.094 1.00 18.99 83 LEU B N 1
ATOM 3551 C CA . LEU B 1 83 ? 10.934 5.136 57.888 1.00 21.01 83 LEU B CA 1
ATOM 3552 C C . LEU B 1 83 ? 10.340 3.779 58.253 1.00 20.39 83 LEU B C 1
ATOM 3553 O O . LEU B 1 83 ? 9.337 3.344 57.675 1.00 21.05 83 LEU B O 1
ATOM 3558 N N . LEU B 1 84 ? 10.936 3.106 59.234 1.00 19.78 84 LEU B N 1
ATOM 3559 C CA . LEU B 1 84 ? 10.431 1.807 59.644 1.00 23.31 84 LEU B CA 1
ATOM 3560 C C . LEU B 1 84 ? 8.995 1.895 60.145 1.00 24.13 84 LEU B C 1
ATOM 3561 O O . LEU B 1 84 ? 8.183 1.005 59.871 1.00 22.85 84 LEU B O 1
ATOM 3566 N N . GLY B 1 85 ? 8.655 2.959 60.874 1.00 21.71 85 GLY B N 1
ATOM 3567 C CA . GLY B 1 85 ? 7.279 3.124 61.330 1.00 23.47 85 GLY B CA 1
ATOM 3568 C C . GLY B 1 85 ? 6.341 3.612 60.229 1.00 22.88 85 GLY B C 1
ATOM 3569 O O . GLY B 1 85 ? 5.187 3.168 60.145 1.00 24.69 85 GLY B O 1
ATOM 3570 N N . PHE B 1 86 ? 6.820 4.517 59.367 1.00 20.93 86 PHE B N 1
ATOM 3571 C CA . PHE B 1 86 ? 5.979 4.996 58.266 1.00 24.61 86 PHE B CA 1
ATOM 3572 C C . PHE B 1 86 ? 5.599 3.873 57.313 1.00 21.63 86 PHE B C 1
ATOM 3573 O O . PHE B 1 86 ? 4.513 3.908 56.713 1.00 21.27 86 PHE B O 1
ATOM 3581 N N . ALA B 1 87 ? 6.503 2.910 57.119 1.00 21.33 87 ALA B N 1
ATOM 3582 C CA . ALA B 1 87 ? 6.220 1.760 56.263 1.00 26.99 87 ALA B CA 1
ATOM 3583 C C . ALA B 1 87 ? 4.919 1.080 56.670 1.00 29.79 87 ALA B C 1
ATOM 3584 O O . ALA B 1 87 ? 4.055 0.832 55.831 1.00 36.48 87 ALA B O 1
ATOM 3586 N N . ASP B 1 88 ? 4.751 0.805 57.972 1.00 25.41 88 ASP B N 1
ATOM 3587 C CA . ASP B 1 88 ? 3.538 0.150 58.450 1.00 30.45 88 ASP B CA 1
ATOM 3588 C C . ASP B 1 88 ? 2.380 1.131 58.594 1.00 27.27 88 ASP B C 1
ATOM 3589 O O . ASP B 1 88 ? 1.225 0.741 58.382 1.00 28.32 88 ASP B O 1
ATOM 3594 N N . ALA B 1 89 ? 2.651 2.398 58.949 1.00 26.91 89 ALA B N 1
ATOM 3595 C CA . ALA B 1 89 ? 1.553 3.360 59.110 1.00 25.01 89 ALA B CA 1
ATOM 3596 C C . ALA B 1 89 ? 0.882 3.658 57.775 1.00 27.90 89 ALA B C 1
ATOM 3597 O O . ALA B 1 89 ? -0.351 3.690 57.678 1.00 29.17 89 ALA B O 1
ATOM 3599 N N . LEU B 1 90 ? 1.678 3.894 56.736 1.00 27.44 90 LEU B N 1
ATOM 3600 C CA . LEU B 1 90 ? 1.112 4.169 55.418 1.00 27.05 90 LEU B CA 1
ATOM 3601 C C . LEU B 1 90 ? 0.478 2.922 54.816 1.00 28.47 90 LEU B C 1
ATOM 3602 O O . LEU B 1 90 ? -0.529 3.022 54.106 1.00 31.05 90 LEU B O 1
ATOM 3607 N N . LYS B 1 91 ? 1.042 1.745 55.107 1.00 27.93 91 LYS B N 1
ATOM 3608 C CA . LYS B 1 91 ? 0.406 0.495 54.700 1.00 29.38 91 LYS B CA 1
ATOM 3609 C C . LYS B 1 91 ? -1.013 0.409 55.241 1.00 32.03 91 LYS B C 1
ATOM 3610 O O . LYS B 1 91 ? -1.937 0.034 54.517 1.00 31.05 91 LYS B O 1
ATOM 3616 N N . ARG B 1 92 ? -1.207 0.760 56.519 1.00 26.93 92 ARG B N 1
ATOM 3617 C CA . ARG B 1 92 ? -2.539 0.658 57.116 1.00 30.09 92 ARG B CA 1
ATOM 3618 C C . ARG B 1 92 ? -3.464 1.774 56.644 1.00 31.15 92 ARG B C 1
ATOM 3619 O O . ARG B 1 92 ? -4.643 1.522 56.353 1.00 28.92 92 ARG B O 1
ATOM 3627 N N . MET B 1 93 ? -2.960 3.016 56.589 1.00 27.04 93 MET B N 1
ATOM 3628 C CA . MET B 1 93 ? -3.807 4.156 56.234 1.00 32.98 93 MET B CA 1
ATOM 3629 C C . MET B 1 93 ? -4.290 4.095 54.792 1.00 31.39 93 MET B C 1
ATOM 3630 O O . MET B 1 93 ? -5.426 4.491 54.502 1.00 34.70 93 MET B O 1
ATOM 3635 N N . GLN B 1 94 ? -3.422 3.688 53.867 1.00 27.85 94 GLN B N 1
ATOM 3636 C CA . GLN B 1 94 ? -3.692 3.741 52.435 1.00 34.72 94 GLN B CA 1
ATOM 3637 C C . GLN B 1 94 ? -4.307 5.080 52.008 1.00 34.83 94 GLN B C 1
ATOM 3638 O O . GLN B 1 94 ? -5.388 5.097 51.404 1.00 35.11 94 GLN B O 1
ATOM 3644 N N . PRO B 1 95 ? -3.656 6.204 52.292 1.00 34.11 95 PRO B N 1
ATOM 3645 C CA . PRO B 1 95 ? -4.249 7.499 51.939 1.00 30.54 95 PRO B CA 1
ATOM 3646 C C . PRO B 1 95 ? -4.293 7.666 50.432 1.00 36.36 95 PRO B C 1
ATOM 3647 O O . PRO B 1 95 ? -3.505 7.066 49.695 1.00 33.98 95 PRO B O 1
ATOM 3651 N N . ASP B 1 96 ? -5.215 8.522 49.977 1.00 33.50 96 ASP B N 1
ATOM 3652 C CA . ASP B 1 96 ? -5.222 8.918 48.571 1.00 30.42 96 ASP B CA 1
ATOM 3653 C C . ASP B 1 96 ? -4.196 10.012 48.292 1.00 33.69 96 ASP B C 1
ATOM 3654 O O . ASP B 1 96 ? -3.670 10.114 47.175 1.00 30.44 96 ASP B O 1
ATOM 3659 N N . VAL B 1 97 ? -3.900 10.837 49.287 1.00 26.98 97 VAL B N 1
ATOM 3660 C CA . VAL B 1 97 ? -2.828 11.807 49.158 1.00 31.16 97 VAL B CA 1
ATOM 3661 C C . VAL B 1 97 ? -2.246 12.040 50.540 1.00 30.07 97 VAL B C 1
ATOM 3662 O O . VAL B 1 97 ? -2.949 11.951 51.555 1.00 30.05 97 VAL B O 1
ATOM 3666 N N . LEU B 1 98 ? -0.954 12.342 50.574 1.00 24.52 98 LEU B N 1
ATOM 3667 C CA . LEU B 1 98 ? -0.290 12.730 51.807 1.00 24.34 98 LEU B CA 1
ATOM 3668 C C . LEU B 1 98 ? 0.146 14.184 51.686 1.00 29.86 98 LEU B C 1
ATOM 3669 O O . LEU B 1 98 ? 0.898 14.536 50.772 1.00 25.21 98 LEU B O 1
ATOM 3674 N N . VAL B 1 99 ? -0.324 15.020 52.608 1.00 25.40 99 VAL B N 1
ATOM 3675 C CA . VAL B 1 99 ? 0.043 16.431 52.640 1.00 24.40 99 VAL B CA 1
ATOM 3676 C C . VAL B 1 99 ? 1.258 16.608 53.551 1.00 30.57 99 VAL B C 1
ATOM 3677 O O . VAL B 1 99 ? 1.228 16.224 54.729 1.00 24.57 99 VAL B O 1
ATOM 3681 N N . VAL B 1 100 ? 2.317 17.197 52.998 1.00 26.75 100 VAL B N 1
ATOM 3682 C CA . VAL B 1 100 ? 3.608 17.362 53.661 1.00 23.08 100 VAL B CA 1
ATOM 3683 C C . VAL B 1 100 ? 3.995 18.833 53.567 1.00 21.59 100 VAL B C 1
ATOM 3684 O O . VAL B 1 100 ? 4.129 19.369 52.459 1.00 24.43 100 VAL B O 1
ATOM 3688 N N . LEU B 1 101 ? 4.201 19.477 54.706 1.00 27.37 101 LEU B N 1
ATOM 3689 C CA . LEU B 1 101 ? 4.570 20.892 54.717 1.00 21.97 101 LEU B CA 1
ATOM 3690 C C . LEU B 1 101 ? 6.040 21.034 55.096 1.00 25.59 101 LEU B C 1
ATOM 3691 O O . LEU B 1 101 ? 6.476 20.483 56.113 1.00 27.19 101 LEU B O 1
ATOM 3696 N N . GLY B 1 102 ? 6.795 21.773 54.289 1.00 21.86 102 GLY B N 1
ATOM 3697 C CA . GLY B 1 102 ? 8.088 22.238 54.747 1.00 27.47 102 GLY B CA 1
ATOM 3698 C C . GLY B 1 102 ? 9.297 21.386 54.409 1.00 25.79 102 GLY B C 1
ATOM 3699 O O . GLY B 1 102 ? 9.403 20.813 53.316 1.00 26.90 102 GLY B O 1
ATOM 3700 N N . ASP B 1 103 ? 10.224 21.290 55.370 1.00 25.17 103 ASP B N 1
ATOM 3701 C CA . ASP B 1 103 ? 11.606 21.001 54.995 1.00 25.57 103 ASP B CA 1
ATOM 3702 C C . ASP B 1 103 ? 12.417 20.307 56.091 1.00 23.95 103 ASP B C 1
ATOM 3703 O O . ASP B 1 103 ? 13.650 20.308 56.011 1.00 21.72 103 ASP B O 1
ATOM 3708 N N . ARG B 1 104 ? 11.780 19.684 57.075 1.00 21.32 104 ARG B N 1
ATOM 3709 C CA . ARG B 1 104 ? 12.500 19.074 58.184 1.00 23.14 104 ARG B CA 1
ATOM 3710 C C . ARG B 1 104 ? 12.897 17.637 57.864 1.00 22.57 104 ARG B C 1
ATOM 3711 O O . ARG B 1 104 ? 12.363 17.009 56.941 1.00 21.58 104 ARG B O 1
ATOM 3719 N N . PHE B 1 105 ? 13.851 17.106 58.649 1.00 19.08 105 PHE B N 1
ATOM 3720 C CA . PHE B 1 105 ? 14.348 15.772 58.321 1.00 23.61 105 PHE B CA 1
ATOM 3721 C C . PHE B 1 105 ? 13.252 14.714 58.405 1.00 22.53 105 PHE B C 1
ATOM 3722 O O . PHE B 1 105 ? 13.261 13.771 57.609 1.00 21.95 105 PHE B O 1
ATOM 3730 N N . GLU B 1 106 ? 12.280 14.849 59.328 1.00 20.58 106 GLU B N 1
ATOM 3731 C CA . GLU B 1 106 ? 11.216 13.841 59.356 1.00 22.29 106 GLU B CA 1
ATOM 3732 C C . GLU B 1 106 ? 10.305 13.947 58.136 1.00 22.99 106 GLU B C 1
ATOM 3733 O O . GLU B 1 106 ? 9.759 12.929 57.686 1.00 20.04 106 GLU B O 1
ATOM 3739 N N . ALA B 1 107 ? 10.124 15.158 57.596 1.00 23.12 107 ALA B N 1
ATOM 3740 C CA . ALA B 1 107 ? 9.350 15.322 56.369 1.00 18.91 107 ALA B CA 1
ATOM 3741 C C . ALA B 1 107 ? 10.039 14.652 55.185 1.00 20.52 107 ALA B C 1
ATOM 3742 O O . ALA B 1 107 ? 9.366 14.079 54.309 1.00 23.83 107 ALA B O 1
ATOM 3744 N N . LEU B 1 108 ? 11.371 14.752 55.099 1.00 23.76 108 LEU B N 1
ATOM 3745 C CA . LEU B 1 108 ? 12.081 14.021 54.044 1.00 20.50 108 LEU B CA 1
ATOM 3746 C C . LEU B 1 108 ? 11.803 12.524 54.147 1.00 23.13 108 LEU B C 1
ATOM 3747 O O . LEU B 1 108 ? 11.568 11.851 53.140 1.00 21.24 108 LEU B O 1
ATOM 3752 N N . ALA B 1 109 ? 11.860 11.986 55.358 1.00 22.47 109 ALA B N 1
ATOM 3753 C CA . ALA B 1 109 ? 11.639 10.556 55.550 1.00 23.11 109 ALA B CA 1
ATOM 3754 C C . ALA B 1 109 ? 10.237 10.134 55.106 1.00 19.74 109 ALA B C 1
ATOM 3755 O O . ALA B 1 109 ? 10.077 9.140 54.384 1.00 23.69 109 ALA B O 1
ATOM 3757 N N . VAL B 1 110 ? 9.200 10.871 55.523 1.00 21.84 110 VAL B N 1
ATOM 3758 C CA . VAL B 1 110 ? 7.854 10.428 55.163 1.00 19.74 110 VAL B CA 1
ATOM 3759 C C . VAL B 1 110 ? 7.610 10.607 53.665 1.00 23.42 110 VAL B C 1
ATOM 3760 O O . VAL B 1 110 ? 6.890 9.809 53.046 1.00 23.04 110 VAL B O 1
ATOM 3764 N N . THR B 1 111 ? 8.217 11.629 53.053 1.00 20.49 111 THR B N 1
ATOM 3765 C CA . THR B 1 111 ? 8.008 11.847 51.626 1.00 22.54 111 THR B CA 1
ATOM 3766 C C . THR B 1 111 ? 8.561 10.686 50.802 1.00 22.87 111 THR B C 1
ATOM 3767 O O . THR B 1 111 ? 7.881 10.163 49.907 1.00 22.16 111 THR B O 1
ATOM 3771 N N . GLN B 1 112 ? 9.802 10.270 51.083 1.00 23.24 112 GLN B N 1
ATOM 3772 C CA . GLN B 1 112 ? 10.353 9.152 50.326 1.00 21.92 112 GLN B CA 1
ATOM 3773 C C . GLN B 1 112 ? 9.637 7.844 50.656 1.00 19.84 112 GLN B C 1
ATOM 3774 O O . GLN B 1 112 ? 9.490 6.978 49.776 1.00 22.06 112 GLN B O 1
ATOM 3780 N N . ALA B 1 113 ? 9.121 7.707 51.884 1.00 18.70 113 ALA B N 1
ATOM 3781 C CA . ALA B 1 113 ? 8.262 6.564 52.192 1.00 23.19 113 ALA B CA 1
ATOM 3782 C C . ALA B 1 113 ? 7.030 6.554 51.292 1.00 22.99 113 ALA B C 1
ATOM 3783 O O . ALA B 1 113 ? 6.684 5.521 50.700 1.00 20.99 113 ALA B O 1
ATOM 3785 N N . ALA B 1 114 ? 6.341 7.694 51.211 1.00 20.69 114 ALA B N 1
ATOM 3786 C CA . ALA B 1 114 ? 5.143 7.801 50.381 1.00 21.80 114 ALA B CA 1
ATOM 3787 C C . ALA B 1 114 ? 5.469 7.571 48.911 1.00 23.69 114 ALA B C 1
ATOM 3788 O O . ALA B 1 114 ? 4.705 6.916 48.194 1.00 27.55 114 ALA B O 1
ATOM 3790 N N . LEU B 1 115 ? 6.594 8.115 48.446 1.00 20.18 115 LEU B N 1
ATOM 3791 C CA . LEU B 1 115 ? 6.992 7.909 47.055 1.00 24.57 115 LEU B CA 1
ATOM 3792 C C . LEU B 1 115 ? 7.134 6.426 46.758 1.00 29.12 115 LEU B C 1
ATOM 3793 O O . LEU B 1 115 ? 6.505 5.884 45.838 1.00 28.41 115 LEU B O 1
ATOM 3798 N N . ILE B 1 116 ? 7.971 5.759 47.542 1.00 20.13 116 ILE B N 1
ATOM 3799 C CA . ILE B 1 116 ? 8.246 4.337 47.353 1.00 24.63 116 ILE B CA 1
ATOM 3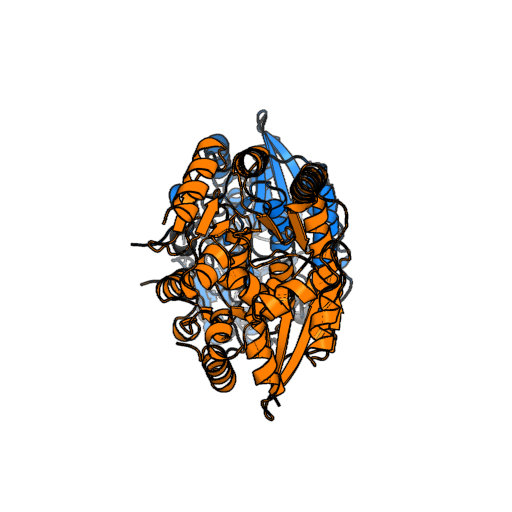800 C C . ILE B 1 116 ? 6.954 3.544 47.365 1.00 24.91 116 ILE B C 1
ATOM 3801 O O . ILE B 1 116 ? 6.786 2.595 46.592 1.00 26.82 116 ILE B O 1
ATOM 3806 N N . MET B 1 117 ? 6.023 3.910 48.250 1.00 22.47 117 MET B N 1
ATOM 3807 C CA . MET B 1 117 ? 4.760 3.187 48.371 1.00 25.44 117 MET B CA 1
ATOM 3808 C C . MET B 1 117 ? 3.649 3.748 47.457 1.00 25.67 117 MET B C 1
ATOM 3809 O O . MET B 1 117 ? 2.480 3.414 47.652 1.00 24.56 117 MET B O 1
ATOM 3814 N N . HIS B 1 118 ? 3.999 4.579 46.471 1.00 27.14 118 HIS B N 1
ATOM 3815 C CA . HIS B 1 118 ? 3.059 5.114 45.481 1.00 31.69 118 HIS B CA 1
ATOM 3816 C C . HIS B 1 118 ? 1.900 5.883 46.111 1.00 35.25 118 HIS B C 1
ATOM 3817 O O . HIS B 1 118 ? 0.785 5.868 45.588 1.00 31.45 118 HIS B O 1
ATOM 3824 N N . VAL B 1 119 ? 2.146 6.590 47.207 1.00 30.88 119 VAL B N 1
ATOM 3825 C CA . VAL B 1 119 ? 1.177 7.519 47.791 1.00 24.57 119 VAL B CA 1
ATOM 3826 C C . VAL B 1 119 ? 1.521 8.918 47.287 1.00 29.37 119 VAL B C 1
ATOM 3827 O O . VAL B 1 119 ? 2.606 9.418 47.607 1.00 28.29 119 VAL B O 1
ATOM 3831 N N . PRO B 1 120 ? 0.659 9.572 46.499 1.00 27.97 120 PRO B N 1
ATOM 3832 C CA . PRO B 1 120 ? 1.002 10.914 46.003 1.00 21.68 120 PRO B CA 1
ATOM 3833 C C . PRO B 1 120 ? 1.201 11.903 47.151 1.00 27.78 120 PRO B C 1
ATOM 3834 O O . PRO B 1 120 ? 0.421 11.942 48.103 1.00 32.62 120 PRO B O 1
ATOM 3838 N N . VAL B 1 121 ? 2.236 12.732 47.033 1.00 27.95 121 VAL B N 1
ATOM 3839 C CA . VAL B 1 121 ? 2.544 13.761 48.024 1.00 25.48 121 VAL B CA 1
ATOM 3840 C C . VAL B 1 121 ? 2.124 15.120 47.487 1.00 27.59 121 VAL B C 1
ATOM 3841 O O . VAL B 1 121 ? 2.457 15.486 46.353 1.00 25.33 121 VAL B O 1
ATOM 3845 N N . ALA B 1 122 ? 1.382 15.861 48.299 1.00 23.63 122 ALA B N 1
ATOM 3846 C CA . ALA B 1 122 ? 1.138 17.279 48.082 1.00 21.10 122 ALA B CA 1
ATOM 3847 C C . ALA B 1 122 ? 2.050 18.068 49.016 1.00 24.70 122 ALA B C 1
ATOM 3848 O O . ALA B 1 122 ? 1.903 17.973 50.243 1.00 27.44 122 ALA B O 1
ATOM 3850 N N . HIS B 1 123 ? 2.956 18.867 48.446 1.00 23.73 123 HIS B N 1
ATOM 3851 C CA . HIS B 1 123 ? 4.010 19.558 49.195 1.00 26.06 123 HIS B CA 1
ATOM 3852 C C . HIS B 1 123 ? 3.703 21.040 49.361 1.00 27.67 123 HIS B C 1
ATOM 3853 O O . HIS B 1 123 ? 3.508 21.749 48.369 1.00 27.62 123 HIS B O 1
ATOM 3860 N N . LEU B 1 124 ? 3.707 21.522 50.605 1.00 23.80 124 LEU B N 1
ATOM 3861 C CA . LEU B 1 124 ? 3.489 22.942 50.882 1.00 26.08 124 LEU B CA 1
ATOM 3862 C C . LEU B 1 124 ? 4.803 23.612 51.254 1.00 29.64 124 LEU B C 1
ATOM 3863 O O . LEU B 1 124 ? 5.592 23.043 52.014 1.00 26.22 124 LEU B O 1
ATOM 3868 N N . HIS B 1 125 ? 5.018 24.823 50.715 1.00 24.28 125 HIS B N 1
ATOM 3869 C CA . HIS B 1 125 ? 6.147 25.697 51.018 1.00 27.19 125 HIS B CA 1
ATOM 3870 C C . HIS B 1 125 ? 7.435 25.258 50.330 1.00 26.09 125 HIS B C 1
ATOM 3871 O O . HIS B 1 125 ? 8.526 25.523 50.833 1.00 29.48 125 HIS B O 1
ATOM 3878 N N . GLY B 1 126 ? 7.325 24.641 49.167 1.00 25.22 126 GLY B N 1
ATOM 3879 C CA . GLY B 1 126 ? 8.496 24.450 48.333 1.00 25.41 126 GLY B CA 1
ATOM 3880 C C . GLY B 1 126 ? 8.915 25.744 47.669 1.00 28.47 126 GLY B C 1
ATOM 3881 O O . GLY B 1 126 ? 8.234 26.766 47.760 1.00 27.88 126 GLY B O 1
ATOM 3882 N N . GLY B 1 127 ? 10.055 25.697 46.981 1.00 23.85 127 GLY B N 1
ATOM 3883 C CA . GLY B 1 127 ? 10.495 26.836 46.206 1.00 23.34 127 GLY B CA 1
ATOM 3884 C C . GLY B 1 127 ? 11.189 27.922 46.997 1.00 30.47 127 GLY B C 1
ATOM 3885 O O . GLY B 1 127 ? 11.626 28.911 46.402 1.00 30.38 127 GLY B O 1
ATOM 3886 N N . GLU B 1 128 ? 11.319 27.761 48.306 1.00 27.43 128 GLU B N 1
ATOM 3887 C CA . GLU B 1 128 ? 11.892 28.763 49.187 1.00 28.37 128 GLU B CA 1
ATOM 3888 C C . GLU B 1 128 ? 13.362 28.435 49.405 1.00 34.98 128 GLU B C 1
ATOM 3889 O O . GLU B 1 128 ? 13.822 27.330 49.105 1.00 31.43 128 GLU B O 1
ATOM 3895 N N . ILE B 1 129 ? 14.110 29.415 49.906 1.00 28.52 129 ILE B N 1
ATOM 3896 C CA . ILE B 1 129 ? 15.546 29.262 50.115 1.00 30.83 129 ILE B CA 1
ATOM 3897 C C . ILE B 1 129 ? 15.866 29.623 51.561 1.00 32.67 129 ILE B C 1
ATOM 3898 O O . ILE B 1 129 ? 15.454 30.685 52.039 1.00 28.97 129 ILE B O 1
ATOM 3903 N N . THR B 1 130 ? 16.626 28.738 52.254 1.00 31.09 130 THR B N 1
ATOM 3904 C CA . THR B 1 130 ? 17.069 28.931 53.655 1.00 28.64 130 THR B CA 1
ATOM 3905 C C . THR B 1 130 ? 18.510 28.417 53.742 1.00 27.21 130 THR B C 1
ATOM 3906 O O . THR B 1 130 ? 18.770 27.326 54.254 1.00 28.30 130 THR B O 1
ATOM 3910 N N . GLU B 1 131 ? 19.456 29.237 53.284 1.00 29.73 131 GLU B N 1
ATOM 3911 C CA . GLU B 1 131 ? 20.776 28.719 52.939 1.00 31.91 131 GLU B CA 1
ATOM 3912 C C . GLU B 1 131 ? 21.497 28.084 54.128 1.00 28.63 131 GLU B C 1
ATOM 3913 O O . GLU B 1 131 ? 22.222 27.096 53.951 1.00 30.26 131 GLU B O 1
ATOM 3919 N N . GLY B 1 132 ? 21.283 28.590 55.341 1.00 25.41 132 GLY B N 1
ATOM 3920 C CA . GLY B 1 132 ? 22.079 28.136 56.469 1.00 27.74 132 GLY B CA 1
ATOM 3921 C C . GLY B 1 132 ? 21.668 26.827 57.124 1.00 28.74 132 GLY B C 1
ATOM 3922 O O . GLY B 1 132 ? 22.273 26.419 58.124 1.00 29.72 132 GLY B O 1
ATOM 3923 N N . ALA B 1 133 ? 20.648 26.148 56.614 1.00 27.04 133 ALA B N 1
ATOM 3924 C CA . ALA B 1 133 ? 20.177 24.909 57.213 1.00 26.08 133 ALA B CA 1
ATOM 3925 C C . ALA B 1 133 ? 20.212 23.786 56.183 1.00 26.61 133 ALA B C 1
ATOM 3926 O O . ALA B 1 133 ? 19.977 24.018 54.999 1.00 30.05 133 ALA B O 1
ATOM 3928 N N . TYR B 1 134 ? 20.478 22.553 56.630 1.00 29.17 134 TYR B N 1
ATOM 3929 C CA . TYR B 1 134 ? 20.348 21.470 55.657 1.00 27.04 134 TYR B CA 1
ATOM 3930 C C . TYR B 1 134 ? 18.898 21.261 55.225 1.00 27.99 134 TYR B C 1
ATOM 3931 O O . TYR B 1 134 ? 18.671 20.610 54.198 1.00 24.09 134 TYR B O 1
ATOM 3940 N N . ASP B 1 135 ? 17.931 21.854 55.948 1.00 25.23 135 ASP B N 1
ATOM 3941 C CA . ASP B 1 135 ? 16.566 21.992 55.445 1.00 22.93 135 ASP B CA 1
ATOM 3942 C C . ASP B 1 135 ? 16.533 22.534 54.020 1.00 24.53 135 ASP B C 1
ATOM 3943 O O . ASP B 1 135 ? 15.588 22.255 53.272 1.00 23.68 135 ASP B O 1
ATOM 3948 N N . GLU B 1 136 ? 17.528 23.341 53.643 1.00 24.36 136 GLU B N 1
ATOM 3949 C CA . GLU B 1 136 ? 17.566 23.901 52.300 1.00 24.14 136 GLU B CA 1
ATOM 3950 C C . GLU B 1 136 ? 17.530 22.792 51.251 1.00 28.42 136 GLU B C 1
ATOM 3951 O O . GLU B 1 136 ? 16.650 22.758 50.388 1.00 27.01 136 GLU B O 1
ATOM 3957 N N . SER B 1 137 ? 18.475 21.859 51.330 1.00 25.09 137 SER B N 1
ATOM 3958 C CA . SER B 1 137 ? 18.554 20.789 50.342 1.00 26.24 137 SER B CA 1
ATOM 3959 C C . SER B 1 137 ? 17.436 19.772 50.534 1.00 27.65 137 SER B C 1
ATOM 3960 O O . SER B 1 137 ? 16.933 19.192 49.557 1.00 22.34 137 SER B O 1
ATOM 3963 N N . ILE B 1 138 ? 17.031 19.554 51.780 1.00 24.15 138 ILE B N 1
ATOM 3964 C CA . ILE B 1 138 ? 15.880 18.700 52.046 1.00 25.99 138 ILE B CA 1
ATOM 3965 C C . ILE B 1 138 ? 14.654 19.207 51.303 1.00 21.93 138 ILE B C 1
ATOM 3966 O O . ILE B 1 138 ? 13.895 18.426 50.702 1.00 25.17 138 ILE B O 1
ATOM 3971 N N . ARG B 1 139 ? 14.418 20.522 51.370 1.00 22.88 139 ARG B N 1
ATOM 3972 C CA . ARG B 1 139 ? 13.211 21.097 50.771 1.00 24.14 139 ARG B CA 1
ATOM 3973 C C . ARG B 1 139 ? 13.132 20.761 49.283 1.00 24.19 139 ARG B C 1
ATOM 3974 O O . ARG B 1 139 ? 12.084 20.352 48.773 1.00 23.31 139 ARG B O 1
ATOM 3982 N N . HIS B 1 140 ? 14.239 20.943 48.567 1.00 24.45 140 HIS B N 1
ATOM 3983 C CA . HIS B 1 140 ? 14.240 20.701 47.129 1.00 24.38 140 HIS B CA 1
ATOM 3984 C C . HIS B 1 140 ? 14.161 19.215 46.815 1.00 25.85 140 HIS B C 1
ATOM 3985 O O . HIS B 1 140 ? 13.590 18.832 45.787 1.00 24.01 140 HIS B O 1
ATOM 3992 N N . ALA B 1 141 ? 14.747 18.364 47.669 1.00 20.38 141 ALA B N 1
ATOM 3993 C CA . ALA B 1 141 ? 14.558 16.928 47.482 1.00 21.33 141 ALA B CA 1
ATOM 3994 C C . ALA B 1 141 ? 13.095 16.554 47.646 1.00 23.14 141 ALA B C 1
ATOM 3995 O O . ALA B 1 141 ? 12.560 15.741 46.876 1.00 21.85 141 ALA B O 1
ATOM 3997 N N . ILE B 1 142 ? 12.418 17.151 48.632 1.00 21.56 142 ILE B N 1
ATOM 3998 C CA . ILE B 1 142 ? 10.997 16.854 48.819 1.00 20.10 142 ILE B CA 1
ATOM 3999 C C . ILE B 1 142 ? 10.187 17.319 47.604 1.00 23.85 142 ILE B C 1
ATOM 4000 O O . ILE B 1 142 ? 9.301 16.596 47.117 1.00 24.33 142 ILE B O 1
ATOM 4005 N N . THR B 1 143 ? 10.464 18.528 47.099 1.00 20.94 143 THR B N 1
ATOM 4006 C CA . THR B 1 143 ? 9.852 18.938 45.828 1.00 27.14 143 THR B CA 1
ATOM 4007 C C . THR B 1 143 ? 10.001 17.856 44.749 1.00 25.04 143 THR B C 1
ATOM 4008 O O . THR B 1 143 ? 9.011 17.446 44.123 1.00 26.66 143 THR B O 1
ATOM 4012 N N . LYS B 1 144 ? 11.226 17.364 44.528 1.00 22.54 144 LYS B N 1
ATOM 4013 C CA . LYS B 1 144 ? 11.452 16.395 43.447 1.00 27.17 144 LYS B CA 1
ATOM 4014 C C . LYS B 1 144 ? 10.727 15.068 43.669 1.00 28.79 144 LYS B C 1
ATOM 4015 O O . LYS B 1 144 ? 10.469 14.339 42.697 1.00 24.46 144 LYS B O 1
ATOM 4021 N N . MET B 1 145 ? 10.325 14.762 44.898 1.00 22.84 145 MET B N 1
ATOM 4022 C CA . MET B 1 145 ? 9.587 13.535 45.182 1.00 24.28 145 MET B CA 1
ATOM 4023 C C . MET B 1 145 ? 8.083 13.754 45.349 1.00 27.24 145 MET B C 1
ATOM 4024 O O . MET B 1 145 ? 7.378 12.817 45.752 1.00 27.10 145 MET B O 1
ATOM 4029 N N . SER B 1 146 ? 7.574 14.952 45.068 1.00 22.75 146 SER B N 1
ATOM 4030 C CA . SER B 1 146 ? 6.173 15.279 45.314 1.00 20.39 146 SER B CA 1
ATOM 4031 C C . SER B 1 146 ? 5.431 15.444 43.986 1.00 28.38 146 SER B C 1
ATOM 4032 O O . SER B 1 146 ? 6.026 15.811 42.970 1.00 31.88 146 SER B O 1
ATOM 4035 N N . ASN B 1 147 ? 4.126 15.147 44.000 1.00 28.16 147 ASN B N 1
ATOM 4036 C CA . ASN B 1 147 ? 3.332 15.132 42.771 1.00 30.05 147 ASN B CA 1
ATOM 4037 C C . ASN B 1 147 ? 2.686 16.473 42.467 1.00 29.10 147 ASN B C 1
ATOM 4038 O O . ASN B 1 147 ? 2.456 16.786 41.293 1.00 35.26 147 ASN B O 1
ATOM 4043 N N . ILE B 1 148 ? 2.393 17.270 43.493 1.00 28.01 148 ILE B N 1
ATOM 4044 C CA . ILE B 1 148 ? 1.673 18.532 43.331 1.00 29.35 148 ILE B CA 1
ATOM 4045 C C . ILE B 1 148 ? 2.172 19.480 44.408 1.00 35.04 148 ILE B C 1
ATOM 4046 O O . ILE B 1 148 ? 2.609 19.046 45.479 1.00 28.49 148 ILE B O 1
ATOM 4051 N N . HIS B 1 149 ? 2.148 20.783 44.105 1.00 27.09 149 HIS B N 1
ATOM 4052 C CA . HIS B 1 149 ? 2.934 21.745 44.866 1.00 28.53 149 HIS B CA 1
ATOM 4053 C C . HIS B 1 149 ? 2.104 22.978 45.168 1.00 33.94 149 HIS B C 1
ATOM 4054 O O . HIS B 1 149 ? 1.531 23.592 44.260 1.00 35.07 149 HIS B O 1
ATOM 4061 N N . PHE B 1 150 ? 2.035 23.324 46.446 1.00 28.86 150 PHE B N 1
ATOM 4062 C CA . PHE B 1 150 ? 1.330 24.512 46.910 1.00 28.27 150 PHE B CA 1
ATOM 4063 C C . PHE B 1 150 ? 2.349 25.497 47.468 1.00 32.23 150 PHE B C 1
ATOM 4064 O O . PHE B 1 150 ? 2.785 25.376 48.621 1.00 30.27 150 PHE B O 1
ATOM 4072 N N . ALA B 1 151 ? 2.730 26.461 46.634 1.00 32.48 151 ALA B N 1
ATOM 4073 C CA . ALA B 1 151 ? 3.707 27.488 46.959 1.00 32.19 151 ALA B CA 1
ATOM 4074 C C . ALA B 1 151 ? 3.033 28.704 47.570 1.00 29.33 151 ALA B C 1
ATOM 4075 O O . ALA B 1 151 ? 1.841 28.948 47.386 1.00 31.86 151 ALA B O 1
ATOM 4077 N N . ALA B 1 152 ? 3.835 29.478 48.288 1.00 35.92 152 ALA B N 1
ATOM 4078 C CA . ALA B 1 152 ? 3.364 30.603 49.076 1.00 33.63 152 ALA B CA 1
ATOM 4079 C C . ALA B 1 152 ? 3.612 31.956 48.415 1.00 34.37 152 ALA B C 1
ATOM 4080 O O . ALA B 1 152 ? 3.092 32.965 48.902 1.00 37.60 152 ALA B O 1
ATOM 4082 N N . ALA B 1 153 ? 4.381 32.002 47.330 1.00 34.63 153 ALA B N 1
ATOM 4083 C CA . ALA B 1 153 ? 4.605 33.239 46.587 1.00 38.35 153 ALA B CA 1
ATOM 4084 C C . ALA B 1 153 ? 4.975 32.881 45.156 1.00 37.98 153 ALA B C 1
ATOM 4085 O O . ALA B 1 153 ? 5.423 31.764 44.878 1.00 32.42 153 ALA B O 1
ATOM 4087 N N . GLU B 1 154 ? 4.791 33.857 44.250 1.00 35.83 154 GLU B N 1
ATOM 4088 C CA . GLU B 1 154 ? 5.083 33.643 42.833 1.00 34.35 154 GLU B CA 1
ATOM 4089 C C . GLU B 1 154 ? 6.550 33.324 42.602 1.00 32.65 154 GLU B C 1
ATOM 4090 O O . GLU B 1 154 ? 6.882 32.492 41.748 1.00 33.63 154 GLU B O 1
ATOM 4096 N N . GLU B 1 155 ? 7.444 34.007 43.328 1.00 33.92 155 GLU B N 1
ATOM 4097 C CA . GLU B 1 155 ? 8.864 33.676 43.286 1.00 31.31 155 GLU B CA 1
ATOM 4098 C C . GLU B 1 155 ? 9.085 32.193 43.592 1.00 30.50 155 GLU B C 1
ATOM 4099 O O . GLU B 1 155 ? 9.826 31.494 42.892 1.00 30.69 155 GLU B O 1
ATOM 4105 N N . TYR B 1 156 ? 8.417 31.692 44.622 1.00 29.70 156 TYR B N 1
ATOM 4106 C CA . TYR B 1 156 ? 8.599 30.294 45.008 1.00 32.82 156 TYR B CA 1
ATOM 4107 C C . TYR B 1 156 ? 7.995 29.343 43.973 1.00 34.39 156 TYR B C 1
ATOM 4108 O O . TYR B 1 156 ? 8.621 28.341 43.605 1.00 29.43 156 TYR B O 1
ATOM 4117 N N . LYS B 1 157 ? 6.793 29.652 43.467 1.00 27.37 157 LYS B N 1
ATOM 4118 C CA . LYS B 1 157 ? 6.250 28.878 42.352 1.00 32.98 157 LYS B CA 1
ATOM 4119 C C . LYS B 1 157 ? 7.236 28.789 41.192 1.00 32.42 157 LYS B C 1
ATOM 4120 O O . LYS B 1 157 ? 7.419 27.719 40.596 1.00 33.97 157 LYS B O 1
ATOM 4126 N N . LYS B 1 158 ? 7.881 29.908 40.854 1.00 33.47 158 LYS B N 1
ATOM 4127 C CA . LYS B 1 158 ? 8.811 29.919 39.730 1.00 30.77 158 LYS B CA 1
ATOM 4128 C C . LYS B 1 158 ? 10.005 29.018 39.989 1.00 29.45 158 LYS B C 1
ATOM 4129 O O . LYS B 1 158 ? 10.513 28.354 39.073 1.00 29.98 158 LYS B O 1
ATOM 4135 N N . ARG B 1 159 ? 10.488 28.999 41.224 1.00 31.29 159 ARG B N 1
ATOM 4136 C CA . ARG B 1 159 ? 11.614 28.130 41.531 1.00 30.44 159 ARG B CA 1
ATOM 4137 C C . ARG B 1 159 ? 11.217 26.659 41.441 1.00 25.28 159 ARG B C 1
ATOM 4138 O O . ARG B 1 159 ? 12.009 25.833 40.984 1.00 28.86 159 ARG B O 1
ATOM 4146 N N . ILE B 1 160 ? 10.006 26.310 41.893 1.00 29.66 160 ILE B N 1
ATOM 4147 C CA . ILE B 1 160 ? 9.535 24.921 41.793 1.00 25.85 160 ILE B CA 1
ATOM 4148 C C . ILE B 1 160 ? 9.496 24.481 40.327 1.00 31.64 160 ILE B C 1
ATOM 4149 O O . ILE B 1 160 ? 9.870 23.346 39.980 1.00 30.05 160 ILE B O 1
ATOM 4154 N N . ILE B 1 161 ? 9.091 25.390 39.441 1.00 31.00 161 ILE B N 1
ATOM 4155 C CA . ILE B 1 161 ? 9.050 25.072 38.016 1.00 31.03 161 ILE B CA 1
ATOM 4156 C C . ILE B 1 161 ? 10.461 24.910 37.467 1.00 29.81 161 ILE B C 1
ATOM 4157 O O . ILE B 1 161 ? 10.739 23.967 36.717 1.00 32.82 161 ILE B O 1
ATOM 4162 N N . GLN B 1 162 ? 11.392 25.792 37.875 1.00 28.94 162 GLN B N 1
ATOM 4163 C CA . GLN B 1 162 ? 12.780 25.622 37.464 1.00 32.63 162 GLN B CA 1
ATOM 4164 C C . GLN B 1 162 ? 13.312 24.263 37.894 1.00 28.05 162 GLN B C 1
ATOM 4165 O O . GLN B 1 162 ? 14.054 23.618 37.148 1.00 30.61 162 GLN B O 1
ATOM 4171 N N . LEU B 1 163 ? 12.942 23.813 39.098 1.00 28.58 163 LEU B N 1
ATOM 4172 C CA . LEU B 1 163 ? 13.303 22.475 39.566 1.00 26.93 163 LEU B CA 1
ATOM 4173 C C . LEU B 1 163 ? 12.757 21.354 38.665 1.00 32.01 163 LEU B C 1
ATOM 4174 O O . LEU B 1 163 ? 13.103 20.184 38.878 1.00 29.74 163 LEU B O 1
ATOM 4179 N N . GLY B 1 164 ? 11.940 21.670 37.657 1.00 32.34 164 GLY B N 1
ATOM 4180 C CA . GLY B 1 164 ? 11.465 20.675 36.710 1.00 29.14 164 GLY B CA 1
ATOM 4181 C C . GLY B 1 164 ? 10.095 20.102 37.012 1.00 28.53 164 GLY B C 1
ATOM 4182 O O . GLY B 1 164 ? 9.759 19.037 36.486 1.00 32.38 164 GLY B O 1
ATOM 4183 N N . GLU B 1 165 ? 9.322 20.740 37.880 1.00 30.17 165 GLU B N 1
ATOM 4184 C CA . GLU B 1 165 ? 7.935 20.360 38.093 1.00 30.69 165 GLU B CA 1
ATOM 4185 C C . GLU B 1 165 ? 7.065 20.985 37.001 1.00 32.48 165 GLU B C 1
ATOM 4186 O O . GLU B 1 165 ? 7.312 22.112 36.558 1.00 32.61 165 GLU B O 1
ATOM 4192 N N . GLN B 1 166 ? 6.064 20.240 36.550 1.00 33.12 166 GLN B N 1
ATOM 4193 C CA . GLN B 1 166 ? 5.187 20.746 35.503 1.00 40.95 166 GLN B CA 1
ATOM 4194 C C . GLN B 1 166 ? 4.443 21.988 35.986 1.00 33.16 166 GLN B C 1
ATOM 4195 O O . GLN B 1 166 ? 3.918 22.002 37.106 1.00 35.61 166 GLN B O 1
ATOM 4201 N N . PRO B 1 167 ? 4.364 23.041 35.165 1.00 33.66 167 PRO B N 1
ATOM 4202 C CA . PRO B 1 167 ? 3.609 24.233 35.582 1.00 36.63 167 PRO B CA 1
ATOM 4203 C C . PRO B 1 167 ? 2.197 23.928 36.059 1.00 38.00 167 PRO B C 1
ATOM 4204 O O . PRO B 1 167 ? 1.744 24.540 37.034 1.00 35.51 167 PRO B O 1
ATOM 4208 N N . GLU B 1 168 ? 1.502 22.972 35.432 1.00 35.06 168 GLU B N 1
ATOM 4209 C CA . GLU B 1 168 ? 0.133 22.666 35.847 1.00 41.03 168 GLU B CA 1
ATOM 4210 C C . GLU B 1 168 ? 0.067 21.944 37.188 1.00 37.48 168 GLU B C 1
ATOM 4211 O O . GLU B 1 168 ? -1.032 21.746 37.717 1.00 34.41 168 GLU B O 1
ATOM 4217 N N . ARG B 1 169 ? 1.202 21.551 37.759 1.00 32.32 169 ARG B N 1
ATOM 4218 C CA . ARG B 1 169 ? 1.216 20.947 39.082 1.00 31.02 169 ARG B CA 1
ATOM 4219 C C . ARG B 1 169 ? 1.691 21.910 40.173 1.00 36.53 169 ARG B C 1
ATOM 4220 O O . ARG B 1 169 ? 1.831 21.490 41.325 1.00 34.26 169 ARG B O 1
ATOM 4228 N N . VAL B 1 170 ? 1.921 23.185 39.858 1.00 33.62 170 VAL B N 1
ATOM 4229 C CA . VAL B 1 170 ? 2.444 24.148 40.827 1.00 33.99 170 VAL B CA 1
ATOM 4230 C C . VAL B 1 170 ? 1.445 25.288 40.986 1.00 33.25 170 VAL B C 1
ATOM 4231 O O . VAL B 1 170 ? 1.026 25.894 39.994 1.00 33.86 170 VAL B O 1
ATOM 4235 N N . PHE B 1 171 ? 1.086 25.589 42.234 1.00 31.11 171 PHE B N 1
ATOM 4236 C CA . PHE B 1 171 ? -0.003 26.501 42.562 1.00 32.77 171 PHE B CA 1
ATOM 4237 C C . PHE B 1 171 ? 0.464 27.509 43.597 1.00 36.29 171 PHE B C 1
ATOM 4238 O O . PHE B 1 171 ? 0.877 27.128 44.698 1.00 31.14 171 PHE B O 1
ATOM 4246 N N . ASN B 1 172 ? 0.373 28.791 43.256 1.00 31.80 172 ASN B N 1
ATOM 4247 C CA . ASN B 1 172 ? 0.690 29.859 44.198 1.00 36.64 172 ASN B CA 1
ATOM 4248 C C . ASN B 1 172 ? -0.594 30.178 44.948 1.00 38.62 172 ASN B C 1
ATOM 4249 O O . ASN B 1 172 ? -1.429 30.942 44.469 1.00 35.55 172 ASN B O 1
ATOM 4254 N N . VAL B 1 173 ? -0.760 29.581 46.124 1.00 36.41 173 VAL B N 1
ATOM 4255 C CA . VAL B 1 173 ? -1.967 29.742 46.925 1.00 36.96 173 VAL B CA 1
ATOM 4256 C C . VAL B 1 173 ? -1.743 30.611 48.148 1.00 39.27 173 VAL B C 1
ATOM 4257 O O . VAL B 1 173 ? -2.698 30.844 48.907 1.00 40.76 173 VAL B O 1
ATOM 4261 N N . GLY B 1 174 ? -0.506 31.067 48.396 1.00 37.61 174 GLY B N 1
ATOM 4262 C CA . GLY B 1 174 ? -0.212 31.825 49.598 1.00 32.63 174 GLY B CA 1
ATOM 4263 C C . GLY B 1 174 ? 0.202 30.932 50.754 1.00 32.55 174 GLY B C 1
ATOM 4264 O O . GLY B 1 174 ? 0.305 29.706 50.640 1.00 32.65 174 GLY B O 1
ATOM 4265 N N . ALA B 1 175 ? 0.456 31.575 51.899 1.00 34.03 175 ALA B N 1
ATOM 4266 C CA . ALA B 1 175 ?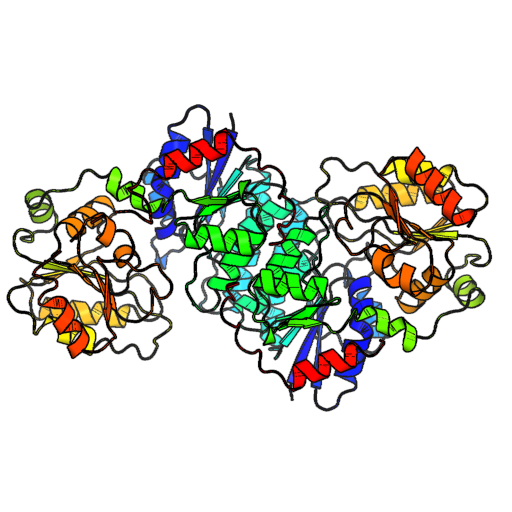 0.956 30.899 53.093 1.00 35.39 175 ALA B CA 1
ATOM 4267 C C . ALA B 1 175 ? -0.212 30.450 53.966 1.00 36.25 175 ALA B C 1
ATOM 4268 O O . ALA B 1 175 ? -0.922 31.284 54.531 1.00 33.06 175 ALA B O 1
ATOM 4270 N N . LEU B 1 176 ? -0.366 29.135 54.122 1.00 34.50 176 LEU B N 1
ATOM 4271 C CA . LEU B 1 176 ? -1.536 28.592 54.810 1.00 36.43 176 LEU B CA 1
ATOM 4272 C C . LEU B 1 176 ? -1.624 29.076 56.251 1.00 33.92 176 LEU B C 1
ATOM 4273 O O . LEU B 1 176 ? -2.721 29.356 56.755 1.00 34.80 176 LEU B O 1
ATOM 4278 N N . GLY B 1 177 ? -0.479 29.169 56.937 1.00 29.47 177 GLY B N 1
ATOM 4279 C CA . GLY B 1 177 ? -0.493 29.618 58.319 1.00 36.08 177 GLY B CA 1
ATOM 4280 C C . GLY B 1 177 ? -1.079 31.006 58.490 1.00 41.28 177 GLY B C 1
ATOM 4281 O O . GLY B 1 177 ? -1.617 31.327 59.550 1.00 39.94 177 GLY B O 1
ATOM 4282 N N . LEU B 1 178 ? -0.997 31.845 57.454 1.00 38.58 178 LEU B N 1
ATOM 4283 C CA . LEU B 1 178 ? -1.550 33.192 57.556 1.00 33.30 178 LEU B CA 1
ATOM 4284 C C . LEU B 1 178 ? -3.079 33.212 57.529 1.00 33.85 178 LEU B C 1
ATOM 4285 O O . LEU B 1 178 ? -3.666 34.263 57.785 1.00 36.84 178 LEU B O 1
ATOM 4290 N N . ASP B 1 179 ? -3.742 32.076 57.289 1.00 33.00 179 ASP B N 1
ATOM 4291 C CA . ASP B 1 179 ? -5.195 32.052 57.474 1.00 32.82 179 ASP B CA 1
ATOM 4292 C C . ASP B 1 179 ? -5.574 32.252 58.933 1.00 32.63 179 ASP B C 1
ATOM 4293 O O . ASP B 1 179 ? -6.696 32.683 59.226 1.00 33.26 179 ASP B O 1
ATOM 4298 N N . HIS B 1 180 ? -4.665 31.947 59.861 1.00 29.16 180 HIS B N 1
ATOM 4299 C CA . HIS B 1 180 ? -4.944 32.245 61.260 1.00 35.40 180 HIS B CA 1
ATOM 4300 C C . HIS B 1 180 ? -5.243 33.722 61.487 1.00 37.81 180 HIS B C 1
ATOM 4301 O O . HIS B 1 180 ? -5.998 34.061 62.409 1.00 37.99 180 HIS B O 1
ATOM 4308 N N . ILE B 1 181 ? -4.672 34.612 60.662 1.00 39.04 181 ILE B N 1
ATOM 4309 C CA . ILE B 1 181 ? -4.882 36.047 60.855 1.00 40.62 181 ILE B CA 1
ATOM 4310 C C . ILE B 1 181 ? -6.364 36.381 60.822 1.00 38.76 181 ILE B C 1
ATOM 4311 O O . ILE B 1 181 ? -6.852 37.170 61.640 1.00 41.13 181 ILE B O 1
ATOM 4316 N N . GLN B 1 182 ? -7.105 35.780 59.886 1.00 38.16 182 GLN B N 1
ATOM 4317 C CA . GLN B 1 182 ? -8.539 36.028 59.725 1.00 35.44 182 GLN B CA 1
ATOM 4318 C C . GLN B 1 182 ? -9.404 35.124 60.596 1.00 41.24 182 GLN B C 1
ATOM 4319 O O . GLN B 1 182 ? -10.421 35.574 61.135 1.00 40.53 182 GLN B O 1
ATOM 4325 N N . ARG B 1 183 ? -9.021 33.853 60.752 1.00 39.18 183 ARG B N 1
ATOM 4326 C CA . ARG B 1 183 ? -9.936 32.863 61.300 1.00 41.17 183 ARG B CA 1
ATOM 4327 C C . ARG B 1 183 ? -9.733 32.558 62.781 1.00 38.94 183 ARG B C 1
ATOM 4328 O O . ARG B 1 183 ? -10.649 32.024 63.409 1.00 41.31 183 ARG B O 1
ATOM 4336 N N . THR B 1 184 ? -8.583 32.877 63.363 1.00 34.17 184 THR B N 1
ATOM 4337 C CA . THR B 1 184 ? -8.292 32.515 64.745 1.00 37.31 184 THR B CA 1
ATOM 4338 C C . THR B 1 184 ? -8.444 33.736 65.642 1.00 44.01 184 THR B C 1
ATOM 4339 O O . THR B 1 184 ? -7.980 34.825 65.300 1.00 42.42 184 THR B O 1
ATOM 4343 N N . THR B 1 185 ? -9.081 33.538 66.796 1.00 36.07 185 THR B N 1
ATOM 4344 C CA . THR B 1 185 ? -9.248 34.592 67.788 1.00 46.01 185 THR B CA 1
ATOM 4345 C C . THR B 1 185 ? -8.003 34.716 68.655 1.00 45.03 185 THR B C 1
ATOM 4346 O O . THR B 1 185 ? -7.473 33.711 69.133 1.00 47.28 185 THR B O 1
ATOM 4350 N N . PHE B 1 186 ? -7.547 35.949 68.873 1.00 42.75 186 PHE B N 1
ATOM 4351 C CA . PHE B 1 186 ? -6.329 36.204 69.637 1.00 45.47 186 PHE B CA 1
ATOM 4352 C C . PHE B 1 186 ? -6.651 36.403 71.116 1.00 49.69 186 PHE B C 1
ATOM 4353 O O . PHE B 1 186 ? -7.682 36.977 71.464 1.00 47.62 186 PHE B O 1
ATOM 4361 N N . LYS B 1 187 ? -5.764 35.916 71.983 1.00 48.38 187 LYS B N 1
ATOM 4362 C CA . LYS B 1 187 ? -5.922 36.093 73.420 1.00 47.27 187 LYS B CA 1
ATOM 4363 C C . LYS B 1 187 ? -5.449 37.480 73.845 1.00 45.44 187 LYS B C 1
ATOM 4364 O O . LYS B 1 187 ? -4.504 38.043 73.284 1.00 39.81 187 LYS B O 1
ATOM 4370 N N . SER B 1 188 ? -6.104 38.021 74.859 1.00 44.42 188 SER B N 1
ATOM 4371 C CA . SER B 1 188 ? -5.720 39.323 75.361 1.00 43.58 188 SER B CA 1
ATOM 4372 C C . SER B 1 188 ? -4.505 39.199 76.278 1.00 45.84 188 SER B C 1
ATOM 4373 O O . SER B 1 188 ? -4.135 38.110 76.730 1.00 42.78 188 SER B O 1
ATOM 4376 N N . ILE B 1 189 ? -3.905 40.355 76.576 1.00 44.56 189 ILE B N 1
ATOM 4377 C CA . ILE B 1 189 ? -2.772 40.418 77.498 1.00 48.10 189 ILE B CA 1
ATOM 4378 C C . ILE B 1 189 ? -3.158 39.880 78.876 1.00 52.40 189 ILE B C 1
ATOM 4379 O O . ILE B 1 189 ? -2.389 39.140 79.508 1.00 52.94 189 ILE B O 1
ATOM 4384 N N . SER B 1 190 ? -4.361 40.212 79.354 1.00 48.99 190 SER B N 1
ATOM 4385 C CA . SER B 1 190 ? -4.801 39.700 80.648 1.00 52.71 190 SER B CA 1
ATOM 4386 C C . SER B 1 190 ? -4.924 38.182 80.627 1.00 45.91 190 SER B C 1
ATOM 4387 O O . SER B 1 190 ? -4.470 37.498 81.554 1.00 40.69 190 SER B O 1
ATOM 4390 N N . GLU B 1 191 ? -5.519 37.639 79.566 1.00 50.61 191 GLU B N 1
ATOM 4391 C CA . GLU B 1 191 ? -5.630 36.191 79.437 1.00 49.78 191 GLU B CA 1
ATOM 4392 C C . GLU B 1 191 ? -4.261 35.530 79.363 1.00 48.18 191 GLU B C 1
ATOM 4393 O O . GLU B 1 191 ? -4.040 34.472 79.969 1.00 45.50 191 GLU B O 1
ATOM 4399 N N . LEU B 1 192 ? -3.328 36.121 78.616 1.00 45.16 192 LEU B N 1
ATOM 4400 C CA . LEU B 1 192 ? -1.994 35.538 78.566 1.00 41.33 192 LEU B CA 1
ATOM 4401 C C . LEU B 1 192 ? -1.353 35.551 79.946 1.00 43.73 192 LEU B C 1
ATOM 4402 O O . LEU B 1 192 ? -0.730 34.565 80.358 1.00 44.39 192 LEU B O 1
ATOM 4407 N N . SER B 1 193 ? -1.535 36.653 80.690 1.00 45.10 193 SER B N 1
ATOM 4408 C CA . SER B 1 193 ? -0.896 36.792 81.995 1.00 45.74 193 SER B CA 1
ATOM 4409 C C . SER B 1 193 ? -1.422 35.763 82.987 1.00 51.43 193 SER B C 1
ATOM 4410 O O . SER B 1 193 ? -0.649 35.188 83.763 1.00 51.74 193 SER B O 1
ATOM 4413 N N . GLU B 1 194 ? -2.734 35.526 82.985 1.00 55.51 194 GLU B N 1
ATOM 4414 C CA . GLU B 1 194 ? -3.289 34.503 83.862 1.00 54.43 194 GLU B CA 1
ATOM 4415 C C . GLU B 1 194 ? -2.778 33.129 83.460 1.00 53.32 194 GLU B C 1
ATOM 4416 O O . GLU B 1 194 ? -2.405 32.316 84.315 1.00 51.92 194 GLU B O 1
ATOM 4422 N N . LEU B 1 195 ? -2.707 32.878 82.153 1.00 49.04 195 LEU B N 1
ATOM 4423 C CA . LEU B 1 195 ? -2.371 31.557 81.648 1.00 50.83 195 LEU B CA 1
ATOM 4424 C C . LEU B 1 195 ? -0.934 31.165 81.983 1.00 52.14 195 LEU B C 1
ATOM 4425 O O . LEU B 1 195 ? -0.676 30.018 82.368 1.00 48.25 195 LEU B O 1
ATOM 4430 N N . TYR B 1 196 ? 0.015 32.085 81.828 1.00 46.94 196 TYR B N 1
ATOM 4431 C CA . TYR B 1 196 ? 1.424 31.758 81.990 1.00 52.59 196 TYR B CA 1
ATOM 4432 C C . TYR B 1 196 ? 1.999 32.268 83.300 1.00 57.02 196 TYR B C 1
ATOM 4433 O O . TYR B 1 196 ? 3.206 32.122 83.531 1.00 56.90 196 TYR B O 1
ATOM 4442 N N . ASP B 1 197 ? 1.160 32.841 84.162 1.00 54.96 197 ASP B N 1
ATOM 4443 C CA . ASP B 1 197 ? 1.572 33.373 85.457 1.00 56.39 197 ASP B CA 1
ATOM 4444 C C . ASP B 1 197 ? 2.768 34.312 85.293 1.00 57.37 197 ASP B C 1
ATOM 4445 O O . ASP B 1 197 ? 3.834 34.127 85.885 1.00 52.57 197 ASP B O 1
ATOM 4450 N N . PHE B 1 198 ? 2.563 35.330 84.460 1.00 56.74 198 PHE B N 1
ATOM 4451 C CA . PHE B 1 198 ? 3.633 36.199 83.995 1.00 48.77 198 PHE B CA 1
ATOM 4452 C C . PHE B 1 198 ? 2.984 37.457 83.445 1.00 45.12 198 PHE B C 1
ATOM 4453 O O . PHE B 1 198 ? 1.947 37.380 82.790 1.00 50.58 198 PHE B O 1
ATOM 4461 N N . ASP B 1 199 ? 3.589 38.607 83.699 1.00 43.82 199 ASP B N 1
ATOM 4462 C CA . ASP B 1 199 ? 2.929 39.881 83.407 1.00 53.18 199 ASP B CA 1
ATOM 4463 C C . ASP B 1 199 ? 3.236 40.302 81.974 1.00 49.53 199 ASP B C 1
ATOM 4464 O O . ASP B 1 199 ? 4.277 40.906 81.700 1.00 47.76 199 ASP B O 1
ATOM 4469 N N . PHE B 1 200 ? 2.295 40.042 81.066 1.00 44.11 200 PHE B N 1
ATOM 4470 C CA . PHE B 1 200 ? 2.497 40.393 79.665 1.00 42.23 200 PHE B CA 1
ATOM 4471 C C . PHE B 1 200 ? 2.260 41.870 79.375 1.00 48.32 200 PHE B C 1
ATOM 4472 O O . PHE B 1 200 ? 2.450 42.294 78.228 1.00 44.58 200 PHE B O 1
ATOM 4480 N N . SER B 1 201 ? 1.863 42.661 80.381 1.00 43.12 201 SER B N 1
ATOM 4481 C CA . SER B 1 201 ? 1.729 44.104 80.225 1.00 53.72 201 SER B CA 1
ATOM 4482 C C . SER B 1 201 ? 3.074 44.816 80.205 1.00 50.01 201 SER B C 1
ATOM 4483 O O . SER B 1 201 ? 3.142 45.980 79.788 1.00 53.61 201 SER B O 1
ATOM 4486 N N . LYS B 1 202 ? 4.116 44.172 80.669 1.00 47.57 202 LYS B N 1
ATOM 4487 C CA . LYS B 1 202 ? 5.450 44.753 80.585 1.00 51.75 202 LYS B CA 1
ATOM 4488 C C . LYS B 1 202 ? 6.075 44.412 79.235 1.00 47.84 202 LYS B C 1
ATOM 4489 O O . LYS B 1 202 ? 5.857 43.309 78.715 1.00 43.48 202 LYS B O 1
ATOM 4495 N N . PRO B 1 203 ? 6.826 45.343 78.639 1.00 50.83 203 PRO B N 1
ATOM 4496 C CA . PRO B 1 203 ? 7.407 45.081 77.310 1.00 48.15 203 PRO B CA 1
ATOM 4497 C C . PRO B 1 203 ? 8.274 43.827 77.304 1.00 48.74 203 PRO B C 1
ATOM 4498 O O . PRO B 1 203 ? 8.987 43.539 78.271 1.00 43.55 203 PRO B O 1
ATOM 4502 N N . TYR B 1 204 ? 8.213 43.081 76.196 1.00 42.09 204 TYR B N 1
ATOM 4503 C CA . TYR B 1 204 ? 8.940 41.821 76.111 1.00 40.03 204 TYR B CA 1
ATOM 4504 C C . TYR B 1 204 ? 9.309 41.498 74.669 1.00 38.74 204 TYR B C 1
ATOM 4505 O O . TYR B 1 204 ? 8.596 41.864 73.728 1.00 37.49 204 TYR B O 1
ATOM 4514 N N . PHE B 1 205 ? 10.434 40.797 74.514 1.00 36.51 205 PHE B N 1
ATOM 4515 C CA . PHE B 1 205 ? 10.787 40.129 73.267 1.00 38.77 205 PHE B CA 1
ATOM 4516 C C . PHE B 1 205 ? 10.319 38.677 73.289 1.00 36.54 205 PHE B C 1
ATOM 4517 O O . PHE B 1 205 ? 10.333 38.015 74.332 1.00 36.11 205 PHE B O 1
ATOM 4525 N N . LEU B 1 206 ? 9.919 38.178 72.124 1.00 32.07 206 LEU B N 1
ATOM 4526 C CA . LEU B 1 206 ? 9.646 36.758 71.940 1.00 32.28 206 LEU B CA 1
ATOM 4527 C C . LEU B 1 206 ? 10.808 36.183 71.148 1.00 35.13 206 LEU B C 1
ATOM 4528 O O . LEU B 1 206 ? 11.114 36.666 70.055 1.00 33.76 206 LEU B O 1
ATOM 4533 N N . ILE B 1 207 ? 11.451 35.162 71.692 1.00 29.75 207 ILE B N 1
ATOM 4534 C CA . ILE B 1 207 ? 12.722 34.683 71.167 1.00 27.45 207 ILE B CA 1
ATOM 4535 C C . ILE B 1 207 ? 12.580 33.213 70.837 1.00 32.41 207 ILE B C 1
ATOM 4536 O O . ILE B 1 207 ? 12.159 32.423 71.686 1.00 32.43 207 ILE B O 1
ATOM 4541 N N . THR B 1 208 ? 12.922 32.859 69.600 1.00 23.95 208 THR B N 1
ATOM 4542 C CA . THR B 1 208 ? 13.048 31.467 69.177 1.00 29.36 208 THR B CA 1
ATOM 4543 C C . THR B 1 208 ? 14.328 31.377 68.367 1.00 30.65 208 THR B C 1
ATOM 4544 O O . THR B 1 208 ? 14.424 31.974 67.288 1.00 32.41 208 THR B O 1
ATOM 4548 N N . TYR B 1 209 ? 15.301 30.639 68.874 1.00 25.10 209 TYR B N 1
ATOM 4549 C CA . TYR B 1 209 ? 16.537 30.389 68.144 1.00 24.29 209 TYR B CA 1
ATOM 4550 C C . TYR B 1 209 ? 16.718 28.878 68.055 1.00 28.64 209 TYR B C 1
ATOM 4551 O O . TYR B 1 209 ? 16.849 28.210 69.085 1.00 27.99 209 TYR B O 1
ATOM 4560 N N . HIS B 1 210 ? 16.733 28.343 66.811 1.00 24.71 210 HIS B N 1
ATOM 4561 C CA . HIS B 1 210 ? 16.988 26.960 66.413 1.00 24.30 210 HIS B CA 1
ATOM 4562 C C . HIS B 1 210 ? 18.432 26.785 65.968 1.00 28.72 210 HIS B C 1
ATOM 4563 O O . HIS B 1 210 ? 19.044 27.735 65.475 1.00 24.73 210 HIS B O 1
ATOM 4570 N N . PRO B 1 211 ? 19.002 25.583 66.112 1.00 26.55 211 PRO B N 1
ATOM 4571 C CA . PRO B 1 211 ? 20.346 25.345 65.569 1.00 27.30 211 PRO B CA 1
ATOM 4572 C C . PRO B 1 211 ? 20.383 25.696 64.090 1.00 27.74 211 PRO B C 1
ATOM 4573 O O . PRO B 1 211 ? 19.500 25.302 63.326 1.00 24.06 211 PRO B O 1
ATOM 4577 N N . GLU B 1 212 ? 21.415 26.446 63.701 1.00 24.83 212 GLU B N 1
ATOM 4578 C CA . GLU B 1 212 ? 21.731 26.704 62.290 1.00 26.84 212 GLU B CA 1
ATOM 4579 C C . GLU B 1 212 ? 22.611 25.561 61.810 1.00 27.43 212 GLU B C 1
ATOM 4580 O O . GLU B 1 212 ? 23.822 25.552 62.061 1.00 24.86 212 GLU B O 1
ATOM 4586 N N . THR B 1 213 ? 22.017 24.600 61.098 1.00 23.60 213 THR B N 1
ATOM 4587 C CA . THR B 1 213 ? 22.685 23.306 61.015 1.00 26.16 213 THR B CA 1
ATOM 4588 C C . THR B 1 213 ? 23.831 23.261 60.009 1.00 32.43 213 THR B C 1
ATOM 4589 O O . THR B 1 213 ? 24.607 22.300 60.034 1.00 30.64 213 THR B O 1
ATOM 4593 N N . ASN B 1 214 ? 23.987 24.253 59.138 1.00 24.60 214 ASN B N 1
ATOM 4594 C CA . ASN B 1 214 ? 25.165 24.253 58.266 1.00 29.25 214 ASN B CA 1
ATOM 4595 C C . ASN B 1 214 ? 26.341 24.982 58.904 1.00 35.59 214 ASN B C 1
ATOM 4596 O O . ASN B 1 214 ? 27.432 25.026 58.322 1.00 36.12 214 ASN B O 1
ATOM 4601 N N . LEU B 1 215 ? 26.141 25.521 60.103 1.00 33.06 215 LEU B N 1
ATOM 4602 C CA . LEU B 1 215 ? 27.173 26.249 60.829 1.00 36.57 215 LEU B CA 1
ATOM 4603 C C . LEU B 1 215 ? 28.053 25.250 61.579 1.00 47.21 215 LEU B C 1
ATOM 4604 O O . LEU B 1 215 ? 27.541 24.343 62.242 1.00 47.02 215 LEU B O 1
ATOM 4609 N N . LEU B 1 216 ? 29.380 25.379 61.438 1.00 47.26 216 LEU B N 1
ATOM 4610 C CA . LEU B 1 216 ? 30.271 24.317 61.916 1.00 53.36 216 LEU B CA 1
ATOM 4611 C C . LEU B 1 216 ? 30.354 24.278 63.440 1.00 53.01 216 LEU B C 1
ATOM 4612 O O . LEU B 1 216 ? 30.245 23.205 64.051 1.00 52.83 216 LEU B O 1
ATOM 4617 N N . GLU B 1 217 ? 30.577 25.423 64.073 1.00 42.78 217 GLU B N 1
ATOM 4618 C CA . GLU B 1 217 ? 30.768 25.466 65.529 1.00 50.62 217 GLU B CA 1
ATOM 4619 C C . GLU B 1 217 ? 29.896 26.585 66.052 1.00 48.95 217 GLU B C 1
ATOM 4620 O O . GLU B 1 217 ? 30.346 27.713 66.258 1.00 67.63 217 GLU B O 1
ATOM 4626 N N . GLU B 1 218 ? 28.638 26.264 66.271 1.00 33.86 218 GLU B N 1
ATOM 4627 C CA . GLU B 1 218 ? 27.680 27.264 66.700 1.00 37.14 218 GLU B CA 1
ATOM 4628 C C . GLU B 1 218 ? 27.901 27.575 68.169 1.00 36.66 218 GLU B C 1
ATOM 4629 O O . GLU B 1 218 ? 27.887 26.668 69.012 1.00 40.42 218 GLU B O 1
ATOM 4635 N N . ASN B 1 219 ? 28.112 28.854 68.469 1.00 37.60 219 ASN B N 1
ATOM 4636 C CA . ASN B 1 219 ? 28.176 29.360 69.836 1.00 41.84 219 ASN B CA 1
ATOM 4637 C C . ASN B 1 219 ? 27.133 30.461 69.973 1.00 36.58 219 ASN B C 1
ATOM 4638 O O . ASN B 1 219 ? 27.295 31.548 69.407 1.00 35.44 219 ASN B O 1
ATOM 4643 N N . VAL B 1 220 ? 26.070 30.190 70.739 1.00 33.18 220 VAL B N 1
ATOM 4644 C CA . VAL B 1 220 ? 24.967 31.140 70.839 1.00 38.10 220 VAL B CA 1
ATOM 4645 C C . VAL B 1 220 ? 25.170 32.170 71.938 1.00 33.85 220 VAL B C 1
ATOM 4646 O O . VAL B 1 220 ? 24.282 33.008 72.148 1.00 33.23 220 VAL B O 1
ATOM 4650 N N . ALA B 1 221 ? 26.306 32.144 72.642 1.00 37.39 221 ALA B N 1
ATOM 4651 C CA . ALA B 1 221 ? 26.583 33.159 73.661 1.00 39.16 221 ALA B CA 1
ATOM 4652 C C . ALA B 1 221 ? 26.377 34.603 73.197 1.00 42.08 221 ALA B C 1
ATOM 4653 O O . ALA B 1 221 ? 25.911 35.416 74.015 1.00 42.18 221 ALA B O 1
ATOM 4655 N N . PRO B 1 222 ? 26.724 35.003 71.961 1.00 42.56 222 PRO B N 1
ATOM 4656 C CA . PRO B 1 222 ? 26.457 36.398 71.560 1.00 42.30 222 PRO B CA 1
ATOM 4657 C C . PRO B 1 222 ? 25.001 36.816 71.709 1.00 35.00 222 PRO B C 1
ATOM 4658 O O . PRO B 1 222 ? 24.726 37.961 72.090 1.00 33.16 222 PRO B O 1
ATOM 4662 N N . LEU B 1 223 ? 24.057 35.918 71.440 1.00 34.21 223 LEU B N 1
ATOM 4663 C CA . LEU B 1 223 ? 22.650 36.277 71.611 1.00 34.73 223 LEU B CA 1
ATOM 4664 C C . LEU B 1 223 ? 22.299 36.485 73.084 1.00 42.29 223 LEU B C 1
ATOM 4665 O O . LEU B 1 223 ? 21.711 37.508 73.461 1.00 39.08 223 LEU B O 1
ATOM 4670 N N . PHE B 1 224 ? 22.653 35.531 73.943 1.00 38.68 224 PHE B N 1
ATOM 4671 C CA . PHE B 1 224 ? 22.231 35.657 75.335 1.00 38.14 224 PHE B CA 1
ATOM 4672 C C . PHE B 1 224 ? 23.001 36.767 76.052 1.00 38.02 224 PHE B C 1
ATOM 4673 O O . PHE B 1 224 ? 22.422 37.507 76.850 1.00 39.63 224 PHE B O 1
ATOM 4681 N N . ASP B 1 225 ? 24.286 36.940 75.733 1.00 36.58 225 ASP B N 1
ATOM 4682 C CA . ASP B 1 225 ? 25.019 38.096 76.256 1.00 47.87 225 ASP B CA 1
ATOM 4683 C C . ASP B 1 225 ? 24.377 39.406 75.804 1.00 46.61 225 ASP B C 1
ATOM 4684 O O . ASP B 1 225 ? 24.295 40.366 76.579 1.00 44.79 225 ASP B O 1
ATOM 4689 N N . ALA B 1 226 ? 23.890 39.455 74.561 1.00 41.02 226 ALA B N 1
ATOM 4690 C CA . ALA B 1 226 ? 23.169 40.635 74.091 1.00 40.97 226 ALA B CA 1
ATOM 4691 C C . ALA B 1 226 ? 21.904 40.876 74.913 1.00 43.06 226 ALA B C 1
ATOM 4692 O O . ALA B 1 226 ? 21.655 41.999 75.373 1.00 41.47 226 ALA B O 1
ATOM 4694 N N . LEU B 1 227 ? 21.103 39.827 75.132 1.00 35.35 227 LEU B N 1
ATOM 4695 C CA . LEU B 1 227 ? 19.873 39.993 75.910 1.00 38.28 227 LEU B CA 1
ATOM 4696 C C . LEU B 1 227 ? 20.172 40.491 77.322 1.00 45.16 227 LEU B C 1
ATOM 4697 O O . LEU B 1 227 ? 19.482 41.378 77.837 1.00 43.08 227 LEU B O 1
ATOM 4702 N N . LYS B 1 228 ? 21.216 39.948 77.954 1.00 43.77 228 LYS B N 1
ATOM 4703 C CA . LYS B 1 228 ? 21.584 40.379 79.296 1.00 52.70 228 LYS B CA 1
ATOM 4704 C C . LYS B 1 228 ? 21.901 41.871 79.360 1.00 57.30 228 LYS B C 1
ATOM 4705 O O . LYS B 1 228 ? 21.872 42.448 80.451 1.00 61.86 228 LYS B O 1
ATOM 4711 N N . GLN B 1 229 ? 22.191 42.511 78.222 1.00 56.62 229 GLN B N 1
ATOM 4712 C CA . GLN B 1 229 ? 22.526 43.932 78.216 1.00 55.82 229 GLN B CA 1
ATOM 4713 C C . GLN B 1 229 ? 21.307 44.842 78.133 1.00 58.91 229 GLN B C 1
ATOM 4714 O O . GLN B 1 229 ? 21.437 46.047 78.382 1.00 62.38 229 GLN B O 1
ATOM 4720 N N . ILE B 1 230 ? 20.139 44.313 77.776 1.00 51.39 230 ILE B N 1
ATOM 4721 C CA . ILE B 1 230 ? 18.936 45.125 77.637 1.00 53.37 230 ILE B CA 1
ATOM 4722 C C . ILE B 1 230 ? 18.234 45.194 78.984 1.00 59.29 230 ILE B C 1
ATOM 4723 O O . ILE B 1 230 ? 17.979 44.159 79.613 1.00 60.00 230 ILE B O 1
ATOM 4728 N N . ASN B 1 231 ? 17.910 46.408 79.422 1.00 58.21 231 ASN B N 1
ATOM 4729 C CA . ASN B 1 231 ? 17.216 46.629 80.681 1.00 56.65 231 ASN B CA 1
ATOM 4730 C C . ASN B 1 231 ? 15.728 46.869 80.453 1.00 54.93 231 ASN B C 1
ATOM 4731 O O . ASN B 1 231 ? 15.312 47.350 79.394 1.00 57.19 231 ASN B O 1
ATOM 4736 N N . ASP B 1 232 ? 14.929 46.525 81.471 1.00 51.05 232 ASP B N 1
ATOM 4737 C CA . ASP B 1 232 ? 13.504 46.874 81.539 1.00 56.42 232 ASP B CA 1
ATOM 4738 C C . ASP B 1 232 ? 12.681 46.194 80.446 1.00 54.81 232 ASP B C 1
ATOM 4739 O O . ASP B 1 232 ? 11.660 46.727 79.996 1.00 56.55 232 ASP B O 1
ATOM 4744 N N . VAL B 1 233 ? 13.114 45.012 80.021 1.00 48.01 233 VAL B N 1
ATOM 4745 C CA . VAL B 1 233 ? 12.395 44.211 79.038 1.00 46.50 233 VAL B CA 1
ATOM 4746 C C . VAL B 1 233 ? 12.433 42.764 79.503 1.00 40.94 233 VAL B C 1
ATOM 4747 O O . VAL B 1 233 ? 13.475 42.281 79.961 1.00 46.58 233 VAL B O 1
ATOM 4751 N N . ASN B 1 234 ? 11.301 42.073 79.395 1.00 38.92 234 ASN B N 1
ATOM 4752 C CA . ASN B 1 234 ? 11.263 40.642 79.662 1.00 41.23 234 ASN B CA 1
ATOM 4753 C C . ASN B 1 234 ? 11.625 39.834 78.411 1.00 39.96 234 ASN B C 1
ATOM 4754 O O . ASN B 1 234 ? 11.550 40.317 77.280 1.00 40.85 234 ASN B O 1
ATOM 4759 N N . PHE B 1 235 ? 12.006 38.578 78.634 1.00 37.15 235 PHE B N 1
ATOM 4760 C CA . PHE B 1 235 ? 12.430 37.669 77.572 1.00 35.91 235 PHE B CA 1
ATOM 4761 C C . PHE B 1 235 ? 11.570 36.414 77.638 1.00 38.99 235 PHE B C 1
ATOM 4762 O O . PHE B 1 235 ? 11.658 35.643 78.602 1.00 38.99 235 PHE B O 1
ATOM 4770 N N . ILE B 1 236 ? 10.726 36.219 76.626 1.00 39.69 236 ILE B N 1
ATOM 4771 C CA . ILE B 1 236 ? 9.839 35.064 76.547 1.00 31.07 236 ILE B CA 1
ATOM 4772 C C . ILE B 1 236 ? 10.357 34.158 75.432 1.00 34.10 236 ILE B C 1
ATOM 4773 O O . ILE B 1 236 ? 10.523 34.606 74.292 1.00 34.17 236 ILE B O 1
ATOM 4778 N N . PHE B 1 237 ? 10.634 32.894 75.767 1.00 30.85 237 PHE B N 1
ATOM 4779 C CA . PHE B 1 237 ? 11.261 31.937 74.860 1.00 32.88 237 PHE B CA 1
ATOM 4780 C C . PHE B 1 237 ? 10.319 30.793 74.501 1.00 38.71 237 PHE B C 1
ATOM 4781 O O . PHE B 1 237 ? 9.562 30.301 75.345 1.00 40.41 237 PHE B O 1
ATOM 4789 N N . SER B 1 238 ? 10.419 30.323 73.263 1.00 32.68 238 SER B N 1
ATOM 4790 C CA . SER B 1 238 ? 9.948 28.987 72.934 1.00 31.39 238 SER B CA 1
ATOM 4791 C C . SER B 1 238 ? 11.165 28.070 72.806 1.00 33.41 238 SER B C 1
ATOM 4792 O O . SER B 1 238 ? 12.308 28.528 72.737 1.00 30.69 238 SER B O 1
ATOM 4795 N N . TYR B 1 239 ? 10.915 26.774 72.769 1.00 32.70 239 TYR B N 1
ATOM 4796 C CA . TYR B 1 239 ? 12.117 25.945 72.799 1.00 30.84 239 TYR B CA 1
ATOM 4797 C C . TYR B 1 239 ? 12.648 25.679 71.389 1.00 31.75 239 TYR B C 1
ATOM 4798 O O . TYR B 1 239 ? 11.886 25.679 70.424 1.00 29.77 239 TYR B O 1
ATOM 4807 N N . PRO B 1 240 ? 13.952 25.448 71.228 1.00 29.61 240 PRO B N 1
ATOM 4808 C CA . PRO B 1 240 ? 14.474 25.057 69.914 1.00 25.86 240 PRO B CA 1
ATOM 4809 C C . PRO B 1 240 ? 13.933 23.696 69.472 1.00 31.16 240 PRO B C 1
ATOM 4810 O O . PRO B 1 240 ? 13.552 22.847 70.277 1.00 26.12 240 PRO B O 1
ATOM 4814 N N . ASN B 1 241 ? 13.932 23.486 68.162 1.00 25.86 241 ASN B N 1
ATOM 4815 C CA . ASN B 1 241 ? 13.454 22.241 67.579 1.00 26.46 241 ASN B CA 1
ATOM 4816 C C . ASN B 1 241 ? 14.437 21.093 67.864 1.00 30.21 241 ASN B C 1
ATOM 4817 O O . ASN B 1 241 ? 15.424 21.241 68.591 1.00 27.53 241 ASN B O 1
ATOM 4822 N N . ALA B 1 242 ? 14.172 19.924 67.282 1.00 30.69 242 ALA B N 1
ATOM 4823 C CA . ALA B 1 242 ? 14.927 18.706 67.569 1.00 29.54 242 ALA B CA 1
ATOM 4824 C C . ALA B 1 242 ? 16.132 18.497 66.661 1.00 29.86 242 ALA B C 1
ATOM 4825 O O . ALA B 1 242 ? 16.716 17.404 66.662 1.00 30.65 242 ALA B O 1
ATOM 4827 N N . ASP B 1 243 ? 16.512 19.488 65.873 1.00 26.27 243 ASP B N 1
ATOM 4828 C CA . ASP B 1 243 ? 17.717 19.327 65.074 1.00 25.95 243 ASP B CA 1
ATOM 4829 C C . ASP B 1 243 ? 18.926 19.170 65.998 1.00 32.57 243 ASP B C 1
ATOM 4830 O O . ASP B 1 243 ? 18.944 19.681 67.126 1.00 28.36 243 ASP B O 1
ATOM 4835 N N . ASN B 1 244 ? 19.950 18.465 65.514 1.00 21.36 244 ASN B N 1
ATOM 4836 C CA . ASN B 1 244 ? 21.178 18.330 66.297 1.00 29.23 244 ASN B CA 1
ATOM 4837 C C . ASN B 1 244 ? 21.776 19.707 66.574 1.00 27.87 244 ASN B C 1
ATOM 4838 O O . ASN B 1 244 ? 21.712 20.603 65.729 1.00 29.36 244 ASN B O 1
ATOM 4843 N N . GLY B 1 245 ? 22.308 19.898 67.792 1.00 28.23 245 GLY B N 1
ATOM 4844 C CA . GLY B 1 245 ? 22.727 21.220 68.233 1.00 31.29 245 GLY B CA 1
ATOM 4845 C C . GLY B 1 245 ? 21.760 21.932 69.164 1.00 28.49 245 GLY B C 1
ATOM 4846 O O . GLY B 1 245 ? 22.072 23.035 69.639 1.00 28.67 245 GLY B O 1
ATOM 4847 N N . ASN B 1 246 ? 20.603 21.345 69.457 1.00 31.36 246 ASN B N 1
ATOM 4848 C CA . ASN B 1 246 ? 19.609 22.122 70.187 1.00 29.45 246 ASN B CA 1
ATOM 4849 C C . ASN B 1 246 ? 19.839 22.122 71.698 1.00 28.76 246 ASN B C 1
ATOM 4850 O O . ASN B 1 246 ? 19.424 23.073 72.377 1.00 28.24 246 ASN B O 1
ATOM 4855 N N . THR B 1 247 ? 20.479 21.094 72.256 1.00 25.90 247 THR B N 1
ATOM 4856 C CA . THR B 1 247 ? 20.642 21.102 73.710 1.00 27.50 247 THR B CA 1
ATOM 4857 C C . THR B 1 247 ? 21.577 22.216 74.160 1.00 31.90 247 THR B C 1
ATOM 4858 O O . THR B 1 247 ? 21.424 22.725 75.272 1.00 30.26 247 THR B O 1
ATOM 4862 N N . ASN B 1 248 ? 22.558 22.594 73.331 1.00 31.58 248 ASN B N 1
ATOM 4863 C CA . ASN B 1 248 ? 23.381 23.755 73.666 1.00 29.21 248 ASN B CA 1
ATOM 4864 C C . ASN B 1 248 ? 22.530 25.011 73.845 1.00 27.33 248 ASN B C 1
ATOM 4865 O O . ASN B 1 248 ? 22.760 25.796 74.768 1.00 29.98 248 ASN B O 1
ATOM 4870 N N . ILE B 1 249 ? 21.522 25.200 72.994 1.00 28.91 249 ILE B N 1
ATOM 4871 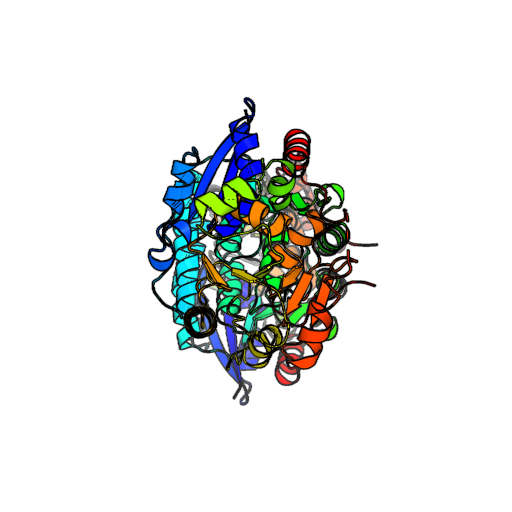C CA . ILE B 1 249 ? 20.637 26.354 73.132 1.00 25.16 249 ILE B CA 1
ATOM 4872 C C . ILE B 1 249 ? 19.768 26.239 74.385 1.00 27.27 249 ILE B C 1
ATOM 4873 O O . ILE B 1 249 ? 19.580 27.220 75.114 1.00 28.69 249 ILE B O 1
ATOM 4878 N N . VAL B 1 250 ? 19.216 25.048 74.657 1.00 28.89 250 VAL B N 1
ATOM 4879 C CA . VAL B 1 250 ? 18.410 24.870 75.870 1.00 24.12 250 VAL B CA 1
ATOM 4880 C C . VAL B 1 250 ? 19.228 25.224 77.114 1.00 27.13 250 VAL B C 1
ATOM 4881 O O . VAL B 1 250 ? 18.731 25.878 78.044 1.00 33.11 250 VAL B O 1
ATOM 4885 N N . LYS B 1 251 ? 20.485 24.772 77.168 1.00 31.27 251 LYS B N 1
ATOM 4886 C CA . LYS B 1 251 ? 21.336 25.095 78.317 1.00 28.82 251 LYS B CA 1
ATOM 4887 C C . LYS B 1 251 ? 21.475 26.600 78.485 1.00 36.65 251 LYS B C 1
ATOM 4888 O O . LYS B 1 251 ? 21.348 27.131 79.597 1.00 40.97 251 LYS B O 1
ATOM 4894 N N . ALA B 1 252 ? 21.727 27.310 77.380 1.00 34.37 252 ALA B N 1
ATOM 4895 C CA . ALA B 1 252 ? 21.837 28.763 77.448 1.00 33.26 252 ALA B CA 1
ATOM 4896 C C . ALA B 1 252 ? 20.536 29.394 77.945 1.00 35.59 252 ALA B C 1
ATOM 4897 O O . ALA B 1 252 ? 20.560 30.353 78.722 1.00 34.38 252 ALA B O 1
ATOM 4899 N N . MET B 1 253 ? 19.384 28.864 77.508 1.00 29.56 253 MET B N 1
ATOM 4900 C CA . MET B 1 253 ? 18.102 29.376 77.985 1.00 28.66 253 MET B CA 1
ATOM 4901 C C . MET B 1 253 ? 17.929 29.155 79.487 1.00 37.05 253 MET B C 1
ATOM 4902 O O . MET B 1 253 ? 17.461 30.04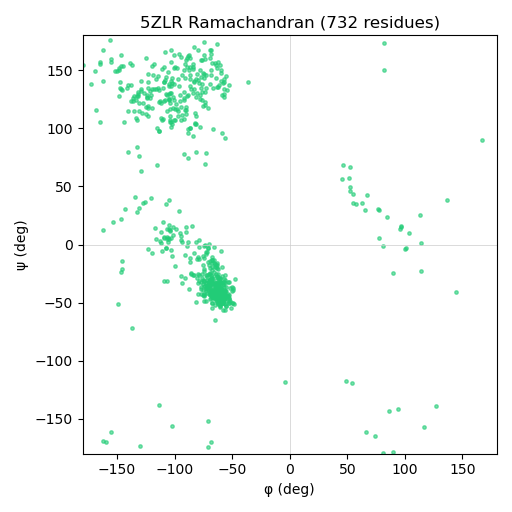4 80.215 1.00 38.57 253 MET B O 1
ATOM 4907 N N . LEU B 1 254 ? 18.243 27.951 79.958 1.00 34.01 254 LEU B N 1
ATOM 4908 C CA . LEU B 1 254 ? 18.101 27.663 81.383 1.00 37.69 254 LEU B CA 1
ATOM 4909 C C . LEU B 1 254 ? 19.052 28.529 82.201 1.00 42.00 254 LEU B C 1
ATOM 4910 O O . LEU B 1 254 ? 18.696 29.004 83.286 1.00 42.40 254 LEU B O 1
ATOM 4915 N N . ASP B 1 255 ? 20.257 28.769 81.679 1.00 38.02 255 ASP B N 1
ATOM 4916 C CA . ASP B 1 255 ? 21.199 29.648 82.369 1.00 38.84 255 ASP B CA 1
ATOM 4917 C C . ASP B 1 255 ? 20.647 31.064 82.483 1.00 42.19 255 ASP B C 1
ATOM 4918 O O . ASP B 1 255 ? 20.753 31.702 83.540 1.00 44.09 255 ASP B O 1
ATOM 4923 N N . LEU B 1 256 ? 20.077 31.585 81.392 1.00 36.77 256 LEU B N 1
ATOM 4924 C CA . LEU B 1 256 ? 19.514 32.929 81.426 1.00 33.91 256 LEU B CA 1
ATOM 4925 C C . LEU B 1 256 ? 18.356 33.000 82.410 1.00 38.36 256 LEU B C 1
ATOM 4926 O O . LEU B 1 256 ? 18.235 33.968 83.174 1.00 42.85 256 LEU B O 1
ATOM 4931 N N . LYS B 1 257 ? 17.514 31.965 82.418 1.00 38.96 257 LYS B N 1
ATOM 4932 C CA . LYS B 1 257 ? 16.426 31.880 83.389 1.00 35.90 257 LYS B CA 1
ATOM 4933 C C . LYS B 1 257 ? 16.960 31.924 84.818 1.00 41.75 257 LYS B C 1
ATOM 4934 O O . LYS B 1 257 ? 16.428 32.640 85.672 1.00 42.23 257 LYS B O 1
ATOM 4940 N N . ALA B 1 258 ? 18.008 31.144 85.097 1.00 42.78 258 ALA B N 1
ATOM 4941 C CA . ALA B 1 258 ? 18.536 31.084 86.453 1.00 44.92 258 ALA B CA 1
ATOM 4942 C C . ALA B 1 258 ? 19.099 32.436 86.872 1.00 52.68 258 ALA B C 1
ATOM 4943 O O . ALA B 1 258 ? 18.975 32.841 88.034 1.00 56.14 258 ALA B O 1
ATOM 4945 N N . GLN B 1 259 ? 19.689 33.164 85.928 1.00 47.80 259 GLN B N 1
ATOM 4946 C CA . GLN B 1 259 ? 20.265 34.467 86.225 1.00 49.52 259 GLN B CA 1
ATOM 4947 C C . GLN B 1 259 ? 19.204 35.560 86.347 1.00 51.07 259 GLN B C 1
ATOM 4948 O O . GLN B 1 259 ? 19.369 36.487 87.151 1.00 46.43 259 GLN B O 1
ATOM 4954 N N . LEU B 1 260 ? 18.106 35.466 85.593 1.00 43.98 260 LEU B N 1
ATOM 4955 C CA . LEU B 1 260 ? 17.057 36.492 85.590 1.00 46.35 260 LEU B CA 1
ATOM 4956 C C . LEU B 1 260 ? 15.687 35.858 85.799 1.00 47.92 260 LEU B C 1
ATOM 4957 O O . LEU B 1 260 ? 14.809 35.957 84.937 1.00 47.31 260 LEU B O 1
ATOM 4962 N N . PRO B 1 261 ? 15.457 35.227 86.959 1.00 47.91 261 PRO B N 1
ATOM 4963 C CA . PRO B 1 261 ? 14.233 34.420 87.122 1.00 51.09 261 PRO B CA 1
ATOM 4964 C C . PRO B 1 261 ? 12.940 35.191 86.908 1.00 49.85 261 PRO B C 1
ATOM 4965 O O . PRO B 1 261 ? 11.976 34.622 86.378 1.00 47.41 261 PRO B O 1
ATOM 4969 N N . ASP B 1 262 ? 12.886 36.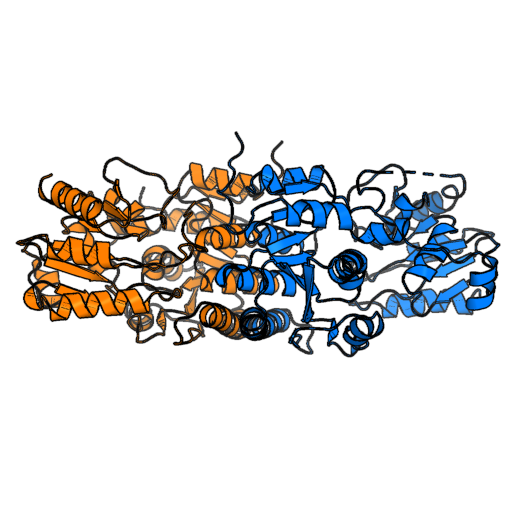472 87.272 1.00 47.18 262 ASP B N 1
ATOM 4970 C CA . ASP B 1 262 ? 11.639 37.221 87.154 1.00 52.59 262 ASP B CA 1
ATOM 4971 C C . ASP B 1 262 ? 11.436 37.842 85.778 1.00 46.63 262 ASP B C 1
ATOM 4972 O O . ASP B 1 262 ? 10.330 38.315 85.487 1.00 41.80 262 ASP B O 1
ATOM 4977 N N . ARG B 1 263 ? 12.466 37.858 84.930 1.00 42.00 263 ARG B N 1
ATOM 4978 C CA . ARG B 1 263 ? 12.385 38.476 83.616 1.00 39.78 263 ARG B CA 1
ATOM 4979 C C . ARG B 1 263 ? 12.335 37.459 82.483 1.00 37.53 263 ARG B C 1
ATOM 4980 O O . ARG B 1 263 ? 12.175 37.850 81.319 1.00 41.49 263 ARG B O 1
ATOM 4988 N N . VAL B 1 264 ? 12.437 36.168 82.786 1.00 42.58 264 VAL B N 1
ATOM 4989 C CA . VAL B 1 264 ? 12.461 35.128 81.768 1.00 39.06 264 VAL B CA 1
ATOM 4990 C C . VAL B 1 264 ? 11.258 34.207 81.944 1.00 40.41 264 VAL B C 1
ATOM 4991 O O . VAL B 1 264 ? 10.948 33.771 83.060 1.00 39.70 264 VAL B O 1
ATOM 4995 N N . LEU B 1 265 ? 10.591 33.908 80.838 1.00 31.97 265 LEU B N 1
ATOM 4996 C CA . LEU B 1 265 ? 9.551 32.892 80.770 1.00 34.63 265 LEU B CA 1
ATOM 4997 C C . LEU B 1 265 ? 9.972 31.890 79.703 1.00 41.17 265 LEU B C 1
ATOM 4998 O O . LEU B 1 265 ? 10.140 32.267 78.539 1.00 35.07 265 LEU B O 1
ATOM 5003 N N . LEU B 1 266 ? 10.184 30.633 80.096 1.00 33.84 266 LEU B N 1
ATOM 5004 C CA . LEU B 1 266 ? 10.498 29.572 79.138 1.00 35.78 266 LEU B CA 1
ATOM 5005 C C . LEU B 1 266 ? 9.259 28.711 78.936 1.00 40.16 266 LEU B C 1
ATOM 5006 O O . LEU B 1 266 ? 8.741 28.130 79.894 1.00 45.92 266 LEU B O 1
ATOM 5011 N N . VAL B 1 267 ? 8.793 28.621 77.698 1.00 36.02 267 VAL B N 1
ATOM 5012 C CA . VAL B 1 267 ? 7.613 27.837 77.348 1.00 35.89 267 VAL B CA 1
ATOM 5013 C C . VAL B 1 267 ? 8.040 26.778 76.346 1.00 40.56 267 VAL B C 1
ATOM 5014 O O . VAL B 1 267 ? 8.521 27.111 75.255 1.00 39.83 267 VAL B O 1
ATOM 5018 N N . LYS B 1 268 ? 7.904 25.504 76.722 1.00 33.93 268 LYS B N 1
ATOM 5019 C CA . LYS B 1 268 ? 8.360 24.465 75.806 1.00 47.25 268 LYS B CA 1
ATOM 5020 C C . LYS B 1 268 ? 7.667 24.609 74.465 1.00 60.71 268 LYS B C 1
ATOM 5021 O O . LYS B 1 268 ? 8.320 24.573 73.409 1.00 58.79 268 LYS B O 1
ATOM 5027 N N . SER B 1 269 ? 6.375 24.929 74.489 1.00 69.77 269 SER B N 1
ATOM 5028 C CA . SER B 1 269 ? 5.649 25.039 73.234 1.00 60.37 269 SER B CA 1
ATOM 5029 C C . SER B 1 269 ? 4.287 25.684 73.455 1.00 55.78 269 SER B C 1
ATOM 5030 O O . SER B 1 269 ? 3.429 25.093 74.126 1.00 36.73 269 SER B O 1
ATOM 5033 N N . PHE B 1 270 ? 4.077 26.873 72.869 1.00 46.22 270 PHE B N 1
ATOM 5034 C CA . PHE B 1 270 ? 2.776 27.525 72.925 1.00 53.21 270 PHE B CA 1
ATOM 5035 C C . PHE B 1 270 ? 1.827 26.862 71.935 1.00 58.86 270 PHE B C 1
ATOM 5036 O O . PHE B 1 270 ? 2.240 26.463 70.843 1.00 62.04 270 PHE B O 1
ATOM 5044 N N . GLY B 1 271 ? 0.545 26.770 72.302 1.00 56.19 271 GLY B N 1
ATOM 5045 C CA . GLY B 1 271 ? -0.457 26.499 71.283 1.00 52.90 271 GLY B CA 1
ATOM 5046 C C . GLY B 1 271 ? -0.359 27.635 70.280 1.00 54.06 271 GLY B C 1
ATOM 5047 O O . GLY B 1 271 ? -0.007 28.745 70.692 1.00 47.62 271 GLY B O 1
ATOM 5048 N N . ILE B 1 272 ? -0.624 27.407 68.982 1.00 57.65 272 ILE B N 1
ATOM 5049 C CA . ILE B 1 272 ? -0.380 28.494 68.025 1.00 50.76 272 ILE B CA 1
ATOM 5050 C C . ILE B 1 272 ? -1.361 29.645 68.212 1.00 36.18 272 ILE B C 1
ATOM 5051 O O . ILE B 1 272 ? -1.023 30.786 67.880 1.00 46.65 272 ILE B O 1
ATOM 5056 N N . GLN B 1 273 ? -2.543 29.399 68.773 1.00 37.38 273 GLN B N 1
ATOM 5057 C CA . GLN B 1 273 ? -3.373 30.526 69.194 1.00 43.02 273 GLN B CA 1
ATOM 5058 C C . GLN B 1 273 ? -2.638 31.364 70.237 1.00 40.40 273 GLN B C 1
ATOM 5059 O O . GLN B 1 273 ? -2.502 32.586 70.100 1.00 40.27 273 GLN B O 1
ATOM 5065 N N . ASN B 1 274 ? -2.147 30.715 71.292 1.00 44.26 274 ASN B N 1
ATOM 5066 C CA . ASN B 1 274 ? -1.388 31.439 72.299 1.00 43.75 274 ASN B CA 1
ATOM 5067 C C . ASN B 1 274 ? -0.101 31.988 71.710 1.00 38.44 274 ASN B C 1
ATOM 5068 O O . ASN B 1 274 ? 0.288 33.130 71.993 1.00 36.64 274 ASN B O 1
ATOM 5073 N N . TYR B 1 275 ? 0.561 31.196 70.861 1.00 37.64 275 TYR B N 1
ATOM 5074 C CA . TYR B 1 275 ? 1.800 31.645 70.233 1.00 34.63 275 TYR B CA 1
ATOM 5075 C C . TYR B 1 275 ? 1.580 32.913 69.426 1.00 37.16 275 TYR B C 1
ATOM 5076 O O . TYR B 1 275 ? 2.331 33.888 69.564 1.00 40.11 275 TYR B O 1
ATOM 5085 N N . LEU B 1 276 ? 0.569 32.909 68.550 1.00 40.18 276 LEU B N 1
ATOM 5086 C CA . LEU B 1 276 ? 0.282 34.099 67.759 1.00 39.54 276 LEU B CA 1
ATOM 5087 C C . LEU B 1 276 ? -0.106 35.264 68.654 1.00 34.15 276 LEU B C 1
ATOM 5088 O O . LEU B 1 276 ? 0.222 36.416 68.358 1.00 37.95 276 LEU B O 1
ATOM 5093 N N . SER B 1 277 ? -0.811 34.980 69.750 1.00 38.27 277 SER B N 1
ATOM 5094 C CA . SER B 1 277 ? -1.191 36.040 70.675 1.00 35.77 277 SER B CA 1
ATOM 5095 C C . SER B 1 277 ? 0.032 36.642 71.353 1.00 38.50 277 SER B C 1
ATOM 5096 O O . SER B 1 277 ? 0.152 37.867 71.456 1.00 40.32 277 SER B O 1
ATOM 5099 N N . VAL B 1 278 ? 0.960 35.794 71.805 1.00 38.99 278 VAL B N 1
ATOM 5100 C CA . VAL B 1 278 ? 2.184 36.304 72.413 1.00 39.20 278 VAL B CA 1
ATOM 5101 C C . VAL B 1 278 ? 3.003 37.075 71.387 1.00 44.70 278 VAL B C 1
ATOM 5102 O O . VAL B 1 278 ? 3.583 38.123 71.696 1.00 38.96 278 VAL B O 1
ATOM 5106 N N . LEU B 1 279 ? 3.077 36.558 70.154 1.00 39.40 279 LEU B N 1
ATOM 5107 C CA . LEU B 1 279 ? 3.842 37.233 69.112 1.00 38.05 279 LEU B CA 1
ATOM 5108 C C . LEU B 1 279 ? 3.277 38.616 68.830 1.00 41.55 279 LEU B C 1
ATOM 5109 O O . LEU B 1 279 ? 4.029 39.592 68.712 1.00 38.32 279 LEU B O 1
ATOM 5114 N N . LYS B 1 280 ? 1.949 38.714 68.723 1.00 40.54 280 LYS B N 1
ATOM 5115 C CA . LYS B 1 280 ? 1.324 39.975 68.340 1.00 41.03 280 LYS B CA 1
ATOM 5116 C C . LYS B 1 280 ? 1.676 41.106 69.295 1.00 37.70 280 LYS B C 1
ATOM 5117 O O . LYS B 1 280 ? 1.817 42.257 68.868 1.00 45.32 280 LYS B O 1
ATOM 5123 N N . ASN B 1 281 ? 1.820 40.807 70.583 1.00 37.40 281 ASN B N 1
ATOM 5124 C CA . ASN B 1 281 ? 2.077 41.835 71.582 1.00 39.13 281 ASN B CA 1
ATOM 5125 C C . ASN B 1 281 ? 3.549 41.948 71.968 1.00 40.31 281 ASN B C 1
ATOM 5126 O O . ASN B 1 281 ? 3.867 42.622 72.956 1.00 40.89 281 ASN B O 1
ATOM 5131 N N . ALA B 1 282 ? 4.452 41.337 71.202 1.00 37.88 282 ALA B N 1
ATOM 5132 C CA . ALA B 1 282 ? 5.879 41.416 71.497 1.00 40.36 282 ALA B CA 1
ATOM 5133 C C . ALA B 1 282 ? 6.489 42.685 70.918 1.00 44.91 282 ALA B C 1
ATOM 5134 O O . ALA B 1 282 ? 6.029 43.208 69.898 1.00 46.03 282 ALA B O 1
ATOM 5136 N N . LEU B 1 283 ? 7.548 43.175 71.583 1.00 40.13 283 LEU B N 1
ATOM 5137 C CA . LEU B 1 283 ? 8.369 44.234 71.003 1.00 41.49 283 LEU B CA 1
ATOM 5138 C C . LEU B 1 283 ? 8.959 43.804 69.667 1.00 44.06 283 LEU B C 1
ATOM 5139 O O . LEU B 1 283 ? 9.065 44.611 68.734 1.00 47.75 283 LEU B O 1
ATOM 5144 N N . ALA B 1 284 ? 9.404 42.555 69.580 1.00 40.69 284 ALA B N 1
ATOM 5145 C CA . ALA B 1 284 ? 10.038 42.036 68.379 1.00 33.82 284 ALA B CA 1
ATOM 5146 C C . ALA B 1 284 ? 10.075 40.519 68.485 1.00 32.61 284 ALA B C 1
ATOM 5147 O O . ALA B 1 284 ? 9.997 39.946 69.580 1.00 38.22 284 ALA B O 1
ATOM 5149 N N . MET B 1 285 ? 10.173 39.884 67.322 1.00 33.28 285 MET B N 1
ATOM 5150 C CA . MET B 1 285 ? 10.408 38.448 67.190 1.00 34.04 285 MET B CA 1
ATOM 5151 C C . MET B 1 285 ? 11.907 38.261 66.968 1.00 35.10 285 MET B C 1
ATOM 5152 O O . MET B 1 285 ? 12.435 38.642 65.916 1.00 37.62 285 MET B O 1
ATOM 5157 N N . VAL B 1 286 ? 12.598 37.697 67.954 1.00 35.68 286 VAL B N 1
ATOM 5158 C CA . VAL B 1 286 ? 14.056 37.612 67.943 1.00 26.86 286 VAL B CA 1
ATOM 5159 C C . VAL B 1 286 ? 14.480 36.168 67.716 1.00 31.62 286 VAL B C 1
ATOM 5160 O O . VAL B 1 286 ? 13.886 35.247 68.283 1.00 32.91 286 VAL B O 1
ATOM 5164 N N . GLY B 1 287 ? 15.528 35.974 66.901 1.00 31.06 287 GLY B N 1
ATOM 5165 C CA . GLY B 1 287 ? 16.081 34.649 66.662 1.00 27.87 287 GLY B CA 1
ATOM 5166 C C . GLY B 1 287 ? 16.189 34.289 65.189 1.00 28.99 287 GLY B C 1
ATOM 5167 O O . GLY B 1 287 ? 16.573 35.126 64.367 1.00 26.59 287 GLY B O 1
ATOM 5168 N N . ASN B 1 288 ? 15.862 33.048 64.821 1.00 25.79 288 ASN B N 1
ATOM 5169 C CA . ASN B 1 288 ? 16.073 32.667 63.427 1.00 27.37 288 ASN B CA 1
ATOM 5170 C C . ASN B 1 288 ? 14.963 31.741 62.934 1.00 29.80 288 ASN B C 1
ATOM 5171 O O . ASN B 1 288 ? 15.197 30.895 62.060 1.00 26.34 288 ASN B O 1
ATOM 5176 N N . SER B 1 289 ? 13.751 31.886 63.475 1.00 25.02 289 SER B N 1
ATOM 5177 C CA . SER B 1 289 ? 12.663 31.011 63.046 1.00 27.70 289 SER B CA 1
ATOM 5178 C C . SER B 1 289 ? 11.929 31.616 61.850 1.00 29.30 289 SER B C 1
ATOM 5179 O O . SER B 1 289 ? 12.000 32.820 61.584 1.00 24.91 289 SER B O 1
ATOM 5182 N N . SER B 1 290 ? 11.213 30.756 61.124 1.00 24.77 290 SER B N 1
ATOM 5183 C CA . SER B 1 290 ? 10.470 31.226 59.961 1.00 27.40 290 SER B CA 1
ATOM 5184 C C . SER B 1 290 ? 9.324 32.144 60.338 1.00 32.87 290 SE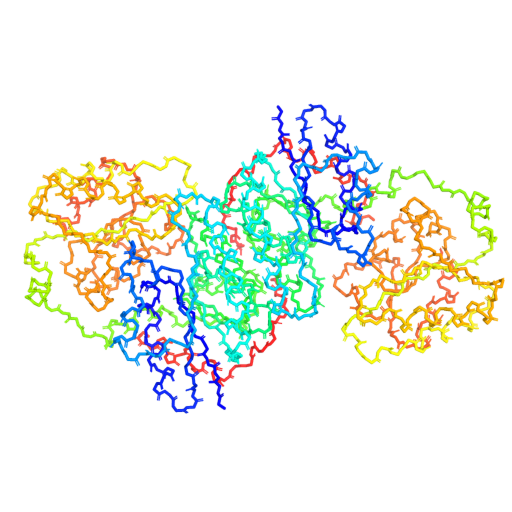R B C 1
ATOM 5185 O O . SER B 1 290 ? 8.887 32.933 59.496 1.00 35.90 290 SER B O 1
ATOM 5188 N N . SER B 1 291 ? 8.831 32.072 61.580 1.00 31.72 291 SER B N 1
ATOM 5189 C CA . SER B 1 291 ? 7.775 33.002 61.970 1.00 34.35 291 SER B CA 1
ATOM 5190 C C . SER B 1 291 ? 8.255 34.446 61.892 1.00 31.19 291 SER B C 1
ATOM 5191 O O . SER B 1 291 ? 7.456 35.351 61.617 1.00 33.69 291 SER B O 1
ATOM 5194 N N . GLY B 1 292 ? 9.554 34.682 62.101 1.00 29.64 292 GLY B N 1
ATOM 5195 C CA . GLY B 1 292 ? 10.098 36.019 61.913 1.00 33.50 292 GLY B CA 1
ATOM 5196 C C . GLY B 1 292 ? 9.987 36.546 60.489 1.00 36.64 292 GLY B C 1
ATOM 5197 O O . GLY B 1 292 ? 10.043 37.763 60.276 1.00 35.12 292 GLY B O 1
ATOM 5198 N N . LEU B 1 293 ? 9.827 35.664 59.504 1.00 36.72 293 LEU B N 1
ATOM 5199 C CA . LEU B 1 293 ? 9.755 36.088 58.109 1.00 36.39 293 LEU B CA 1
ATOM 5200 C C . LEU B 1 293 ? 8.349 36.015 57.537 1.00 39.77 293 LEU B C 1
ATOM 5201 O O . LEU B 1 293 ? 8.168 36.313 56.353 1.00 43.01 293 LEU B O 1
ATOM 5206 N N . SER B 1 294 ? 7.353 35.629 58.337 1.00 36.95 294 SER B N 1
ATOM 5207 C CA . SER B 1 294 ? 5.994 35.433 57.829 1.00 35.70 294 SER B CA 1
ATOM 5208 C C . SER B 1 294 ? 4.971 36.025 58.793 1.00 33.43 294 SER B C 1
ATOM 5209 O O . SER B 1 294 ? 4.370 37.067 58.515 1.00 38.24 294 SER B O 1
ATOM 5212 N N . GLU B 1 295 ? 4.781 35.371 59.939 1.00 34.44 295 GLU B N 1
ATOM 5213 C CA . GLU B 1 295 ? 3.773 35.824 60.889 1.00 35.05 295 GLU B CA 1
ATOM 5214 C C . GLU B 1 295 ? 4.128 37.192 61.473 1.00 38.92 295 GLU B C 1
ATOM 5215 O O . GLU B 1 295 ? 3.254 38.060 61.615 1.00 36.63 295 GLU B O 1
ATOM 5221 N N . ALA B 1 296 ? 5.401 37.405 61.819 1.00 36.67 296 ALA B N 1
ATOM 5222 C CA . ALA B 1 296 ? 5.777 38.660 62.469 1.00 37.03 296 ALA B CA 1
ATOM 5223 C C . ALA B 1 296 ? 5.501 39.868 61.584 1.00 37.82 296 ALA B C 1
ATOM 5224 O O . ALA B 1 296 ? 4.850 40.816 62.057 1.00 45.84 296 ALA B O 1
ATOM 5226 N N . PRO B 1 297 ? 5.922 39.906 60.318 1.00 40.75 297 PRO B N 1
ATOM 5227 C CA . PRO B 1 297 ? 5.497 41.030 59.466 1.00 43.20 297 PRO B CA 1
ATOM 5228 C C . PRO B 1 297 ? 3.987 41.115 59.312 1.00 40.45 297 PRO B C 1
ATOM 5229 O O . PRO B 1 297 ? 3.423 42.215 59.358 1.00 35.59 297 PRO B O 1
ATOM 5233 N N . ALA B 1 298 ? 3.312 39.970 59.153 1.00 38.03 298 ALA B N 1
ATOM 5234 C CA . ALA B 1 298 ? 1.856 39.960 58.990 1.00 36.71 298 ALA B CA 1
ATOM 5235 C C . ALA B 1 298 ? 1.134 40.516 60.210 1.00 47.56 298 ALA B C 1
ATOM 5236 O O . ALA B 1 298 ? 0.018 41.037 60.090 1.00 50.34 298 ALA B O 1
ATOM 5238 N N . LEU B 1 299 ? 1.724 40.388 61.391 1.00 44.25 299 LEU B N 1
ATOM 5239 C CA . LEU B 1 299 ? 1.150 40.994 62.581 1.00 43.69 299 LEU B CA 1
ATOM 5240 C C . LEU B 1 299 ? 1.761 42.362 62.879 1.00 41.09 299 LEU B C 1
ATOM 5241 O O . LEU B 1 299 ? 1.510 42.925 63.947 1.00 48.75 299 LEU B O 1
ATOM 5246 N N . GLN B 1 300 ? 2.543 42.906 61.948 1.00 36.30 300 GLN B N 1
ATOM 5247 C CA . GLN B 1 300 ? 3.205 44.201 62.114 1.00 45.83 300 GLN B CA 1
ATOM 5248 C C . GLN B 1 300 ? 4.060 44.250 63.380 1.00 47.58 300 GLN B C 1
ATOM 5249 O O . GLN B 1 300 ? 4.045 45.236 64.115 1.00 44.60 300 GLN B O 1
ATOM 5255 N N . VAL B 1 301 ? 4.808 43.182 63.631 1.00 41.49 301 VAL B N 1
ATOM 5256 C CA . VAL B 1 301 ? 5.787 43.100 64.719 1.00 42.61 301 VAL B CA 1
ATOM 5257 C C . VAL B 1 301 ? 7.181 43.089 64.100 1.00 44.03 301 VAL B C 1
ATOM 5258 O O . VAL B 1 301 ? 7.404 42.362 63.125 1.00 44.49 301 VAL B O 1
ATOM 5262 N N . PRO B 1 302 ? 8.136 43.866 64.623 1.00 40.73 302 PRO B N 1
ATOM 5263 C CA . PRO B 1 302 ? 9.495 43.839 64.075 1.00 37.50 302 PRO B CA 1
ATOM 5264 C C . PRO B 1 302 ? 10.153 42.475 64.251 1.00 33.42 302 PRO B C 1
ATOM 5265 O O . PRO B 1 302 ? 9.828 41.721 65.167 1.00 37.84 302 PRO B O 1
ATOM 5269 N N . THR B 1 303 ? 11.114 42.181 63.375 1.00 35.49 303 THR B N 1
ATOM 5270 C CA . THR B 1 303 ? 11.873 40.935 63.418 1.00 32.77 303 THR B CA 1
ATOM 5271 C C . THR B 1 303 ? 13.360 41.245 63.559 1.00 34.57 303 THR B C 1
ATOM 5272 O O . THR B 1 303 ? 13.922 42.018 62.774 1.00 37.61 303 THR B O 1
ATOM 5276 N N . VAL B 1 304 ? 13.997 40.664 64.566 1.00 30.99 304 VAL B N 1
ATOM 5277 C CA . VAL B 1 304 ? 15.449 40.655 64.639 1.00 34.72 304 VAL B CA 1
ATOM 5278 C C . VAL B 1 304 ? 15.870 39.254 64.227 1.00 34.73 304 VAL B C 1
ATOM 5279 O O . VAL B 1 304 ? 15.771 38.303 65.011 1.00 31.65 304 VAL B O 1
ATOM 5283 N N . ASN B 1 305 ? 16.312 39.120 62.979 1.00 26.99 305 ASN B N 1
ATOM 5284 C CA . ASN B 1 305 ? 16.677 37.825 62.413 1.00 29.00 305 ASN B CA 1
ATOM 5285 C C . ASN B 1 305 ? 18.195 37.651 62.417 1.00 28.11 305 ASN B C 1
ATOM 5286 O O . ASN B 1 305 ? 18.925 38.477 61.862 1.00 32.45 305 ASN B O 1
ATOM 5291 N N . ILE B 1 306 ? 18.658 36.542 62.994 1.00 30.26 306 ILE B N 1
ATOM 5292 C CA . ILE B 1 306 ? 20.064 36.350 63.329 1.00 29.02 306 ILE B CA 1
ATOM 5293 C C . ILE B 1 306 ? 20.635 35.233 62.465 1.00 29.64 306 ILE B C 1
ATOM 5294 O O . ILE B 1 306 ? 20.031 34.153 62.348 1.00 27.60 306 ILE B O 1
ATOM 5299 N N . GLY B 1 307 ? 21.804 35.478 61.877 1.00 27.03 307 GLY B N 1
ATOM 5300 C CA . GLY B 1 307 ? 22.475 34.372 61.214 1.00 28.68 307 GLY B CA 1
ATOM 5301 C C . GLY B 1 307 ? 21.794 34.026 59.897 1.00 30.73 307 GLY B C 1
ATOM 5302 O O . GLY B 1 307 ? 20.978 34.793 59.358 1.00 28.33 307 GLY B O 1
ATOM 5303 N N . ASP B 1 308 ? 22.130 32.837 59.384 1.00 25.52 308 ASP B N 1
ATOM 5304 C CA . ASP B 1 308 ? 21.810 32.465 58.012 1.00 24.44 308 ASP B CA 1
ATOM 5305 C C . ASP B 1 308 ? 20.726 31.405 57.881 1.00 36.16 308 ASP B C 1
ATOM 5306 O O . ASP B 1 308 ? 20.463 30.949 56.756 1.00 26.96 308 ASP B O 1
ATOM 5311 N N . ARG B 1 309 ? 20.087 30.992 58.981 1.00 28.61 309 ARG B N 1
ATOM 5312 C CA . ARG B 1 309 ? 19.082 29.935 58.853 1.00 23.91 309 ARG B CA 1
ATOM 5313 C C . ARG B 1 309 ? 17.934 30.350 57.922 1.00 29.55 309 ARG B C 1
ATOM 5314 O O . ARG B 1 309 ? 17.359 29.498 57.236 1.00 29.58 309 ARG B O 1
ATOM 5322 N N . GLN B 1 310 ? 17.619 31.643 57.848 1.00 23.67 310 GLN B N 1
ATOM 5323 C CA . GLN B 1 310 ? 16.527 32.161 57.017 1.00 24.62 310 GLN B CA 1
ATOM 5324 C C . GLN B 1 310 ? 17.048 32.854 55.756 1.00 29.43 310 GLN B C 1
ATOM 5325 O O . GLN B 1 310 ? 16.310 33.617 55.111 1.00 30.10 310 GLN B O 1
ATOM 5331 N N . LYS B 1 311 ? 18.305 32.603 55.394 1.00 26.77 311 LYS B N 1
ATOM 5332 C CA . LYS B 1 311 ? 18.944 33.381 54.341 1.00 30.51 311 LYS B CA 1
ATOM 5333 C C . LYS B 1 311 ? 18.379 32.960 52.989 1.00 34.58 311 LYS B C 1
ATOM 5334 O O . LYS B 1 311 ? 18.455 31.780 52.608 1.00 30.65 311 LYS B O 1
ATOM 5340 N N . GLY B 1 312 ? 17.826 33.927 52.261 1.00 29.42 312 GLY B N 1
ATOM 5341 C CA . GLY B 1 312 ? 17.236 33.689 50.961 1.00 29.22 312 GLY B CA 1
ATOM 5342 C C . GLY B 1 312 ? 15.739 33.913 50.920 1.00 36.84 312 GLY B C 1
ATOM 5343 O O . GLY B 1 312 ? 15.195 34.160 49.835 1.00 38.45 312 GLY B O 1
ATOM 5344 N N . ARG B 1 313 ? 15.051 33.832 52.058 1.00 29.18 313 ARG B N 1
ATOM 5345 C CA . ARG B 1 313 ? 13.619 34.091 52.049 1.00 34.57 313 ARG B CA 1
ATOM 5346 C C . ARG B 1 313 ? 13.346 35.562 51.755 1.00 35.83 313 ARG B C 1
ATOM 5347 O O . ARG B 1 313 ? 14.155 36.441 52.063 1.00 37.00 313 ARG B O 1
ATOM 5355 N N . LEU B 1 314 ? 12.193 35.813 51.126 1.00 39.56 314 LEU B N 1
ATOM 5356 C CA . LEU B 1 314 ? 11.768 37.170 50.787 1.00 44.80 314 LEU B CA 1
ATOM 5357 C C . LEU B 1 314 ? 11.807 38.074 52.013 1.00 40.87 314 LEU B C 1
ATOM 5358 O O . LEU B 1 314 ? 11.380 37.688 53.105 1.00 36.91 314 LEU B O 1
ATOM 5363 N N . ARG B 1 315 ? 12.302 39.291 51.808 1.00 36.82 315 ARG B N 1
ATOM 5364 C CA . ARG B 1 315 ? 12.500 40.283 52.848 1.00 34.99 315 ARG B CA 1
ATOM 5365 C C . ARG B 1 315 ? 11.489 41.420 52.716 1.00 48.36 315 ARG B C 1
ATOM 5366 O O . ARG B 1 315 ? 10.808 41.575 51.700 1.00 46.77 315 ARG B O 1
ATOM 5374 N N . CYS B 1 316 ? 11.404 42.214 53.778 1.00 50.80 316 CYS B N 1
ATOM 5375 C CA . CYS B 1 316 ? 10.593 43.427 53.810 1.00 57.08 316 CYS B CA 1
ATOM 5376 C C . CYS B 1 316 ? 11.186 44.342 54.874 1.00 45.92 316 CYS B C 1
ATOM 5377 O O . CYS B 1 316 ? 12.132 43.974 55.579 1.00 42.70 316 CYS B O 1
ATOM 5380 N N . GLU B 1 317 ? 10.620 45.545 54.985 1.00 43.67 317 GLU B N 1
ATOM 5381 C CA . GLU B 1 317 ? 11.290 46.602 55.732 1.00 51.11 317 GLU B CA 1
ATOM 5382 C C . GLU B 1 317 ? 11.353 46.301 57.222 1.00 48.30 317 GLU B C 1
ATOM 5383 O O . GLU B 1 317 ? 12.289 46.738 57.898 1.00 52.65 317 GLU B O 1
ATOM 5389 N N . SER B 1 318 ? 10.396 45.545 57.751 1.00 44.22 318 SER B N 1
ATOM 5390 C CA . SER B 1 318 ? 10.388 45.288 59.188 1.00 46.01 318 SER B CA 1
ATOM 5391 C C . SER B 1 318 ? 11.387 44.216 59.623 1.00 42.59 318 SER B C 1
ATOM 5392 O O . SER B 1 318 ? 11.410 43.875 60.812 1.00 39.21 318 SER B O 1
ATOM 5395 N N . ILE B 1 319 ? 12.199 43.681 58.711 1.00 42.53 319 ILE B N 1
ATOM 5396 C CA . ILE B 1 319 ? 13.151 42.615 59.022 1.00 42.49 319 ILE B CA 1
ATOM 5397 C C . ILE B 1 319 ? 14.525 43.223 59.244 1.00 41.67 319 ILE B C 1
ATOM 5398 O O . ILE B 1 319 ? 15.125 43.770 58.310 1.00 44.72 319 ILE B O 1
ATOM 5403 N N . LEU B 1 320 ? 15.056 43.080 60.458 1.00 38.76 320 LEU B N 1
ATOM 5404 C CA . LEU B 1 320 ? 16.424 43.485 60.767 1.00 38.66 320 LEU B CA 1
ATOM 5405 C C . LEU B 1 320 ? 17.309 42.245 60.732 1.00 35.91 320 LEU B C 1
ATOM 5406 O O . LEU B 1 320 ? 17.256 41.418 61.647 1.00 36.18 320 LEU B O 1
ATOM 5411 N N . ASP B 1 321 ? 18.132 42.119 59.690 1.00 33.15 321 ASP B N 1
ATOM 5412 C CA . ASP B 1 321 ? 19.049 40.987 59.575 1.00 33.66 321 ASP B CA 1
ATOM 5413 C C . ASP B 1 321 ? 20.368 41.344 60.255 1.00 38.45 321 ASP B C 1
ATOM 5414 O O . ASP B 1 321 ? 20.944 42.402 59.973 1.00 36.50 321 ASP B O 1
ATOM 5419 N N . VAL B 1 322 ? 20.833 40.481 61.168 1.00 29.29 322 VAL B N 1
ATOM 5420 C CA . VAL B 1 322 ? 22.096 40.702 61.878 1.00 36.08 322 VAL B CA 1
ATOM 5421 C C . VAL B 1 322 ? 22.867 39.387 61.983 1.00 32.99 322 VAL B C 1
ATOM 5422 O O . VAL B 1 322 ? 22.302 38.294 61.904 1.00 32.69 322 VAL B O 1
ATOM 5426 N N . ARG B 1 323 ? 24.189 39.508 62.140 1.00 30.83 323 ARG B N 1
ATOM 5427 C CA . ARG B 1 323 ? 25.027 38.350 62.407 1.00 34.15 323 ARG B CA 1
ATOM 5428 C C . ARG B 1 323 ? 24.848 37.890 63.855 1.00 29.53 323 ARG B C 1
ATOM 5429 O O . ARG B 1 323 ? 24.333 38.622 64.694 1.00 28.49 323 ARG B O 1
ATOM 5437 N N . LEU B 1 324 ? 25.282 36.658 64.137 1.00 28.98 324 LEU B N 1
ATOM 5438 C CA . LEU B 1 324 ? 25.344 36.129 65.506 1.00 30.69 324 LEU B CA 1
ATOM 5439 C C . LEU B 1 324 ? 26.511 36.831 66.196 1.00 39.31 324 LEU B C 1
ATOM 5440 O O . LEU B 1 324 ? 27.617 36.299 66.338 1.00 35.91 324 LEU B O 1
ATOM 5445 N N . ASP B 1 325 ? 26.252 38.066 66.613 1.00 36.59 325 ASP B N 1
ATOM 5446 C CA . ASP B 1 325 ? 27.301 38.969 67.073 1.00 37.04 325 ASP B CA 1
ATOM 5447 C C . ASP B 1 325 ? 26.695 39.866 68.133 1.00 33.89 325 ASP B C 1
ATOM 5448 O O . ASP B 1 325 ? 25.640 40.467 67.909 1.00 36.43 325 ASP B O 1
ATOM 5453 N N . GLU B 1 326 ? 27.352 39.936 69.288 1.00 37.74 326 GLU B N 1
ATOM 5454 C CA . GLU B 1 326 ? 26.741 40.579 70.442 1.00 37.01 326 GLU B CA 1
ATOM 5455 C C . GLU B 1 326 ? 26.421 42.041 70.148 1.00 35.97 326 GLU B C 1
ATOM 5456 O O . GLU B 1 326 ? 25.315 42.522 70.428 1.00 34.39 326 GLU B O 1
ATOM 5462 N N . ASN B 1 327 ? 27.366 42.766 69.556 1.00 36.84 327 ASN B N 1
ATOM 5463 C CA . ASN B 1 327 ? 27.126 44.183 69.309 1.00 37.58 327 ASN B CA 1
ATOM 5464 C C . ASN B 1 327 ? 26.037 44.397 68.259 1.00 37.04 327 ASN B C 1
ATOM 5465 O O . ASN B 1 327 ? 25.193 45.290 68.418 1.00 38.06 327 ASN B O 1
ATOM 5470 N N . GLU B 1 328 ? 26.023 43.589 67.188 1.00 35.14 328 GLU B N 1
ATOM 5471 C CA . GLU B 1 328 ? 24.960 43.750 66.196 1.00 37.20 328 GLU B CA 1
ATOM 5472 C C . GLU B 1 328 ? 23.596 43.421 66.803 1.00 40.14 328 GLU B C 1
ATOM 5473 O O . GLU B 1 328 ? 22.614 44.130 66.553 1.00 35.66 328 GLU B O 1
ATOM 5479 N N . ILE B 1 329 ? 23.528 42.381 67.641 1.00 35.96 329 ILE B N 1
ATOM 5480 C CA . ILE B 1 329 ? 22.239 41.971 68.210 1.00 34.60 329 ILE B CA 1
ATOM 5481 C C . ILE B 1 329 ? 21.726 43.009 69.205 1.00 38.74 329 ILE B C 1
ATOM 5482 O O . ILE B 1 329 ? 20.559 43.418 69.135 1.00 39.62 329 ILE B O 1
ATOM 5487 N N . VAL B 1 330 ? 22.597 43.473 70.122 1.00 34.97 330 VAL B N 1
ATOM 5488 C CA . VAL B 1 330 ? 22.223 44.519 71.083 1.00 39.86 330 VAL B CA 1
ATOM 5489 C C . VAL B 1 330 ? 21.641 45.726 70.359 1.00 44.08 330 VAL B C 1
ATOM 5490 O O . VAL B 1 330 ? 20.603 46.275 70.748 1.00 44.00 330 VAL B O 1
ATOM 5494 N N . GLU B 1 331 ? 22.316 46.171 69.303 1.00 39.43 331 GLU B N 1
ATOM 5495 C CA . GLU B 1 331 ? 21.876 47.390 68.636 1.00 42.59 331 GLU B CA 1
ATOM 5496 C C . GLU B 1 331 ? 20.569 47.183 67.871 1.00 40.23 331 GLU B C 1
ATOM 5497 O O . GLU B 1 331 ? 19.742 48.097 67.811 1.00 40.45 331 GLU B O 1
ATOM 5503 N N . ALA B 1 332 ? 20.359 45.998 67.291 1.00 36.33 332 ALA B N 1
ATOM 5504 C CA . ALA B 1 332 ? 19.075 45.725 66.648 1.00 43.41 332 ALA B CA 1
ATOM 5505 C C . ALA B 1 332 ? 17.946 45.665 67.674 1.00 49.04 332 ALA B C 1
ATOM 5506 O O . ALA B 1 332 ? 16.842 46.165 67.423 1.00 47.09 332 ALA B O 1
ATOM 5508 N N . LEU B 1 333 ? 18.200 45.039 68.829 1.00 41.58 333 LEU B N 1
ATOM 5509 C CA . LEU B 1 333 ? 17.206 45.000 69.899 1.00 41.90 333 LEU B CA 1
ATOM 5510 C C . LEU B 1 333 ? 16.791 46.409 70.312 1.00 47.19 333 LEU B C 1
ATOM 5511 O O . LEU B 1 333 ? 15.600 46.691 70.483 1.00 50.74 333 LEU B O 1
ATOM 5516 N N . GLN B 1 334 ? 17.767 47.310 70.459 1.00 42.17 334 GLN B N 1
ATOM 5517 C CA . GLN B 1 334 ? 17.482 48.690 70.864 1.00 52.41 334 GLN B CA 1
ATOM 5518 C C . GLN B 1 334 ? 16.654 49.423 69.817 1.00 55.60 334 GLN B C 1
ATOM 5519 O O . GLN B 1 334 ? 15.775 50.224 70.157 1.00 63.27 334 GLN B O 1
ATOM 5525 N N . LYS B 1 335 ? 16.948 49.186 68.538 1.00 52.11 335 LYS B N 1
ATOM 5526 C CA . LYS B 1 335 ? 16.155 49.769 67.462 1.00 61.79 335 LYS B CA 1
ATOM 5527 C C . LYS B 1 335 ? 14.685 49.390 67.600 1.00 64.67 335 LYS B C 1
ATOM 5528 O O . LYS B 1 335 ? 13.799 50.246 67.493 1.00 73.29 335 LYS B O 1
ATOM 5534 N N . ALA B 1 336 ? 14.410 48.108 67.870 1.00 60.92 336 ALA B N 1
ATOM 5535 C CA . ALA B 1 336 ? 13.028 47.651 67.993 1.00 57.68 336 ALA B CA 1
ATOM 5536 C C . ALA B 1 336 ? 12.345 48.243 69.217 1.00 62.59 336 ALA B C 1
ATOM 5537 O O . ALA B 1 336 ? 11.125 48.438 69.211 1.00 67.11 336 ALA B O 1
ATOM 5539 N N . ILE B 1 337 ? 13.115 48.538 70.266 1.00 58.21 337 ILE B N 1
ATOM 5540 C CA . ILE B 1 337 ? 12.562 49.176 71.450 1.00 62.38 337 ILE B CA 1
ATOM 5541 C C . ILE B 1 337 ? 12.240 50.637 71.166 1.00 77.42 337 ILE B C 1
ATOM 5542 O O . ILE B 1 337 ? 11.229 51.172 71.640 1.00 75.92 337 ILE B O 1
ATOM 5547 N N . ASN B 1 338 ? 13.095 51.304 70.390 1.00 72.95 338 ASN B N 1
ATOM 5548 C CA . ASN B 1 338 ? 12.989 52.743 70.187 1.00 75.59 338 ASN B CA 1
ATOM 5549 C C . ASN B 1 338 ? 12.031 53.122 69.065 1.00 78.91 338 ASN B C 1
ATOM 5550 O O . ASN B 1 338 ? 11.499 54.238 69.078 1.00 81.86 338 ASN B O 1
ATOM 5555 N N . PHE B 1 339 ? 11.798 52.233 68.104 1.00 76.86 339 PHE B N 1
ATOM 5556 C CA . PHE B 1 339 ? 10.819 52.501 67.057 1.00 79.39 339 PHE B CA 1
ATOM 5557 C C . PHE B 1 339 ? 9.649 51.535 67.185 1.00 77.64 339 PHE B C 1
ATOM 5558 O O . PHE B 1 339 ? 8.489 51.950 67.175 1.00 79.98 339 PHE B O 1
ATOM 5566 N N . LEU B 1 353 ? -6.182 36.348 49.864 1.00 82.91 353 LEU B N 1
ATOM 5567 C CA . LEU B 1 353 ? -5.663 36.808 51.151 1.00 82.57 353 LEU B CA 1
ATOM 5568 C C . LEU B 1 353 ? -6.550 36.320 52.297 1.00 81.07 353 LEU B C 1
ATOM 5569 O O . LEU B 1 353 ? -7.504 37.000 52.691 1.00 81.15 353 LEU B O 1
ATOM 5574 N N . GLY B 1 354 ? -6.231 35.137 52.825 1.00 78.80 354 GLY B N 1
ATOM 5575 C CA . GLY B 1 354 ? -6.949 34.561 53.947 1.00 70.39 354 GLY B CA 1
ATOM 5576 C C . GLY B 1 354 ? -7.717 33.293 53.636 1.00 58.82 354 GLY B C 1
ATOM 5577 O O . GLY B 1 354 ? -8.373 32.749 54.539 1.00 61.08 354 GLY B O 1
ATOM 5578 N N . ASN B 1 355 ? -7.667 32.800 52.403 1.00 52.01 355 ASN B N 1
ATOM 5579 C CA . ASN B 1 355 ? -8.441 31.628 52.031 1.00 46.94 355 ASN B CA 1
ATOM 5580 C C . ASN B 1 355 ? -7.545 30.564 51.428 1.00 39.31 355 ASN B C 1
ATOM 5581 O O . ASN B 1 355 ? -7.945 29.842 50.511 1.00 35.35 355 ASN B O 1
ATOM 5586 N N . THR B 1 356 ? -6.319 30.432 51.951 1.00 34.94 356 THR B N 1
ATOM 5587 C CA . THR B 1 356 ? -5.394 29.447 51.400 1.00 36.88 356 THR B CA 1
ATOM 5588 C C . THR B 1 356 ? -5.915 28.022 51.565 1.00 38.85 356 THR B C 1
ATOM 5589 O O . THR B 1 356 ? -5.816 27.206 50.638 1.00 35.72 356 THR B O 1
ATOM 5593 N N . SER B 1 357 ? -6.445 27.691 52.747 1.00 36.59 357 SER B N 1
ATOM 5594 C CA . SER B 1 357 ? -7.034 26.368 52.946 1.00 37.44 357 SER B CA 1
ATOM 5595 C C . SER B 1 357 ? -8.044 26.043 51.850 1.00 36.70 357 SER B C 1
ATOM 5596 O O . SER B 1 357 ? -7.947 25.008 51.171 1.00 31.61 357 SER B O 1
ATOM 5599 N N . GLN B 1 358 ? -9.028 26.926 51.667 1.00 34.69 358 GLN B N 1
ATOM 5600 C CA . GLN B 1 358 ? -10.049 26.714 50.635 1.00 41.18 358 GLN B CA 1
ATOM 5601 C C . GLN B 1 358 ? -9.432 26.482 49.253 1.00 37.07 358 GLN B C 1
ATOM 5602 O O . GLN B 1 358 ? -9.874 25.597 48.507 1.00 38.90 358 GLN B O 1
ATOM 5608 N N . LYS B 1 359 ? -8.403 27.258 48.893 1.00 36.55 359 LYS B N 1
ATOM 5609 C CA . LYS B 1 359 ? -7.770 27.076 47.584 1.00 37.60 359 LYS B CA 1
ATOM 5610 C C . LYS B 1 359 ? -7.125 25.702 47.450 1.00 39.98 359 LYS B C 1
ATOM 5611 O O . LYS B 1 359 ? -7.185 25.078 46.380 1.00 36.74 359 LYS B O 1
ATOM 5617 N N . ILE B 1 360 ? -6.453 25.235 48.507 1.00 35.81 360 ILE B N 1
ATOM 5618 C CA . ILE B 1 360 ? -5.760 23.952 48.429 1.00 33.10 360 ILE B CA 1
ATOM 5619 C C . ILE B 1 360 ? -6.766 22.826 48.244 1.00 37.36 360 ILE B C 1
ATOM 5620 O O . ILE B 1 360 ? -6.583 21.928 47.412 1.00 36.40 360 ILE B O 1
ATOM 5625 N N . ILE B 1 361 ? -7.839 22.854 49.031 1.00 34.55 361 ILE B N 1
ATOM 5626 C CA . ILE B 1 361 ? -8.859 21.809 48.950 1.00 33.73 361 ILE B CA 1
ATOM 5627 C C . ILE B 1 361 ? -9.480 21.780 47.559 1.00 35.78 361 ILE B C 1
ATOM 5628 O O . ILE B 1 361 ? -9.666 20.712 46.969 1.00 38.37 361 ILE B O 1
ATOM 5633 N N . GLU B 1 362 ? -9.789 22.956 47.007 1.00 40.36 362 GLU B N 1
ATOM 5634 C CA . GLU B 1 362 ? -10.343 23.028 45.655 1.00 41.90 362 GLU B CA 1
ATOM 5635 C C . GLU B 1 362 ? -9.417 22.360 44.641 1.00 42.65 362 GLU B C 1
ATOM 5636 O O . GLU B 1 362 ? -9.859 21.565 43.801 1.00 40.19 362 GLU B O 1
ATOM 5642 N N . VAL B 1 363 ? -8.127 22.683 44.694 1.00 40.63 363 VAL B N 1
ATOM 5643 C CA . VAL B 1 363 ? -7.189 22.111 43.736 1.00 39.99 363 VAL B CA 1
ATOM 5644 C C . VAL B 1 363 ? -7.127 20.599 43.908 1.00 43.02 363 VAL B C 1
ATOM 5645 O O . VAL B 1 363 ? -7.238 19.839 42.937 1.00 41.71 363 VAL B O 1
ATOM 5649 N N . ILE B 1 364 ? -7.015 20.141 45.159 1.00 41.22 364 ILE B N 1
ATOM 5650 C CA . ILE B 1 364 ? -6.925 18.708 45.426 1.00 35.81 364 ILE B CA 1
ATOM 5651 C C . ILE B 1 364 ? -8.179 17.987 44.942 1.00 41.33 364 ILE B C 1
ATOM 5652 O O . ILE B 1 364 ? -8.101 16.873 44.412 1.00 42.35 364 ILE B O 1
ATOM 5657 N N . LYS B 1 365 ? -9.350 18.609 45.112 1.00 40.36 365 LYS B N 1
ATOM 5658 C CA . LYS B 1 365 ? -10.594 17.970 44.681 1.00 46.71 365 LYS B CA 1
ATOM 5659 C C . LYS B 1 365 ? -10.704 17.874 43.165 1.00 48.31 365 LYS B C 1
ATOM 5660 O O . LYS B 1 365 ? -11.347 16.953 42.658 1.00 49.65 365 LYS B O 1
ATOM 5666 N N . THR B 1 366 ? -10.113 18.814 42.428 1.00 54.69 366 THR B N 1
ATOM 5667 C CA . THR B 1 366 ? -10.358 18.956 40.994 1.00 52.74 366 THR B CA 1
ATOM 5668 C C . THR B 1 366 ? -9.147 18.633 40.123 1.00 48.95 366 THR B C 1
ATOM 5669 O O . THR B 1 366 ? -9.222 18.781 38.898 1.00 45.04 366 THR B O 1
ATOM 5673 N N . THR B 1 367 ? -8.034 18.202 40.706 1.00 40.16 367 THR B N 1
ATOM 5674 C CA . THR B 1 367 ? -6.796 18.013 39.961 1.00 44.85 367 THR B CA 1
ATOM 5675 C C . THR B 1 367 ? -6.387 16.554 40.056 1.00 45.63 367 THR B C 1
ATOM 5676 O O . THR B 1 367 ? -6.401 15.971 41.145 1.00 48.49 367 THR B O 1
ATOM 5680 N N . ASP B 1 368 ? -6.020 15.969 38.926 1.00 40.56 368 ASP B N 1
ATOM 5681 C CA . ASP B 1 368 ? -5.482 14.615 38.915 1.00 47.04 368 ASP B CA 1
ATOM 5682 C C . ASP B 1 368 ? -3.966 14.699 39.067 1.00 45.83 368 ASP B C 1
ATOM 5683 O O . ASP B 1 368 ? -3.263 15.174 38.169 1.00 50.62 368 ASP B O 1
ATOM 5688 N N . PHE B 1 369 ? -3.459 14.231 40.200 1.00 39.09 369 PHE B N 1
ATOM 5689 C CA . PHE B 1 369 ? -2.018 14.219 40.419 1.00 37.53 369 PHE B CA 1
ATOM 5690 C C . PHE B 1 369 ? -1.571 12.853 40.913 1.00 42.82 369 PHE B C 1
ATOM 5691 O O . PHE B 1 369 ? -0.607 12.730 41.677 1.00 40.27 369 PHE B O 1
ATOM 5699 N N . LYS B 1 370 ? -2.277 11.820 40.461 1.00 37.24 370 LYS B N 1
ATOM 5700 C CA . LYS B 1 370 ? -1.982 10.460 40.884 1.00 46.18 370 LYS B CA 1
ATOM 5701 C C . LYS B 1 370 ? -0.574 10.046 40.485 1.00 38.46 370 LYS B C 1
ATOM 5702 O O . LYS B 1 370 ? 0.121 9.380 41.250 1.00 37.57 370 LYS B O 1
ATOM 5708 N N . LYS B 1 371 ? -0.131 10.421 39.293 1.00 39.23 371 LYS B N 1
ATOM 5709 C CA . LYS B 1 371 ? 1.189 10.036 38.818 1.00 42.21 371 LYS B CA 1
ATOM 5710 C C . LYS B 1 371 ? 2.096 11.254 38.786 1.00 42.73 371 LYS B C 1
ATOM 5711 O O . LYS B 1 371 ? 1.662 12.346 38.410 1.00 41.29 371 LYS B O 1
ATOM 5717 N N . LYS B 1 372 ? 3.351 11.063 39.190 1.00 37.97 372 LYS B N 1
ATOM 5718 C CA . LYS B 1 372 ? 4.342 12.116 39.024 1.00 43.61 372 LYS B CA 1
ATOM 5719 C C . LYS B 1 372 ? 4.423 12.493 37.552 1.00 41.15 372 LYS B C 1
ATOM 5720 O O . LYS B 1 372 ? 4.559 11.628 36.687 1.00 40.08 372 LYS B O 1
ATOM 5726 N N . ALA B 1 373 ? 4.284 13.781 37.262 1.00 38.72 373 ALA B N 1
ATOM 5727 C CA . ALA B 1 373 ? 4.339 14.243 35.879 1.00 40.62 373 ALA B CA 1
ATOM 5728 C C . ALA B 1 373 ? 5.783 14.192 35.369 1.00 41.42 373 ALA B C 1
ATOM 5729 O O . ALA B 1 373 ? 6.727 14.150 36.159 1.00 41.22 373 ALA B O 1
ATOM 5731 N N . PRO B 1 374 ? 5.983 14.164 34.049 1.00 40.96 374 PRO B N 1
ATOM 5732 C CA . PRO B 1 374 ? 7.353 14.111 33.517 1.00 37.78 374 PRO B CA 1
ATOM 5733 C C . PRO B 1 374 ? 8.155 15.349 33.902 1.00 38.43 374 PRO B C 1
ATOM 5734 O O . PRO B 1 374 ? 7.603 16.415 34.177 1.00 36.49 374 PRO B O 1
ATOM 5738 N N . PHE B 1 375 ? 9.477 15.195 33.901 1.00 37.32 375 PHE B N 1
ATOM 5739 C CA . PHE B 1 375 ? 10.378 16.317 34.150 1.00 40.59 375 PHE B CA 1
ATOM 5740 C C . PHE B 1 375 ? 10.127 17.432 33.145 1.00 40.87 375 PHE B C 1
ATOM 5741 O O . PHE B 1 375 ? 9.930 17.187 31.948 1.00 38.87 375 PHE B O 1
ATOM 5749 N N . TYR B 1 376 ? 10.162 18.669 33.631 1.00 36.23 376 TYR B N 1
ATOM 5750 C CA . TYR B 1 376 ? 9.888 19.847 32.816 1.00 38.45 376 TYR B CA 1
ATOM 5751 C C . TYR B 1 376 ? 11.191 20.567 32.481 1.00 38.59 376 TYR B C 1
ATOM 5752 O O . TYR B 1 376 ? 11.765 21.255 33.333 1.00 39.37 376 TYR B O 1
ATOM 5761 N N . ASP B 1 377 ? 11.645 20.430 31.239 1.00 38.95 377 ASP B N 1
ATOM 5762 C CA . ASP B 1 377 ? 12.793 21.194 30.765 1.00 42.48 377 ASP B CA 1
ATOM 5763 C C . ASP B 1 377 ? 12.382 22.617 30.403 1.00 41.49 377 ASP B C 1
ATOM 5764 O O . ASP B 1 377 ? 11.333 22.840 29.786 1.00 40.10 377 ASP B O 1
ATOM 5769 N N . LEU B 1 378 ? 13.229 23.580 30.771 1.00 37.67 378 LEU B N 1
ATOM 5770 C CA . LEU B 1 378 ? 13.026 24.985 30.406 1.00 43.92 378 LEU B CA 1
ATOM 5771 C C . LEU B 1 378 ? 13.536 25.235 28.987 1.00 62.12 378 LEU B C 1
ATOM 5772 O O . LEU B 1 378 ? 14.746 25.188 28.740 1.00 70.08 378 LEU B O 1
ATOM 5777 N N . LEU B 1 379 ? 12.627 25.533 28.062 1.00 68.22 379 LEU B N 1
ATOM 5778 C CA . LEU B 1 379 ? 13.004 25.789 26.665 1.00 68.22 379 LEU B CA 1
ATOM 5779 C C . LEU B 1 379 ? 13.537 27.197 26.464 1.00 68.22 379 LEU B C 1
ATOM 5780 O O . LEU B 1 379 ? 13.350 28.064 27.314 1.00 68.22 379 LEU B O 1
#

Foldseek 3Di:
DAEEEEEEEDPVVCLLCVVLQVVQVVDPVYHYEYEYEHPCCPVVVPNCVVVCVVVPDDHQHYFYQQDPDDDVVSVVRSLVSLLVRLLVSCVPRVHQEYEAEAFDSSSLSNLVSCLVVLRAYEYEAAQFDFDDPCSNVRSLSSLVSHQAYEHQFDNSQVSSVVSFADNLRYHHLFRQSLLCVVPADADDQVRLCVVQVARLVFAEEEEAAAPLQVPPVDDLPLVVLLPVPAPRYAYEYEQHDDDDCRVVVVVVLVVVCVVPVRRYGYDHDLPSRHVLNSLLSHLAYEHADVCQQPVNVLSLHAYEYEDRNPPRRDDDDRYHYDYSHNVRSNVCVHVSNVGQRSHNNPRSVVVVVCVVPDDRSDRDGGHDDD/DAEEEEEDEALVVCLLCVVLQVVQVVDPVYHYEYEYEHLCCDVLLPVVVVVCVVVPDDHQHYFYQQDPDQDQVSLVRSLVSLLVRLLVSCVVRVGQEYEAEAQDSNSLSNLVSCLVVLHAYEYEAAQFAQPQAVSRVRRLSSLVSHLAYEHADPNSLVSSVVSFADNVRGHHLHRSSLLCVVPPDADDQVRLCVVQVARLVFAEEEEEAADRHNDDDDDLVLQLVLVVPDPRYAYEYEAYHSHRPRVNVVVSLVVSCVVPVRRYGYDSDDNVSHVLNSLLSHLEYEYADCCQVPSCVVSPHAYAHEDRRNPGGDDDDSYHYYYSHNVRNNVVSVVSVVDNNCSSVVVVVCVVPDDRSDRDDGHDDD

B-factor: mean 48.03, std 27.03, range [15.51, 156.63]

Solvent-accessible surface area: 29711 Å² total; per-residue (Å²): 168,58,55,0,0,0,0,0,0,10,95,75,13,1,16,65,0,39,40,0,0,88,8,1,89,145,22,118,96,11,78,32,9,1,0,0,0,1,47,0,45,7,101,129,57,50,55,18,72,95,46,0,57,143,59,49,7,138,32,55,33,60,15,131,8,60,74,125,58,153,78,38,14,9,39,0,52,4,0,0,50,0,0,48,21,0,0,46,3,3,99,178,6,112,11,65,4,0,0,0,13,7,22,76,24,0,1,0,0,0,0,0,0,0,20,0,27,80,15,14,2,0,1,4,25,1,0,7,46,26,94,21,72,45,51,21,2,1,19,2,0,0,0,3,2,0,12,0,0,3,0,1,1,98,81,10,51,119,34,0,25,2,0,2,4,47,49,150,36,1,52,48,7,8,7,2,5,6,0,10,22,93,74,20,112,55,68,53,53,82,91,0,26,144,100,26,132,35,65,5,66,122,69,2,0,0,17,5,2,25,0,15,63,122,77,122,174,33,97,14,47,25,14,17,62,0,8,91,93,1,101,119,6,24,10,0,7,15,118,2,57,53,55,91,19,40,68,91,1,55,128,23,22,73,90,8,72,83,90,50,83,140,62,16,21,69,5,120,79,13,43,64,94,21,29,0,0,0,0,89,58,10,44,0,1,10,6,0,3,52,19,3,9,26,22,0,29,42,23,164,5,22,3,4,1,3,15,86,77,9,117,34,74,54,95,56,163,34,12,118,62,17,171,37,60,70,103,74,7,22,124,11,0,84,141,13,66,92,172,141,75,32,20,141,0,66,2,0,80,99,0,8,94,12,2,78,101,36,107,8,165,115,49,17,68,23,63,70,58,229,162,81,55,1,0,0,0,0,0,7,45,37,15,12,0,36,0,46,32,0,0,84,20,1,88,111,20,110,114,11,83,32,11,0,0,0,0,2,14,0,44,17,84,116,17,32,54,11,75,111,49,0,70,183,62,51,8,145,33,59,27,62,14,134,7,46,70,117,64,48,60,28,18,5,9,0,53,3,0,0,52,0,0,48,21,0,0,35,0,2,94,130,6,110,11,68,2,0,0,0,14,8,20,28,2,1,3,0,0,0,0,0,0,0,17,0,25,120,14,14,1,0,1,4,29,1,0,6,19,4,52,5,2,3,5,14,5,0,0,2,0,0,0,3,1,0,11,0,0,3,0,22,18,101,87,16,53,143,34,1,29,12,0,2,5,34,51,131,29,3,51,55,9,26,18,2,2,46,1,4,47,100,91,21,103,48,52,54,67,84,89,0,27,152,91,38,134,30,53,4,84,112,74,2,0,0,0,6,5,24,1,13,8,34,73,146,164,42,92,12,40,28,0,6,52,0,0,67,92,1,112,133,8,13,0,0,3,6,35,2,9,15,1,26,29,18,55,91,3,31,139,23,2,90,77,0,71,80,101,34,74,128,55,0,24,37,17,82,26,5,28,26,63,22,11,1,0,0,0,104,56,11,43,0,3,0,4,1,11,47,12,2,24,34,12,0,32,40,23,165,5,21,2,0,2,0,21,62,23,3,93,44,34,80,92,65,178,35,17,36,77,24,156,41,41,57,101,58,0,23,110,4,0,72,110,5,57,119,154,185,13,78,7,0,103,79,0,17,93,23,5,71,102,37,116,16,166,130,42,21,99,27,66,53,60,216

Radius of gyration: 28.76 Å; Cα contacts (8 Å, |Δi|>4): 1559; chains: 2; bounding box: 67×80×81 Å

Organism: Acinetobacter baumannii (NCBI:txid470)

Nearest PDB structures (foldseek):
  5zlt-assembly1_C  TM=9.976E-01  e=4.876E-74  Acinetobacter baumannii
  5xvs-assembly1_A  TM=9.984E-01  e=8.534E-72  Acinetobacter baumannii
  5zlt-assembly1_B  TM=8.962E-01  e=2.141E-69  Acinetobacter baumannii
  4zht-assembly1_A  TM=8.595E-01  e=1.384E-33  Homo sapiens
  3ot5-assembly5_C-2  TM=8.056E-01  e=1.041E-22  Listeria monocytogenes EGD-e

Secondary structure (DSSP, 8-state):
-EEEEEEE-SHHHHHHHHHHHHHHHH-TTEEEEEEEEGGGG-GGGT-THHHHHHTT---SEEE----S---HHHHHHHHHHHHHHHHHHHHHS--SEEEEES--HHHHHHHHHHHHHT--EEEESTT----SSSHHHHHHHHHHT-SEEEESSHHHHHHHHHTT--GGGEEE---GGGHHHHH--PPPHHHHHHHHTS-TTS-EEEEE----TTS-S---HHHHHHHHTS-S-EEEE-PPPSSTTSHHHHHHHHHHHHHSTTTEEE-S---HHHHHHHHHTSS-EEES-GGGGTHHHHTT--EEEETTTTTTSPP-TTEEEE-S-HHHHHHHHHTSS---TT-SS-HHHHHHHHHHH---SSPPPP----/-EEEEEEE-SHHHHHHHHHHHHHHHH-TTEEEEEEEEGGGG-GGGT-THHHHHHTT---SEEE----SS-SHHHHHHHHHHHHHHHHHHHHHH--SEEEEES--HHHHHHHHHHHHTT--EEEESTT---TTSTHHHHHHHHHHT-SEEEESSHHHHHHHHHTT--GGGEEE---GGGHHHHHSPPPPHHHHHHHHTS-TTS-EEEEE----TT-SS---HHHHHHHHH--S-EEEEEPP-SSTTHHHHHHHHHHHHHHSTTTEEEES---HHHHHHHHHTSS-EEES-GGGGTHHHHTT--EEEETTTTTTS---TTEEEE-S-HHHHHHHHHHHHH----HHHHHHHHHHH---SSPPPP----

Sequence (736 aa):
MKKIAVFTGTRAEYGLLYWLMRDIQQDPELELQILATAMHYSPEHGETWKTIVKDGFEITESVEMLLSSDTSSAVVKSMGVGLLGFADALKRMQPDVLVVLGDRFEALAVTQAALIMHVPVAHLHGGEITEGAYDESIRHAITKMSNIHFAAAEEYKKRIIQLGEQPERVFNVGALGLDHIQRTTFKSISELSELYDFDFSKPYFLITYHPETNLLEENVAPLFDALKQINDVNFIFSYPNADNGNTNIVKAMLDLKAQLPDRVLLVKSFGIQNYLSVLKNALAMVGNSSSGLSEAPALQVPTVNIGDRQKGRLRCESILDVRLDENEIVEALQKAINFPPLGLGNTSQKIIEVIKTTDFKKKAPFYDLLMKKIAVFTGTRAEYGLLYWLMRDIQQDPELELQILATAMHYSPEHGETWKTIVKDGFEITESVEMLLSSDTSSAVVKSMGVGLLGFADALKRMQPDVLVVLGDRFEALAVTQAALIMHVPVAHLHGGEITEGAYDESIRHAITKMSNIHFAAAEEYKKRIIQLGEQPERVFNVGALGLDHIQRTTFKSISELSELYDFDFSKPYFLITYHPETNLLEENVAPLFDALKQINDVNFIFSYPNADNGNTNIVKAMLDLKAQLPDRVLLVKSFGIQNYLSVLKNALAMVGNSSSGLSEAPALQVPTVNIGDRQKGRLRCESILDVRLDENEIVEALQKAINFLGNTSQKIIEVIKTTDFKKKAPFYDLL

InterPro domains:
  IPR003331 UDP-N-acetylglucosamine 2-epimerase domain [PF02350] (23-365)
  IPR020004 Bifunctional UDP-N-acetylglucosamine 2-epimerase/N-acetylmannosamine kinase [TIGR03568] (2-364)
  IPR029767 UDP-N-acetylglucosamine 2-epimerase WecB-like [PTHR43174] (1-367)